Protein AF-0000000087671538 (afdb_homodimer)

pLDDT: mean 96.31, std 4.47, range [48.84, 98.94]

Nearest PDB structures (foldseek):
  3bfj-assembly1_A  TM=9.372E-01  e=5.729E-31  Klebsiella pneumoniae
  6jkp-assembly1_A  TM=9.185E-01  e=7.999E-29  Bifidobacterium catenulatum PV20-2
  5yvm-assembly1_A  TM=8.981E-01  e=3.119E-28  candidate division MSBL1 archaeon SCGC-AAA259E19
  5yvr-assembly1_A-2  TM=8.988E-01  e=8.987E-28  candidate division MSBL1 archaeon SCGC-AAA259E19
  6c7l-assembly1_A-2  TM=8.845E-01  e=3.002E-24  Thermococcus thioreducens

Organism: NCBI:txid484088

Solvent-accessible surface area (backbone atoms only — not comparable to full-atom values): 36479 Å² total; per-residue (Å²): 130,75,81,60,63,36,79,42,77,57,80,34,39,34,42,38,19,73,67,44,63,78,47,49,43,58,54,37,47,76,68,67,33,60,29,41,37,33,20,24,26,55,85,46,57,82,34,67,69,45,48,50,53,36,48,49,24,36,77,67,67,32,43,67,50,72,48,34,75,38,47,84,73,26,25,59,67,40,38,51,54,44,28,49,52,37,58,74,67,66,41,56,21,23,33,14,31,29,42,56,36,14,29,21,46,23,39,45,25,20,48,50,59,44,44,90,68,62,74,77,65,23,33,74,50,92,69,29,41,70,74,56,51,72,90,29,41,34,50,35,38,21,33,46,35,54,32,16,66,18,48,52,62,24,38,51,27,64,38,26,38,82,84,80,57,46,78,39,50,33,34,36,82,77,41,37,26,62,34,26,40,43,21,26,68,58,37,37,82,53,50,55,68,54,45,35,17,24,38,34,27,12,38,49,32,6,52,28,12,47,54,15,74,52,79,38,62,55,26,32,12,15,5,51,41,19,39,44,39,39,69,66,21,41,64,50,26,47,75,38,46,74,39,51,56,27,37,40,44,36,40,49,18,3,37,27,6,35,55,6,31,76,36,15,34,13,56,41,56,12,54,27,51,42,49,25,63,75,67,69,49,59,62,21,44,43,30,51,34,38,35,65,44,43,51,62,70,33,33,90,78,38,35,67,62,42,22,31,51,15,37,43,64,70,36,66,66,30,42,63,27,42,51,50,48,53,53,50,52,35,58,74,57,66,50,50,84,22,41,49,71,69,71,48,78,83,84,51,47,70,61,44,23,58,47,15,61,68,29,85,32,22,79,24,22,69,54,78,68,43,64,68,62,35,38,53,48,53,56,58,25,84,128,77,82,61,65,38,79,44,74,58,80,35,40,32,41,37,19,72,66,44,63,77,46,48,44,58,54,37,49,77,69,69,33,60,29,42,35,33,21,24,26,54,86,47,57,81,34,68,69,45,48,49,53,36,49,49,23,36,76,69,67,30,44,69,49,72,48,33,74,38,46,85,72,26,27,59,67,40,40,51,53,46,29,48,51,38,59,74,66,64,41,55,21,22,33,12,30,28,40,56,36,12,30,22,47,22,39,45,26,21,46,49,59,44,45,88,69,62,74,76,64,22,32,73,51,92,69,28,41,72,74,56,53,71,90,28,40,34,50,33,36,21,32,48,35,54,32,17,66,17,49,55,63,23,38,52,25,66,38,26,37,81,84,79,57,46,78,38,48,34,32,36,80,77,41,35,27,63,30,26,41,43,21,26,70,58,36,37,80,53,50,54,69,55,44,36,17,25,40,35,28,13,40,48,32,7,52,27,12,47,55,15,74,52,78,38,62,55,26,34,12,14,4,51,41,19,40,44,40,39,69,66,21,42,65,49,26,46,76,36,45,74,38,50,56,27,36,40,42,35,40,49,18,4,38,28,7,33,56,7,30,74,36,14,34,12,56,40,55,12,53,26,51,42,48,27,61,76,68,67,50,60,61,22,46,42,29,51,34,37,36,64,46,43,51,60,70,32,32,91,79,39,35,68,63,42,22,32,51,15,37,44,63,71,35,65,66,30,44,63,29,41,52,50,48,53,53,51,51,35,56,75,58,67,49,49,84,20,42,45,71,70,72,47,77,82,85,50,47,71,61,44,23,58,48,15,61,68,28,85,31,24,80,24,23,69,55,78,67,42,65,69,61,35,37,53,48,54,58,63,26,84

InterPro domains:
  IPR001670 Alcohol dehydrogenase, iron-type/glycerol dehydrogenase GldA [PF00465] (11-184)
  IPR018211 Alcohol dehydrogenase, iron-type, conserved site [PS00060] (266-286)
  IPR018211 Alcohol dehydrogenase, iron-type, conserved site [PS00913] (180-208)
  IPR039697 Iron-type alcohol dehydrogenase-like [PTHR11496] (3-381)
  IPR056798 Fe-containing alcohol dehydrogenase-like, C-terminal [PF25137] (195-380)

Structure (mmCIF, N/CA/C/O backbone):
data_AF-0000000087671538-model_v1
#
loop_
_entity.id
_entity.type
_entity.pdbx_description
1 polymer 'Alcohol dehydrogenase 2'
#
loop_
_atom_site.group_PDB
_atom_site.id
_atom_site.type_symbol
_atom_site.label_atom_id
_atom_site.label_alt_id
_atom_site.label_comp_id
_atom_site.label_asym_id
_atom_site.label_entity_id
_atom_site.label_seq_id
_atom_site.pdbx_PDB_ins_code
_atom_site.Cartn_x
_atom_site.Cartn_y
_atom_site.Cartn_z
_atom_site.occupancy
_atom_site.B_iso_or_equiv
_atom_site.auth_seq_id
_atom_site.auth_comp_id
_atom_site.auth_asym_id
_atom_site.auth_atom_id
_atom_site.pdbx_PDB_model_num
ATOM 1 N N . MET A 1 1 ? 5.348 20.828 -18.484 1 49.34 1 MET A N 1
ATOM 2 C CA . MET A 1 1 ? 5.027 20.438 -17.109 1 49.34 1 MET A CA 1
ATOM 3 C C . MET A 1 1 ? 4.227 19.141 -17.094 1 49.34 1 MET A C 1
ATOM 5 O O . MET A 1 1 ? 3.254 19 -17.828 1 49.34 1 MET A O 1
ATOM 9 N N . THR A 1 2 ? 4.805 17.953 -16.547 1 67.81 2 THR A N 1
ATOM 10 C CA . THR A 1 2 ? 4.148 16.656 -16.672 1 67.81 2 THR A CA 1
ATOM 11 C C . THR A 1 2 ? 2.834 16.641 -15.891 1 67.81 2 THR A C 1
ATOM 13 O O . THR A 1 2 ? 2.787 17.062 -14.734 1 67.81 2 THR A O 1
ATOM 16 N N . ASN A 1 3 ? 1.727 16.656 -16.672 1 84.75 3 ASN A N 1
ATOM 17 C CA . ASN A 1 3 ? 0.399 16.547 -16.078 1 84.75 3 ASN A CA 1
ATOM 18 C C . ASN A 1 3 ? 0.195 15.203 -15.398 1 84.75 3 ASN A C 1
ATOM 20 O O . ASN A 1 3 ? -0.129 14.211 -16.062 1 84.75 3 ASN A O 1
ATOM 24 N N . ILE A 1 4 ? 0.38 15.25 -14.109 1 93.25 4 ILE A N 1
ATOM 25 C CA . ILE A 1 4 ? 0.255 14.016 -13.336 1 93.25 4 ILE A CA 1
ATOM 26 C C . ILE A 1 4 ? -1.221 13.719 -13.086 1 93.25 4 ILE A C 1
ATOM 28 O O . ILE A 1 4 ? -1.957 14.57 -12.586 1 93.25 4 ILE A O 1
ATOM 32 N N . THR A 1 5 ? -1.678 12.633 -13.508 1 94.75 5 THR A N 1
ATOM 33 C CA . THR A 1 5 ? -2.998 12.086 -13.211 1 94.75 5 THR A CA 1
ATOM 34 C C . THR A 1 5 ? -2.914 10.594 -12.914 1 94.75 5 THR A C 1
ATOM 36 O O . THR A 1 5 ? -2.225 9.852 -13.625 1 94.75 5 THR A O 1
ATOM 39 N N . ALA A 1 6 ? -3.529 10.219 -11.852 1 95.56 6 ALA A N 1
ATOM 40 C CA . ALA A 1 6 ? -3.438 8.805 -11.492 1 95.56 6 ALA A CA 1
ATOM 41 C C . ALA A 1 6 ? -4.621 8.383 -10.625 1 95.56 6 ALA A C 1
ATOM 43 O O . ALA A 1 6 ? -5.215 9.211 -9.93 1 95.56 6 ALA A O 1
ATOM 44 N N . ASN A 1 7 ? -5 7.117 -10.734 1 94.25 7 ASN A N 1
ATOM 45 C CA . ASN A 1 7 ? -5.938 6.438 -9.844 1 94.25 7 ASN A CA 1
ATOM 46 C C . ASN A 1 7 ? -5.258 5.316 -9.062 1 94.25 7 ASN A C 1
ATOM 48 O O . ASN A 1 7 ? -4.625 4.438 -9.656 1 94.25 7 ASN A O 1
ATOM 52 N N . TRP A 1 8 ? -5.336 5.402 -7.715 1 94.44 8 TRP A N 1
ATOM 53 C CA . TRP A 1 8 ? -4.797 4.352 -6.859 1 94.44 8 TRP A CA 1
ATOM 54 C C . TRP A 1 8 ? -5.914 3.635 -6.109 1 94.44 8 TRP A C 1
ATOM 56 O O . TRP A 1 8 ? -6.98 4.207 -5.875 1 94.44 8 TRP A O 1
ATOM 66 N N . SER A 1 9 ? -5.629 2.352 -5.684 1 93.19 9 SER A N 1
ATOM 67 C CA . SER A 1 9 ? -6.699 1.562 -5.082 1 93.19 9 SER A CA 1
ATOM 68 C C . SER A 1 9 ? -6.336 1.135 -3.662 1 93.19 9 SER A C 1
ATOM 70 O O . SER A 1 9 ? -7.07 0.372 -3.031 1 93.19 9 SER A O 1
ATOM 72 N N . TYR A 1 10 ? -5.18 1.499 -3.199 1 93.56 10 TYR A N 1
ATOM 73 C CA . TYR A 1 10 ? -4.785 1.246 -1.817 1 93.56 10 TYR A CA 1
ATOM 74 C C . TYR A 1 10 ? -4.066 2.453 -1.227 1 93.56 10 TYR A C 1
ATOM 76 O O . TYR A 1 10 ? -3.398 3.199 -1.945 1 93.56 10 TYR A O 1
ATOM 84 N N . PRO A 1 11 ? -4.215 2.818 0.032 1 94.5 11 PRO A N 1
ATOM 85 C CA . PRO A 1 11 ? -5.055 2.035 0.943 1 94.5 11 PRO A CA 1
ATOM 86 C C . PRO A 1 11 ? -6.547 2.217 0.675 1 94.5 11 PRO A C 1
ATOM 88 O O . PRO A 1 11 ? -7.367 1.456 1.194 1 94.5 11 PRO A O 1
ATOM 91 N N . THR A 1 12 ? -6.898 3.234 -0.055 1 95.5 12 THR A N 1
ATOM 92 C CA . THR A 1 12 ? -8.258 3.496 -0.506 1 95.5 12 THR A CA 1
ATOM 93 C C . THR A 1 12 ? -8.266 3.994 -1.949 1 95.5 12 THR A C 1
ATOM 95 O O . THR A 1 12 ? -7.219 4.047 -2.598 1 95.5 12 THR A O 1
ATOM 98 N N . ALA A 1 13 ? -9.438 4.297 -2.469 1 95.25 13 ALA A N 1
ATOM 99 C CA . ALA A 1 13 ? -9.508 4.902 -3.797 1 95.25 13 ALA A CA 1
ATOM 100 C C . ALA A 1 13 ? -8.984 6.336 -3.775 1 95.25 13 ALA A C 1
ATOM 102 O O . ALA A 1 13 ? -9.523 7.188 -3.064 1 95.25 13 ALA A O 1
ATOM 103 N N . VAL A 1 14 ? -7.914 6.629 -4.496 1 97.69 14 VAL A N 1
ATOM 104 C CA . VAL A 1 14 ? -7.309 7.957 -4.555 1 97.69 14 VAL A CA 1
ATOM 105 C C . VAL A 1 14 ? -7.32 8.469 -5.992 1 97.69 14 VAL A C 1
ATOM 107 O O . VAL A 1 14 ? -6.836 7.793 -6.902 1 97.69 14 VAL A O 1
ATOM 110 N N . LYS A 1 15 ? -7.922 9.578 -6.199 1 98 15 LYS A N 1
ATOM 111 C CA . LYS A 1 15 ? -7.887 10.305 -7.465 1 98 15 LYS A CA 1
ATOM 112 C C . LYS A 1 15 ? -6.914 11.484 -7.395 1 98 15 LYS A C 1
ATOM 114 O O . LYS A 1 15 ? -7.234 12.531 -6.824 1 98 15 LYS A O 1
ATOM 119 N N . LEU A 1 16 ? -5.797 11.32 -8.031 1 98.06 16 LEU A N 1
ATOM 120 C CA . LEU A 1 16 ? -4.75 12.344 -7.988 1 98.06 16 LEU A CA 1
ATOM 121 C C . LEU A 1 16 ? -4.617 13.039 -9.336 1 98.06 16 LEU A C 1
ATOM 123 O O . LEU A 1 16 ? -4.484 12.383 -10.375 1 98.06 16 LEU A O 1
ATOM 127 N N . GLY A 1 17 ? -4.719 14.375 -9.32 1 97.94 17 GLY A N 1
ATOM 128 C CA . GLY A 1 17 ? -4.484 15.117 -10.555 1 97.94 17 GLY A CA 1
ATOM 129 C C . GLY A 1 17 ? -5.094 16.5 -10.539 1 97.94 17 GLY A C 1
ATOM 130 O O . GLY A 1 17 ? -6.02 16.781 -9.773 1 97.94 17 GLY A O 1
ATOM 131 N N . ARG A 1 18 ? -4.598 17.375 -11.422 1 97 18 ARG A N 1
ATOM 132 C CA . ARG A 1 18 ? -5.074 18.734 -11.555 1 97 18 ARG A CA 1
ATOM 133 C C . ARG A 1 18 ? -6.539 18.766 -11.992 1 97 18 ARG A C 1
ATOM 135 O O . ARG A 1 18 ? -6.918 18.109 -12.961 1 97 18 ARG A O 1
ATOM 142 N N . GLY A 1 19 ? -7.281 19.453 -11.211 1 97.5 19 GLY A N 1
ATOM 143 C CA . GLY A 1 19 ? -8.656 19.703 -11.609 1 97.5 19 GLY A CA 1
ATOM 144 C C . GLY A 1 19 ? -9.609 18.594 -11.211 1 97.5 19 GLY A C 1
ATOM 145 O O . GLY A 1 19 ? -10.812 18.672 -11.5 1 97.5 19 GLY A O 1
ATOM 146 N N . ARG A 1 20 ? -9.18 17.625 -10.5 1 98 20 ARG A N 1
ATOM 147 C CA . ARG A 1 20 ? -10.016 16.453 -10.234 1 98 20 ARG A CA 1
ATOM 148 C C . ARG A 1 20 ? -11.07 16.766 -9.18 1 98 20 ARG A C 1
ATOM 150 O O . ARG A 1 20 ? -12.008 15.992 -8.992 1 98 20 ARG A O 1
ATOM 157 N N . ILE A 1 21 ? -11.023 17.938 -8.578 1 98.62 21 ILE A N 1
ATOM 158 C CA . ILE A 1 21 ? -12.07 18.359 -7.66 1 98.62 21 ILE A CA 1
ATOM 159 C C . ILE A 1 21 ? -13.422 18.344 -8.367 1 98.62 21 ILE A C 1
ATOM 161 O O . ILE A 1 21 ? -14.461 18.141 -7.73 1 98.62 21 ILE A O 1
ATOM 165 N N . LYS A 1 22 ? -13.445 18.438 -9.664 1 98.5 22 LYS A N 1
ATOM 166 C CA . LYS A 1 22 ? -14.672 18.391 -10.453 1 98.5 22 LYS A CA 1
ATOM 167 C C . LYS A 1 22 ? -15.391 17.062 -10.289 1 98.5 22 LYS A C 1
ATOM 169 O O . LYS A 1 22 ? -16.578 16.953 -10.586 1 98.5 22 LYS A O 1
ATOM 174 N N . GLU A 1 23 ? -14.664 16.016 -9.82 1 98.5 23 GLU A N 1
ATOM 175 C CA . GLU A 1 23 ? -15.227 14.68 -9.656 1 98.5 23 GLU A CA 1
ATOM 176 C C . GLU A 1 23 ? -15.805 14.5 -8.25 1 98.5 23 GLU A C 1
ATOM 178 O O . GLU A 1 23 ? -16.188 13.391 -7.875 1 98.5 23 GLU A O 1
ATOM 183 N N . LEU A 1 24 ? -15.898 15.578 -7.48 1 98.81 24 LEU A N 1
ATOM 184 C CA . LEU A 1 24 ? -16.312 15.508 -6.082 1 98.81 24 LEU A CA 1
ATOM 185 C C . LEU A 1 24 ? -17.703 14.914 -5.953 1 98.81 24 LEU A C 1
ATOM 187 O O . LEU A 1 24 ? -17.938 14.039 -5.121 1 98.81 24 LEU A O 1
ATOM 191 N N . ALA A 1 25 ? -18.641 15.375 -6.77 1 98.75 25 ALA A N 1
ATOM 192 C CA . ALA A 1 25 ? -20.016 14.875 -6.703 1 98.75 25 ALA A CA 1
ATOM 193 C C . ALA A 1 25 ? -20.078 13.391 -7.031 1 98.75 25 ALA A C 1
ATOM 195 O O . ALA A 1 25 ? -20.781 12.625 -6.371 1 98.75 25 ALA A O 1
ATOM 196 N N . ASP A 1 26 ? -19.359 13 -8.047 1 98.12 26 ASP A N 1
ATOM 197 C CA . ASP A 1 26 ? -19.328 11.594 -8.422 1 98.12 26 ASP A CA 1
ATOM 198 C C . ASP A 1 26 ? -18.734 10.734 -7.305 1 98.12 26 ASP A C 1
ATOM 200 O O . ASP A 1 26 ? -19.172 9.609 -7.082 1 98.12 26 ASP A O 1
ATOM 204 N N . ALA A 1 27 ? -17.688 11.234 -6.625 1 98.31 27 ALA A N 1
ATOM 205 C CA . ALA A 1 27 ? -17.109 10.531 -5.48 1 98.31 27 ALA A CA 1
ATOM 206 C C . ALA A 1 27 ? -18.141 10.305 -4.391 1 98.31 27 ALA A C 1
ATOM 208 O O . ALA A 1 27 ? -18.25 9.203 -3.842 1 98.31 27 ALA A O 1
ATOM 209 N N . CYS A 1 28 ? -18.906 11.336 -4.129 1 98.62 28 CYS A N 1
ATOM 210 C CA . CYS A 1 28 ? -19.969 11.211 -3.141 1 98.62 28 CYS A CA 1
ATOM 211 C C . CYS A 1 28 ? -20.984 10.156 -3.564 1 98.62 28 CYS A C 1
ATOM 213 O O . CYS A 1 28 ? -21.312 9.258 -2.787 1 98.62 28 CYS A O 1
ATOM 215 N N . LYS A 1 29 ? -21.422 10.211 -4.777 1 97.56 29 LYS A N 1
ATOM 216 C CA . LYS A 1 29 ? -22.422 9.289 -5.293 1 97.56 29 LYS A CA 1
ATOM 217 C C . LYS A 1 29 ? -21.922 7.848 -5.27 1 97.56 29 LYS A C 1
ATOM 219 O O . LYS A 1 29 ? -22.688 6.922 -4.992 1 97.56 29 LYS A O 1
ATOM 224 N N . SER A 1 30 ? -20.656 7.676 -5.527 1 94.19 30 SER A N 1
ATOM 225 C CA . SER A 1 30 ? -20.078 6.34 -5.555 1 94.19 30 SER A CA 1
ATOM 226 C C . SER A 1 30 ? -20.125 5.688 -4.176 1 94.19 30 SER A C 1
ATOM 228 O O . SER A 1 30 ? -20.078 4.461 -4.059 1 94.19 30 SER A O 1
ATOM 230 N N . LEU A 1 31 ? -20.234 6.496 -3.133 1 96.06 31 LEU A N 1
ATOM 231 C CA . LEU A 1 31 ? -20.281 5.992 -1.765 1 96.06 31 LEU A CA 1
ATOM 232 C C . LEU A 1 31 ? -21.719 5.973 -1.247 1 96.06 31 LEU A C 1
ATOM 234 O O . LEU A 1 31 ? -21.953 5.711 -0.066 1 96.06 31 LEU A O 1
ATOM 238 N N . GLY A 1 32 ? -22.656 6.418 -2.08 1 96.5 32 GLY A N 1
ATOM 239 C CA . GLY A 1 32 ? -24.078 6.426 -1.713 1 96.5 32 GLY A CA 1
ATOM 240 C C . GLY A 1 32 ? -24.484 7.68 -0.963 1 96.5 32 GLY A C 1
ATOM 241 O O . GLY A 1 32 ? -25.562 7.73 -0.38 1 96.5 32 GLY A O 1
ATOM 242 N N . ILE A 1 33 ? -23.672 8.672 -0.934 1 98.38 33 ILE A N 1
ATOM 243 C CA . ILE A 1 33 ? -23.984 9.914 -0.232 1 98.38 33 ILE A CA 1
ATOM 244 C C . ILE A 1 33 ? -24.953 10.742 -1.062 1 98.38 33 ILE A C 1
ATOM 246 O O . ILE A 1 33 ? -24.703 11.016 -2.238 1 98.38 33 ILE A O 1
ATOM 250 N N . LYS A 1 34 ? -26.016 11.203 -0.492 1 98.44 34 LYS A N 1
ATOM 251 C CA . LYS A 1 34 ? -27.031 12 -1.175 1 98.44 34 LYS A CA 1
ATOM 252 C C . LYS A 1 34 ? -27.078 13.422 -0.625 1 98.44 34 LYS A C 1
ATOM 254 O O . LYS A 1 34 ? -27.5 14.352 -1.32 1 98.44 34 LYS A O 1
ATOM 259 N N . LYS A 1 35 ? -26.672 13.578 0.592 1 98.69 35 LYS A N 1
ATOM 260 C CA . LYS A 1 35 ? -26.719 14.875 1.259 1 98.69 35 LYS A CA 1
ATOM 261 C C . LYS A 1 35 ? -25.5 15.086 2.145 1 98.69 35 LYS A C 1
ATOM 263 O O . LYS A 1 35 ? -25.609 15.109 3.371 1 98.69 35 LYS A O 1
ATOM 268 N N . PRO A 1 36 ? -24.359 15.414 1.546 1 98.88 36 PRO A N 1
ATOM 269 C CA . PRO A 1 36 ? -23.125 15.531 2.305 1 98.88 36 PRO A CA 1
ATOM 270 C C . PRO A 1 36 ? -23.062 16.812 3.139 1 98.88 36 PRO A C 1
ATOM 272 O O . PRO A 1 36 ? -23.672 17.812 2.785 1 98.88 36 PRO A O 1
ATOM 275 N N . LEU A 1 37 ? -22.359 16.734 4.23 1 98.94 37 LEU A N 1
ATOM 276 C CA . LEU A 1 37 ? -21.891 17.891 4.977 1 98.94 37 LEU A CA 1
ATOM 277 C C . LEU A 1 37 ? -20.406 18.156 4.699 1 98.94 37 LEU A C 1
ATOM 279 O O . LEU A 1 37 ? -19.562 17.281 4.961 1 98.94 37 LEU A O 1
ATOM 283 N N . LEU A 1 38 ? -20.109 19.297 4.121 1 98.88 38 LEU A N 1
ATOM 284 C CA . LEU A 1 38 ? -18.719 19.656 3.953 1 98.88 38 LEU A CA 1
ATOM 285 C C . LEU A 1 38 ? -18.141 20.25 5.242 1 98.88 38 LEU A C 1
ATOM 287 O O . LEU A 1 38 ? -18.688 21.219 5.781 1 98.88 38 LEU A O 1
ATOM 291 N N . VAL A 1 39 ? -17.109 19.641 5.77 1 98.81 39 VAL A N 1
ATOM 292 C CA . VAL A 1 39 ? -16.469 20.078 6.996 1 98.81 39 VAL A CA 1
ATOM 293 C C . VAL A 1 39 ? -15.094 20.672 6.676 1 98.81 39 VAL A C 1
ATOM 295 O O . VAL A 1 39 ? -14.266 20.016 6.027 1 98.81 39 VAL A O 1
ATOM 298 N N . THR A 1 40 ? -14.836 21.844 7.105 1 97.88 40 THR A N 1
ATOM 299 C CA . THR A 1 40 ? -13.57 22.531 6.84 1 97.88 40 THR A CA 1
ATOM 300 C C . THR A 1 40 ? -13.234 23.5 7.961 1 97.88 40 THR A C 1
ATOM 302 O O . THR A 1 40 ? -14.008 23.672 8.906 1 97.88 40 THR A O 1
ATOM 305 N N . ASP A 1 41 ? -12.031 24.031 7.949 1 93.12 41 ASP A N 1
ATOM 306 C CA . ASP A 1 41 ? -11.664 25.016 8.969 1 93.12 41 ASP A CA 1
ATOM 307 C C . ASP A 1 41 ? -12.18 26.406 8.609 1 93.12 41 ASP A C 1
ATOM 309 O O . ASP A 1 41 ? -12.516 26.656 7.449 1 93.12 41 ASP A O 1
ATOM 313 N N . ARG A 1 42 ? -12.188 27.312 9.578 1 91.81 42 ARG A N 1
ATOM 314 C CA . ARG A 1 42 ? -12.766 28.641 9.445 1 91.81 42 ARG A CA 1
ATOM 315 C C . ARG A 1 42 ? -12.031 29.453 8.383 1 91.81 42 ARG A C 1
ATOM 317 O O . ARG A 1 42 ? -12.641 30.25 7.668 1 91.81 42 ARG A O 1
ATOM 324 N N . GLY A 1 43 ? -10.797 29.266 8.32 1 89.56 43 GLY A N 1
ATOM 325 C CA . GLY A 1 43 ? -9.977 30.016 7.387 1 89.56 43 GLY A CA 1
ATOM 326 C C . GLY A 1 43 ? -10.281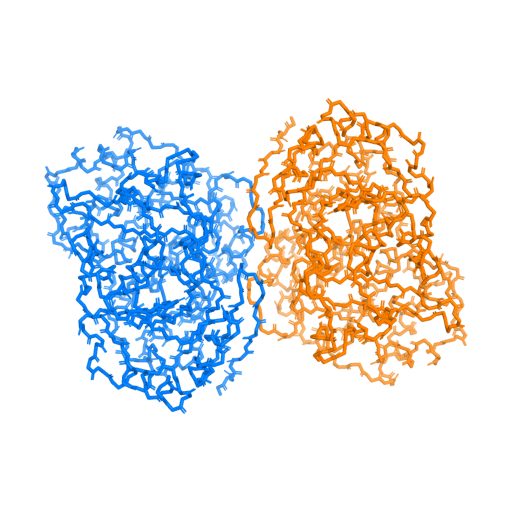 29.703 5.934 1 89.56 43 GLY A C 1
ATOM 327 O O . GLY A 1 43 ? -10.156 30.578 5.066 1 89.56 43 GLY A O 1
ATOM 328 N N . LEU A 1 44 ? -10.758 28.484 5.633 1 93.81 44 LEU A N 1
ATOM 329 C CA . LEU A 1 44 ? -11.008 28.031 4.266 1 93.81 44 LEU A CA 1
ATOM 330 C C . LEU A 1 44 ? -12.461 28.297 3.867 1 93.81 44 LEU A C 1
ATOM 332 O O . LEU A 1 44 ? -12.797 28.25 2.682 1 93.81 44 LEU A O 1
ATOM 336 N N . ALA A 1 45 ? -13.305 28.562 4.762 1 95 45 ALA A N 1
ATOM 337 C CA . ALA A 1 45 ? -14.75 28.578 4.555 1 95 45 ALA A CA 1
ATOM 338 C C . ALA A 1 45 ? -15.133 29.547 3.445 1 95 45 ALA A C 1
ATOM 340 O O . ALA A 1 45 ? -16.016 29.266 2.629 1 95 45 ALA A O 1
ATOM 341 N N . SER A 1 46 ? -14.438 30.688 3.381 1 94.38 46 SER A N 1
ATOM 342 C CA . SER A 1 46 ? -14.859 31.719 2.449 1 94.38 46 SER A CA 1
ATOM 343 C C . SER A 1 46 ? -13.984 31.734 1.203 1 94.38 46 SER A C 1
ATOM 345 O O . SER A 1 46 ? -14.18 32.562 0.304 1 94.38 46 SER A O 1
ATOM 347 N N . MET A 1 47 ? -13.039 30.891 1.17 1 95.19 47 MET A N 1
ATOM 348 C CA . MET A 1 47 ? -12.102 30.875 0.054 1 95.19 47 MET A CA 1
ATOM 349 C C . MET A 1 47 ? -12.742 30.312 -1.202 1 95.19 47 MET A C 1
ATOM 351 O O . MET A 1 47 ? -13.711 29.547 -1.117 1 95.19 47 MET A O 1
ATOM 355 N N . ALA A 1 48 ? -12.172 30.609 -2.342 1 96.38 48 ALA A N 1
ATOM 356 C CA . ALA A 1 48 ? -12.695 30.203 -3.645 1 96.38 48 ALA A CA 1
ATOM 357 C C . ALA A 1 48 ? -12.703 28.672 -3.771 1 96.38 48 ALA A C 1
ATOM 359 O O . ALA A 1 48 ? -13.617 28.109 -4.375 1 96.38 48 ALA A O 1
ATOM 360 N N . ILE A 1 49 ? -11.719 28 -3.238 1 96.56 49 ILE A N 1
ATOM 361 C CA . ILE A 1 49 ? -11.625 26.547 -3.383 1 96.56 49 ILE A CA 1
ATOM 362 C C . ILE A 1 49 ? -12.805 25.891 -2.674 1 96.56 49 ILE A C 1
ATOM 364 O O . ILE A 1 49 ? -13.352 24.891 -3.166 1 96.56 49 ILE A O 1
ATOM 368 N N . THR A 1 50 ? -13.211 26.391 -1.539 1 97.81 50 THR A N 1
ATOM 369 C CA . THR A 1 50 ? -14.344 25.844 -0.806 1 97.81 50 THR A CA 1
ATOM 370 C C . THR A 1 50 ? -15.656 26.172 -1.523 1 97.81 50 THR A C 1
ATOM 372 O O . THR A 1 50 ? -16.516 25.297 -1.675 1 97.81 50 THR A O 1
ATOM 375 N N . THR A 1 51 ? -15.766 27.406 -1.992 1 97.88 51 THR A N 1
ATOM 376 C CA . THR A 1 51 ? -16.969 27.812 -2.721 1 97.88 51 THR A CA 1
ATOM 377 C C . THR A 1 51 ? -17.141 26.969 -3.977 1 97.88 51 THR A C 1
ATOM 379 O O . THR A 1 51 ? -18.266 26.531 -4.281 1 97.88 51 THR A O 1
ATOM 382 N N . ASN A 1 52 ? -16.078 26.75 -4.645 1 98.12 52 ASN A N 1
ATOM 383 C CA . ASN A 1 52 ? -16.109 25.922 -5.848 1 98.12 52 ASN A CA 1
ATOM 384 C C . ASN A 1 52 ? -16.562 24.5 -5.531 1 98.12 52 ASN A C 1
ATOM 386 O O . ASN A 1 52 ? -17.359 23.922 -6.27 1 98.12 52 ASN A O 1
ATOM 390 N N . ALA A 1 53 ? -16.031 23.906 -4.477 1 98.56 53 ALA A N 1
ATOM 391 C CA . ALA A 1 53 ? -16.438 22.562 -4.062 1 98.56 53 ALA A CA 1
ATOM 392 C C . ALA A 1 53 ? -17.938 22.516 -3.758 1 98.56 53 ALA A C 1
ATOM 394 O O . ALA A 1 53 ? -18.625 21.578 -4.156 1 98.56 53 ALA A O 1
ATOM 395 N N . LEU A 1 54 ? -18.422 23.531 -3.082 1 98.62 54 LEU A N 1
ATOM 396 C CA . LEU A 1 54 ? -19.828 23.609 -2.752 1 98.62 54 LEU A CA 1
ATOM 397 C C . LEU A 1 54 ? -20.672 23.766 -4.012 1 98.62 54 LEU A C 1
ATOM 399 O O . LEU A 1 54 ? -21.766 23.188 -4.109 1 98.62 54 LEU A O 1
ATOM 403 N N . ASP A 1 55 ? -20.203 24.531 -4.988 1 98.62 55 ASP A N 1
ATOM 404 C CA . ASP A 1 55 ? -20.906 24.703 -6.258 1 98.62 55 ASP A CA 1
ATOM 405 C C . ASP A 1 55 ? -21.031 23.359 -6.984 1 98.62 55 ASP A C 1
ATOM 407 O O . ASP A 1 55 ? -22.078 23.047 -7.535 1 98.62 55 ASP A O 1
ATOM 411 N N . ILE A 1 56 ? -19.953 22.609 -6.984 1 98.69 56 ILE A N 1
ATOM 412 C CA . ILE A 1 56 ? -19.938 21.312 -7.641 1 98.69 56 ILE A CA 1
ATOM 413 C C . ILE A 1 56 ? -20.984 20.391 -7.012 1 98.69 56 ILE A C 1
ATOM 415 O O . ILE A 1 56 ? -21.734 19.719 -7.723 1 98.69 56 ILE A O 1
ATOM 419 N N . LEU A 1 57 ? -21.078 20.391 -5.668 1 98.75 57 LEU A N 1
ATOM 420 C CA . LEU A 1 57 ? -22.047 19.562 -4.957 1 98.75 57 LEU A CA 1
ATOM 421 C C . LEU A 1 57 ? -23.469 20.016 -5.25 1 98.75 57 LEU A C 1
ATOM 423 O O . LEU A 1 57 ? -24.344 19.203 -5.543 1 98.75 57 LEU A O 1
ATOM 427 N N . GLU A 1 58 ? -23.656 21.281 -5.223 1 98.62 58 GLU A N 1
ATOM 428 C CA . GLU A 1 58 ? -24.984 21.844 -5.449 1 98.62 58 GLU A CA 1
ATOM 429 C C . GLU A 1 58 ? -25.469 21.562 -6.867 1 98.62 58 GLU A C 1
ATOM 431 O O . GLU A 1 58 ? -26.625 21.172 -7.07 1 98.62 58 GLU A O 1
ATOM 436 N N . GLU A 1 59 ? -24.656 21.75 -7.824 1 98.5 59 GLU A N 1
ATOM 437 C CA . GLU A 1 59 ? -24.984 21.547 -9.227 1 98.5 59 GLU A CA 1
ATOM 438 C C . GLU A 1 59 ? -25.375 20.094 -9.492 1 98.5 59 GLU A C 1
ATOM 440 O O . GLU A 1 59 ? -26.188 19.797 -10.367 1 98.5 59 GLU A O 1
ATOM 445 N N . ALA A 1 60 ? -24.844 19.219 -8.656 1 98.5 60 ALA A N 1
ATOM 446 C CA . ALA A 1 60 ? -25.109 17.797 -8.828 1 98.5 60 ALA A CA 1
ATOM 447 C C . ALA A 1 60 ? -26.328 17.375 -8.008 1 98.5 60 ALA A C 1
ATOM 449 O O . ALA A 1 60 ? -26.672 16.188 -7.969 1 98.5 60 ALA A O 1
ATOM 450 N N . GLY A 1 61 ? -26.922 18.25 -7.289 1 98.56 61 GLY A N 1
ATOM 451 C CA . GLY A 1 61 ? -28.141 17.953 -6.539 1 98.56 61 GLY A CA 1
ATOM 452 C C . GLY A 1 61 ? -27.859 17.438 -5.145 1 98.56 61 GLY A C 1
ATOM 453 O O . GLY A 1 61 ? -28.75 16.828 -4.52 1 98.56 61 GLY A O 1
ATOM 454 N N . LEU A 1 62 ? -26.672 17.672 -4.57 1 98.69 62 LEU A N 1
ATOM 455 C CA . LEU A 1 62 ? -26.297 17.109 -3.281 1 98.69 62 LEU A CA 1
ATOM 456 C C . LEU A 1 62 ? -26.391 18.156 -2.176 1 98.69 62 LEU A C 1
ATOM 458 O O . LEU A 1 62 ? -26.172 17.844 -1.001 1 98.69 62 LEU A O 1
ATOM 462 N N . GLY A 1 63 ? -26.719 19.406 -2.6 1 98.25 63 GLY A N 1
ATOM 463 C CA . GLY A 1 63 ? -26.812 20.5 -1.634 1 98.25 63 GLY A CA 1
ATOM 464 C C . GLY A 1 63 ? -25.516 21.266 -1.456 1 98.25 63 GLY A C 1
ATOM 465 O O . GLY A 1 63 ? -24.562 21.062 -2.213 1 98.25 63 GLY A O 1
ATOM 466 N N . ARG A 1 64 ? -25.531 22.188 -0.42 1 97.81 64 ARG A N 1
ATOM 467 C CA . ARG A 1 64 ? -24.391 23.094 -0.224 1 97.81 64 ARG A CA 1
ATOM 468 C C . ARG A 1 64 ? -24.094 23.281 1.259 1 97.81 64 ARG A C 1
ATOM 470 O O . ARG A 1 64 ? -23.672 24.359 1.681 1 97.81 64 ARG A O 1
ATOM 477 N N . ALA A 1 65 ? -24.375 22.297 2.057 1 98.5 65 ALA A N 1
ATOM 478 C CA . ALA A 1 65 ? -24.203 22.406 3.504 1 98.5 65 ALA A CA 1
ATOM 479 C C . ALA A 1 65 ? -22.719 22.438 3.885 1 98.5 65 ALA A C 1
ATOM 481 O O . ALA A 1 65 ? -21.906 21.719 3.303 1 98.5 65 ALA A O 1
ATOM 482 N N . ILE A 1 66 ? -22.422 23.328 4.867 1 98.62 66 ILE A N 1
ATOM 483 C CA . ILE A 1 66 ? -21.031 23.484 5.312 1 98.62 66 ILE A CA 1
ATOM 484 C C . ILE A 1 66 ? -21 23.672 6.828 1 98.62 66 ILE A C 1
ATOM 486 O O . ILE A 1 66 ? -21.906 24.281 7.41 1 98.62 66 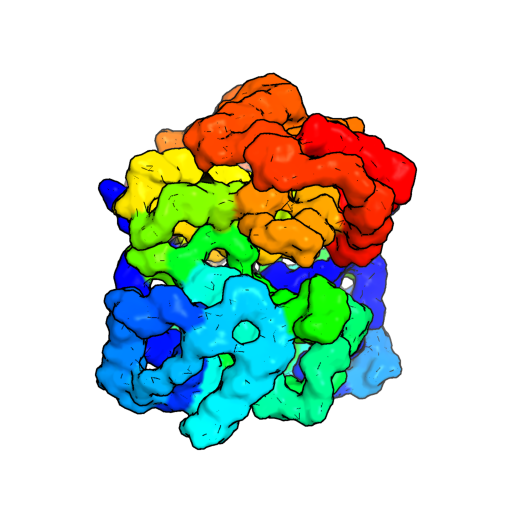ILE A O 1
ATOM 490 N N . PHE A 1 67 ? -20.078 23.016 7.457 1 98.62 67 PHE A N 1
ATOM 491 C CA . PHE A 1 67 ? -19.672 23.266 8.836 1 98.62 67 PHE A CA 1
ATOM 492 C C . PHE A 1 67 ? -18.219 23.703 8.898 1 98.62 67 PHE A C 1
ATOM 494 O O . PHE A 1 67 ? -17.312 22.938 8.531 1 98.62 67 PHE A O 1
ATOM 501 N N . ALA A 1 68 ? -17.906 24.875 9.43 1 97.62 68 ALA A N 1
ATOM 502 C CA . ALA A 1 68 ? -16.562 25.422 9.32 1 97.62 68 ALA A CA 1
ATOM 503 C C . ALA A 1 68 ? -16.031 25.828 10.688 1 97.62 68 ALA A C 1
ATOM 505 O O . ALA A 1 68 ? -14.984 26.484 10.789 1 97.62 68 ALA A O 1
ATOM 506 N N . ASP A 1 69 ? -16.703 25.469 11.75 1 94.75 69 ASP A N 1
ATOM 507 C CA . ASP A 1 69 ? -16.25 25.828 13.086 1 94.75 69 ASP A CA 1
ATOM 508 C C . ASP A 1 69 ? -15.203 24.828 13.586 1 94.75 69 ASP A C 1
ATOM 510 O O . ASP A 1 69 ? -15.414 24.156 14.602 1 94.75 69 ASP A O 1
ATOM 514 N N . VAL A 1 70 ? -14.156 24.719 12.883 1 92 70 VAL A N 1
ATOM 515 C CA . VAL A 1 70 ? -13.047 23.812 13.164 1 92 70 VAL A CA 1
ATOM 516 C C . VAL A 1 70 ? -11.82 24.625 13.586 1 92 70 VAL A C 1
ATOM 518 O O . VAL A 1 70 ? -11.344 25.469 12.828 1 92 70 VAL A O 1
ATOM 521 N N . ASP A 1 71 ? -11.336 24.375 14.734 1 87.5 71 ASP A N 1
ATOM 522 C CA . ASP A 1 71 ? -10.117 25.016 15.227 1 87.5 71 ASP A CA 1
ATOM 523 C C . ASP A 1 71 ? -8.875 24.297 14.68 1 87.5 71 ASP A C 1
ATOM 525 O O . ASP A 1 71 ? -8.953 23.156 14.25 1 87.5 71 ASP A O 1
ATOM 529 N N . PRO A 1 72 ? -7.699 24.984 14.656 1 81.56 72 PRO A N 1
ATOM 530 C CA . PRO A 1 72 ? -6.457 24.344 14.219 1 81.56 72 PRO A CA 1
ATOM 531 C C . PRO A 1 72 ? -6.164 23.047 14.977 1 81.56 72 PRO A C 1
ATOM 533 O O . PRO A 1 72 ? -5.648 22.094 14.391 1 81.56 72 PRO A O 1
ATOM 536 N N . ASN A 1 73 ? -6.441 23.062 16.203 1 83.75 73 ASN A N 1
ATOM 537 C CA . ASN A 1 73 ? -6.441 21.875 17.031 1 83.75 73 ASN A CA 1
ATOM 538 C C . ASN A 1 73 ? -7.852 21.484 17.484 1 83.75 73 ASN A C 1
ATOM 540 O O . ASN A 1 73 ? -8.281 21.859 18.578 1 83.75 73 ASN A O 1
ATOM 544 N N . PRO A 1 74 ? -8.445 20.672 16.625 1 91.38 74 PRO A N 1
ATOM 545 C CA . PRO A 1 74 ? -9.852 20.375 16.906 1 91.38 74 PRO A CA 1
ATOM 546 C C . PRO A 1 74 ? -10.047 19.688 18.25 1 91.38 74 PRO A C 1
ATOM 548 O O . PRO A 1 74 ? -9.219 18.859 18.656 1 91.38 74 PRO A O 1
ATOM 551 N N . ASN A 1 75 ? -11.117 20 18.938 1 92.56 75 ASN A N 1
ATOM 552 C CA . ASN A 1 75 ? -11.453 19.438 20.234 1 92.56 75 ASN A CA 1
ATOM 553 C C . ASN A 1 75 ? -12.875 18.875 20.25 1 92.56 75 ASN A C 1
ATOM 555 O O . ASN A 1 75 ? -13.57 18.906 19.234 1 92.56 75 ASN A O 1
ATOM 559 N N . GLU A 1 76 ? -13.281 18.375 21.422 1 95.56 76 GLU A N 1
ATOM 560 C CA . GLU A 1 76 ? -14.555 17.672 21.516 1 95.56 76 GLU A CA 1
ATOM 561 C C . GLU A 1 76 ? -15.727 18.625 21.359 1 95.56 76 GLU A C 1
ATOM 563 O O . GLU A 1 76 ? -16.828 18.219 21 1 95.56 76 GLU A O 1
ATOM 568 N N . LYS A 1 77 ? -15.5 19.938 21.656 1 96.5 77 LYS A N 1
ATOM 569 C CA . LYS A 1 77 ? -16.562 20.906 21.469 1 96.5 77 LYS A CA 1
ATOM 570 C C . LYS A 1 77 ? -16.828 21.156 19.984 1 96.5 77 LYS A C 1
ATOM 572 O O . LYS A 1 77 ? -17.984 21.234 19.562 1 96.5 77 LYS A O 1
ATOM 577 N N . ASN A 1 78 ? -15.742 21.281 19.203 1 96.69 78 ASN A N 1
ATOM 578 C CA . ASN A 1 78 ? -15.906 21.328 17.75 1 96.69 78 ASN A CA 1
ATOM 579 C C . ASN A 1 78 ? -16.656 20.109 17.219 1 96.69 78 ASN A C 1
ATOM 581 O O . ASN A 1 78 ? -17.547 20.234 16.375 1 96.69 78 ASN A O 1
ATOM 585 N N . LEU A 1 79 ? -16.234 18.969 17.781 1 98.19 79 LEU A N 1
ATOM 586 C CA . LEU A 1 79 ? -16.812 17.703 17.344 1 98.19 79 LEU A CA 1
ATOM 587 C C . LEU A 1 79 ? -18.312 17.656 17.641 1 98.19 79 LEU A C 1
ATOM 589 O O . LEU A 1 79 ? -19.109 17.281 16.781 1 98.19 79 LEU A O 1
ATOM 593 N N . GLU A 1 80 ? -18.688 18.016 18.812 1 97.88 80 GLU A N 1
ATOM 594 C CA . GLU A 1 80 ? -20.078 18.016 19.219 1 97.88 80 GLU A CA 1
ATOM 595 C C . GLU A 1 80 ? -20.906 18.922 18.312 1 97.88 80 GLU A C 1
ATOM 597 O O . GLU A 1 80 ? -22.016 18.562 17.891 1 97.88 80 GLU A O 1
ATOM 602 N N . ALA A 1 81 ? -20.406 20.094 18.062 1 98.31 81 ALA A N 1
ATOM 603 C CA . ALA A 1 81 ? -21.094 21.047 17.188 1 98.31 81 ALA A CA 1
ATOM 604 C C . ALA A 1 81 ? -21.219 20.484 15.781 1 98.31 81 ALA A C 1
ATOM 606 O O . ALA A 1 81 ? -22.25 20.656 15.133 1 98.31 81 ALA A O 1
ATOM 607 N N . GLY A 1 82 ? -20.188 19.844 15.297 1 98.5 82 GLY A N 1
ATOM 608 C CA . GLY A 1 82 ? -20.203 19.25 13.977 1 98.5 82 GLY A CA 1
ATOM 609 C C . GLY A 1 82 ? -21.203 18.094 13.867 1 98.5 82 GLY A C 1
ATOM 610 O O . GLY A 1 82 ? -21.922 17.984 12.867 1 98.5 82 GLY A O 1
ATOM 611 N N . VAL A 1 83 ? -21.203 17.25 14.875 1 98.69 83 VAL A N 1
ATOM 612 C CA . VAL A 1 83 ? -22.141 16.125 14.898 1 98.69 83 VAL A CA 1
ATOM 613 C C . VAL A 1 83 ? -23.562 16.656 14.938 1 98.69 83 VAL A C 1
ATOM 615 O O . VAL A 1 83 ? -24.453 16.109 14.266 1 98.69 83 VAL A O 1
ATOM 618 N N . LYS A 1 84 ? -23.797 17.672 15.758 1 98.5 84 LYS A N 1
ATOM 619 C CA . LYS A 1 84 ? -25.109 18.297 15.812 1 98.5 84 LYS A CA 1
ATOM 620 C C . LYS A 1 84 ? -25.516 18.828 14.438 1 98.5 84 LYS A C 1
ATOM 622 O O . LYS A 1 84 ? -26.672 18.641 14.016 1 98.5 84 LYS A O 1
ATOM 627 N N . ALA A 1 85 ? -24.641 19.547 13.773 1 98.62 85 ALA A N 1
ATOM 628 C CA . ALA A 1 85 ? -24.922 20.062 12.438 1 98.62 85 ALA A CA 1
ATOM 629 C C . ALA A 1 85 ? -25.25 18.922 11.469 1 98.62 85 ALA A C 1
ATOM 631 O O . ALA A 1 85 ? -26.156 19.062 10.641 1 98.62 85 ALA A O 1
ATOM 632 N N . PHE A 1 86 ? -24.5 17.859 11.562 1 98.81 86 PHE A N 1
ATOM 633 C CA . PHE A 1 86 ? -24.703 16.688 10.719 1 98.81 86 PHE A CA 1
ATOM 634 C C . PHE A 1 86 ? -26.109 16.109 10.914 1 98.81 86 PHE A C 1
ATOM 636 O O . PHE A 1 86 ? -26.812 15.867 9.938 1 98.81 86 PHE A O 1
ATOM 643 N N . LYS A 1 87 ? -26.5 15.953 12.141 1 98.44 87 LYS A N 1
ATOM 644 C CA . LYS A 1 87 ? -27.781 15.344 12.484 1 98.44 87 LYS A CA 1
ATOM 645 C C . LYS A 1 87 ? -28.938 16.297 12.148 1 98.44 87 LYS A C 1
ATOM 647 O O . LYS A 1 87 ? -29.922 15.875 11.555 1 98.44 87 LYS A O 1
ATOM 652 N N . ASP A 1 88 ? -28.766 17.531 12.539 1 98.38 88 ASP A N 1
ATOM 653 C CA . ASP A 1 88 ? -29.828 18.516 12.312 1 98.38 88 ASP A CA 1
ATOM 654 C C . ASP A 1 88 ? -30.109 18.688 10.82 1 98.38 88 ASP A C 1
ATOM 656 O O . ASP A 1 88 ? -31.234 18.953 10.422 1 98.38 88 ASP A O 1
ATOM 660 N N . GLY A 1 89 ? -29.094 18.562 10.047 1 98.38 89 GLY A N 1
ATOM 661 C CA . GLY A 1 89 ? -29.234 18.766 8.617 1 98.38 89 GLY A CA 1
ATOM 662 C C . GLY A 1 89 ? -29.688 17.516 7.883 1 98.38 89 GLY A C 1
ATOM 663 O O . GLY A 1 89 ? -30 17.562 6.691 1 98.38 89 GLY A O 1
ATOM 664 N N . GLY A 1 90 ? -29.766 16.406 8.586 1 98.38 90 GLY A N 1
ATOM 665 C CA . GLY A 1 90 ? -30.141 15.148 7.953 1 98.38 90 GLY A CA 1
ATOM 666 C C . GLY A 1 90 ? -29.125 14.648 6.957 1 98.38 90 GLY A C 1
ATOM 667 O O . GLY A 1 90 ? -29.469 14.117 5.902 1 98.38 90 GLY A O 1
ATOM 668 N N . HIS A 1 91 ? -27.875 14.875 7.219 1 98.75 91 HIS A N 1
ATOM 669 C CA . HIS A 1 91 ? -26.797 14.484 6.32 1 98.75 91 HIS A CA 1
ATOM 670 C C . HIS A 1 91 ? -26.5 13 6.438 1 98.75 91 HIS A C 1
ATOM 672 O O . HIS A 1 91 ? -26.781 12.383 7.469 1 98.75 91 HIS A O 1
ATOM 678 N N . ASP A 1 92 ? -25.938 12.383 5.336 1 98.75 92 ASP A N 1
ATOM 679 C CA . ASP A 1 92 ? -25.703 10.945 5.309 1 98.75 92 ASP A CA 1
ATOM 680 C C . ASP A 1 92 ? -24.25 10.633 4.926 1 98.75 92 ASP A C 1
ATOM 682 O O . ASP A 1 92 ? -23.922 9.477 4.66 1 98.75 92 ASP A O 1
ATOM 686 N N . GLY A 1 93 ? -23.391 11.625 4.84 1 98.81 93 GLY A N 1
ATOM 687 C CA . GLY A 1 93 ? -21.984 11.516 4.555 1 98.81 93 GLY A CA 1
ATOM 688 C C . GLY A 1 93 ? -21.219 12.805 4.785 1 98.81 93 GLY A C 1
ATOM 689 O O . GLY A 1 93 ? -21.828 13.859 5 1 98.81 93 GLY A O 1
ATOM 690 N N . VAL A 1 94 ? -19.922 12.734 4.785 1 98.94 94 VAL A N 1
ATOM 691 C CA . VAL A 1 94 ? -19.078 13.898 5.055 1 98.94 94 VAL A CA 1
ATOM 692 C C . VAL A 1 94 ? -18.062 14.078 3.93 1 98.94 94 VAL A C 1
ATOM 694 O O . VAL A 1 94 ? -17.5 13.102 3.438 1 98.94 94 VAL A O 1
ATOM 697 N N . VAL A 1 95 ? -17.922 15.281 3.459 1 98.94 95 VAL A N 1
ATOM 698 C CA . VAL A 1 95 ? -16.766 15.711 2.699 1 98.94 95 VAL A CA 1
ATOM 699 C C . VAL A 1 95 ? -15.773 16.422 3.623 1 98.94 95 VAL A C 1
ATOM 701 O O . VAL A 1 95 ? -15.984 17.578 3.986 1 98.94 95 VAL A O 1
ATOM 704 N N . ALA A 1 96 ? -14.766 15.703 4.043 1 98.81 96 ALA A N 1
ATOM 705 C CA . ALA A 1 96 ? -13.711 16.328 4.828 1 98.81 96 ALA A CA 1
ATOM 706 C C . ALA A 1 96 ? -12.758 17.125 3.936 1 98.81 96 ALA A C 1
ATOM 708 O O . ALA A 1 96 ? -12.094 16.547 3.07 1 98.81 96 ALA A O 1
ATOM 709 N N . PHE A 1 97 ? -12.711 18.422 4.156 1 98.56 97 PHE A N 1
ATOM 710 C CA . PHE A 1 97 ? -12.078 19.328 3.215 1 98.56 97 PHE A CA 1
ATOM 711 C C . PHE A 1 97 ? -11.07 20.234 3.926 1 98.56 97 PHE A C 1
ATOM 713 O O . PHE A 1 97 ? -11.422 20.953 4.867 1 98.56 97 PHE A O 1
ATOM 720 N N . GLY A 1 98 ? -9.797 20.172 3.535 1 96.88 98 GLY A N 1
ATOM 721 C CA . GLY A 1 98 ? -8.828 21.094 4.109 1 96.88 98 GLY A CA 1
ATOM 722 C C . GLY A 1 98 ? -7.543 20.422 4.539 1 96.88 98 GLY A C 1
ATOM 723 O O . GLY A 1 98 ? -7.086 19.469 3.891 1 96.88 98 GLY A O 1
ATOM 724 N N . GLY A 1 99 ? -6.883 21.047 5.488 1 93.94 99 GLY A N 1
ATOM 725 C CA . GLY A 1 99 ? -5.695 20.438 6.07 1 93.94 99 GLY A CA 1
ATOM 726 C C . GLY A 1 99 ? -6.008 19.391 7.125 1 93.94 99 GLY A C 1
ATOM 727 O O . GLY A 1 99 ? -7.105 18.844 7.141 1 93.94 99 GLY A O 1
ATOM 728 N N . GLY A 1 100 ? -5.039 19.125 7.934 1 93.44 100 GLY A N 1
ATOM 729 C CA . GLY A 1 100 ? -5.164 18.078 8.938 1 93.44 100 GLY A CA 1
ATOM 730 C C . GLY A 1 100 ? -6.332 18.297 9.883 1 93.44 100 GLY A C 1
ATOM 731 O O . GLY A 1 100 ? -7.051 17.359 10.219 1 93.44 100 GLY A O 1
ATOM 732 N N . SER A 1 101 ? -6.523 19.547 10.312 1 92.69 101 SER A N 1
ATOM 733 C CA . SER A 1 101 ? -7.578 19.859 11.273 1 92.69 101 SER A CA 1
ATOM 734 C C . SER A 1 101 ? -8.961 19.609 10.672 1 92.69 101 SER A C 1
ATOM 736 O O . SER A 1 101 ? -9.82 19 11.32 1 92.69 101 SER A O 1
ATOM 738 N N . GLY A 1 102 ? -9.133 20.094 9.461 1 95.75 102 GLY A N 1
ATOM 739 C CA . GLY A 1 102 ? -10.391 19.875 8.773 1 95.75 102 GLY A CA 1
ATOM 740 C C . GLY A 1 102 ? -10.656 18.422 8.461 1 95.75 102 GLY A C 1
ATOM 741 O O . GLY A 1 102 ? -11.773 17.922 8.641 1 95.75 102 GLY A O 1
ATOM 742 N N . LEU A 1 103 ? -9.617 17.719 8.039 1 97.88 103 LEU A N 1
ATOM 743 C CA . LEU A 1 103 ? -9.742 16.297 7.723 1 97.88 103 LEU A CA 1
ATOM 744 C C . LEU A 1 103 ? -10.039 15.484 8.977 1 97.88 103 LEU A C 1
ATOM 746 O O . LEU A 1 103 ? -10.969 14.664 8.984 1 97.88 103 LEU A O 1
ATOM 750 N N . ASP A 1 104 ? -9.328 15.75 10.047 1 97.06 104 ASP A N 1
ATOM 751 C CA . ASP A 1 104 ? -9.5 14.984 11.273 1 97.06 104 ASP A CA 1
ATOM 752 C C . ASP A 1 104 ? -10.898 15.195 11.859 1 97.06 104 ASP A C 1
ATOM 754 O O . ASP A 1 104 ? -11.57 14.234 12.234 1 97.06 104 ASP A O 1
ATOM 758 N N . LEU A 1 105 ? -11.281 16.453 11.938 1 97.88 105 LEU A N 1
ATOM 759 C CA . LEU A 1 105 ? -12.602 16.703 12.516 1 97.88 105 LEU A CA 1
ATOM 760 C C . LEU A 1 105 ? -13.703 16.156 11.609 1 97.88 105 LEU A C 1
ATOM 762 O O . LEU A 1 105 ? -14.68 15.586 12.102 1 97.88 105 LEU A O 1
ATOM 766 N N . GLY A 1 106 ? -13.562 16.391 10.289 1 98.69 106 GLY A N 1
ATOM 767 C CA . GLY A 1 106 ? -14.539 15.844 9.367 1 98.69 106 GLY A CA 1
ATOM 768 C C . GLY A 1 106 ? -14.703 14.344 9.5 1 98.69 106 GLY A C 1
ATOM 769 O O . GLY A 1 106 ? -15.828 13.836 9.57 1 98.69 106 GLY A O 1
ATOM 770 N N . LYS A 1 107 ? -13.617 13.609 9.516 1 98.69 107 LYS A N 1
ATOM 771 C CA . LYS A 1 107 ? -13.648 12.156 9.688 1 98.69 107 LYS A CA 1
ATOM 772 C C . LYS A 1 107 ? -14.297 11.766 11.016 1 98.69 107 LYS A C 1
ATOM 774 O O . LYS A 1 107 ? -15.062 10.805 11.078 1 98.69 107 LYS A O 1
ATOM 779 N N . CYS A 1 108 ? -13.992 12.508 12.047 1 98.69 108 CYS A N 1
ATOM 780 C CA . CYS A 1 108 ? -14.523 12.188 13.367 1 98.69 108 CYS A CA 1
ATOM 781 C C . CYS A 1 108 ? -16.016 12.477 13.445 1 98.69 108 CYS A C 1
ATOM 783 O O . CYS A 1 108 ? -16.75 11.758 14.117 1 98.69 108 CYS A O 1
ATOM 785 N N . VAL A 1 109 ? -16.469 13.555 12.766 1 98.75 109 VAL A N 1
ATOM 786 C CA . VAL A 1 109 ? -17.906 13.844 12.688 1 98.75 109 VAL A CA 1
ATOM 787 C C . VAL A 1 109 ? -18.625 12.672 12.031 1 98.75 109 VAL A C 1
ATOM 789 O O . VAL A 1 109 ? -19.641 12.203 12.547 1 98.75 109 VAL A O 1
ATOM 792 N N . ALA A 1 110 ? -18.109 12.18 10.922 1 98.81 110 ALA A N 1
ATOM 793 C CA . ALA A 1 110 ? -18.703 11.039 10.227 1 98.81 110 ALA A CA 1
ATOM 794 C C . ALA A 1 110 ? -18.766 9.812 11.133 1 98.81 110 ALA A C 1
ATOM 796 O O . ALA A 1 110 ? -19.766 9.086 11.148 1 98.81 110 ALA A O 1
ATOM 797 N N . PHE A 1 111 ? -17.703 9.57 11.898 1 98.62 111 PHE A N 1
ATOM 798 C CA . PHE A 1 111 ? -17.594 8.422 12.797 1 98.62 111 PHE A CA 1
ATOM 799 C C . PHE A 1 111 ? -18.594 8.539 13.945 1 98.62 111 PHE A C 1
ATOM 801 O O . PHE A 1 111 ? -19.297 7.574 14.258 1 98.62 111 PHE A O 1
ATOM 808 N N . MET A 1 112 ? -18.688 9.68 14.523 1 98.56 112 MET A N 1
ATOM 809 C CA . MET A 1 112 ? -19.453 9.867 15.758 1 98.56 112 MET A CA 1
ATOM 810 C C . MET A 1 112 ? -20.938 10.07 15.453 1 98.56 112 MET A C 1
ATOM 812 O O . MET A 1 112 ? -21.766 10.016 16.359 1 98.56 112 MET A O 1
ATOM 816 N N . ALA A 1 113 ? -21.297 10.32 14.211 1 97.75 113 ALA A N 1
ATOM 817 C CA . ALA A 1 113 ? -22.656 10.672 13.805 1 97.75 113 ALA A CA 1
ATOM 818 C C . ALA A 1 113 ? -23.672 9.68 14.352 1 97.75 113 ALA A C 1
ATOM 820 O O . ALA A 1 113 ? -24.766 10.062 14.789 1 97.75 113 ALA A O 1
ATOM 821 N N . GLY A 1 114 ? -23.281 8.438 14.344 1 97.25 114 GLY A N 1
ATOM 822 C CA . GLY A 1 114 ? -24.234 7.418 14.758 1 97.25 114 GLY A CA 1
ATOM 823 C C . GLY A 1 114 ? -23.844 6.711 16.031 1 97.25 114 GLY A C 1
ATOM 824 O O . GLY A 1 114 ? -24.391 5.66 16.375 1 97.25 114 GLY A O 1
ATOM 825 N N . GLN A 1 115 ? -22.891 7.266 16.734 1 97.81 115 GLN A N 1
ATOM 826 C CA . GLN A 1 115 ? -22.438 6.633 17.969 1 97.81 115 GLN A CA 1
ATOM 827 C C . GLN A 1 115 ? -23.234 7.125 19.172 1 97.81 115 GLN A C 1
ATOM 829 O O . GLN A 1 115 ? -23.719 8.258 19.172 1 97.81 115 GLN A O 1
ATOM 834 N N . THR A 1 116 ? -23.312 6.309 20.203 1 96.62 116 THR A N 1
ATOM 835 C CA . THR A 1 116 ? -24 6.688 21.438 1 96.62 116 THR A CA 1
ATOM 836 C C . THR A 1 116 ? -22.984 6.879 22.562 1 96.62 116 THR A C 1
ATOM 838 O O . THR A 1 116 ? -23.266 7.574 23.547 1 96.62 116 THR A O 1
ATOM 841 N N . ARG A 1 117 ? -21.766 6.305 22.406 1 97 117 ARG A N 1
ATOM 842 C CA . ARG A 1 117 ? -20.703 6.453 23.406 1 97 117 ARG A CA 1
ATOM 843 C C . ARG A 1 117 ? -19.922 7.746 23.203 1 97 117 ARG A C 1
ATOM 845 O O . ARG A 1 117 ? -19.875 8.266 22.078 1 97 117 ARG A O 1
ATOM 852 N N . PRO A 1 118 ? -19.391 8.25 24.281 1 96.81 118 PRO A N 1
ATOM 853 C CA . PRO A 1 118 ? -18.531 9.422 24.109 1 96.81 118 PRO A CA 1
ATOM 854 C C . PRO A 1 118 ? -17.297 9.125 23.25 1 96.81 118 PRO A C 1
ATOM 856 O O . PRO A 1 118 ? -16.828 7.988 23.234 1 96.81 118 PRO A O 1
ATOM 859 N N . VAL A 1 119 ? -16.781 10.148 22.609 1 97.69 119 VAL A N 1
ATOM 860 C CA . VAL A 1 119 ? -15.68 10.008 21.656 1 97.69 119 VAL A CA 1
ATOM 861 C C . VAL A 1 119 ? -14.469 9.398 22.375 1 97.69 119 VAL A C 1
ATOM 863 O O . VAL A 1 119 ? -13.711 8.633 21.766 1 97.69 119 VAL A O 1
ATOM 866 N N . TRP A 1 120 ? -14.281 9.609 23.625 1 96.12 120 TRP A N 1
ATOM 867 C CA . TRP A 1 120 ? -13.102 9.188 24.391 1 96.12 120 TRP A CA 1
ATOM 868 C C . TRP A 1 120 ? -13.094 7.68 24.594 1 96.12 120 TRP A C 1
ATOM 870 O O . TRP A 1 120 ? -12.062 7.094 24.922 1 96.12 120 TRP A O 1
ATOM 880 N N . ASP A 1 121 ? -14.195 7.02 24.375 1 97.12 121 ASP A N 1
ATOM 881 C CA . ASP A 1 121 ? -14.297 5.57 24.484 1 97.12 121 ASP A CA 1
ATOM 882 C C . ASP A 1 121 ? -13.695 4.883 23.25 1 97.12 121 ASP A C 1
ATOM 884 O O . ASP A 1 121 ? -13.609 3.654 23.203 1 97.12 121 ASP A O 1
ATOM 888 N N . PHE A 1 122 ? -13.289 5.73 22.359 1 97.25 122 PHE A N 1
ATOM 889 C CA . PHE A 1 122 ? -12.75 5.172 21.125 1 97.25 122 PHE A CA 1
ATOM 890 C C . PHE A 1 122 ? -11.297 5.566 20.938 1 97.25 122 PHE A C 1
ATOM 892 O O . PHE A 1 122 ? -10.781 5.562 19.812 1 97.25 122 PHE A O 1
ATOM 899 N N . GLU A 1 123 ? -10.656 5.98 22 1 93.69 123 GLU A N 1
ATOM 900 C CA . GLU A 1 123 ? -9.219 6.219 21.953 1 93.69 123 GLU A CA 1
ATOM 901 C C . GLU A 1 123 ? -8.469 4.992 21.438 1 93.69 123 GLU A C 1
ATOM 903 O O . GLU A 1 123 ? -8.906 3.857 21.641 1 93.69 123 GLU A O 1
ATOM 908 N N . ASP A 1 124 ? -7.418 5.215 20.719 1 90.81 124 ASP A N 1
ATOM 909 C CA . ASP A 1 124 ? -6.641 4.133 20.125 1 90.81 124 ASP A CA 1
ATOM 910 C C . ASP A 1 124 ? -5.938 3.307 21.188 1 90.81 124 ASP A C 1
ATOM 912 O O . ASP A 1 124 ? -4.715 3.357 21.328 1 90.81 124 ASP A O 1
ATOM 916 N N . ILE A 1 125 ? -6.699 2.574 21.938 1 87.19 125 ILE A N 1
ATOM 917 C CA . ILE A 1 125 ? -6.23 1.69 23 1 87.19 125 ILE A CA 1
ATOM 918 C C . ILE A 1 125 ? -6.809 0.291 22.812 1 87.19 125 ILE A C 1
ATOM 920 O O . ILE A 1 125 ? -8.023 0.096 22.906 1 87.19 125 ILE A O 1
ATOM 924 N N . GLY A 1 126 ? -5.895 -0.658 22.5 1 87.62 126 GLY A N 1
ATOM 925 C CA . GLY A 1 126 ? -6.32 -2.039 22.344 1 87.62 126 GLY A CA 1
ATOM 926 C C . GLY A 1 126 ? -7.406 -2.209 21.297 1 87.62 126 GLY A C 1
ATOM 927 O O . GLY A 1 126 ? -7.258 -1.758 20.156 1 87.62 126 GLY A O 1
ATOM 928 N N . ASP A 1 127 ? -8.508 -2.826 21.703 1 90.25 127 ASP A N 1
ATOM 929 C CA . ASP A 1 127 ? -9.594 -3.125 20.781 1 90.25 127 ASP A CA 1
ATOM 930 C C . ASP A 1 127 ? -10.797 -2.219 21.031 1 90.25 127 ASP A C 1
ATOM 932 O O . ASP A 1 127 ? -11.93 -2.572 20.688 1 90.25 127 ASP A O 1
ATOM 936 N N . TRP A 1 128 ? -10.539 -0.985 21.562 1 95.06 128 TRP A N 1
ATOM 937 C CA . TRP A 1 128 ? -11.625 -0.074 21.906 1 95.06 128 TRP A CA 1
ATOM 938 C C . TRP A 1 128 ? -12.43 0.312 20.672 1 95.06 128 TRP A C 1
ATOM 940 O O . TRP A 1 128 ? -13.609 0.656 20.781 1 95.06 128 TRP A O 1
ATOM 950 N N . TRP A 1 129 ? -11.781 0.187 19.547 1 94.38 129 TRP A N 1
ATOM 951 C CA . TRP A 1 129 ? -12.469 0.549 18.312 1 94.38 129 TRP A CA 1
ATOM 952 C C . TRP A 1 129 ? -13.664 -0.37 18.062 1 94.38 129 TRP A C 1
ATOM 954 O O . TRP A 1 129 ? -14.617 0.01 17.375 1 94.38 129 TRP A O 1
ATOM 964 N N . THR A 1 130 ? -13.672 -1.558 18.672 1 93.69 130 THR A N 1
ATOM 965 C CA . THR A 1 130 ? -14.734 -2.533 18.469 1 93.69 130 THR A CA 1
ATOM 966 C C . THR A 1 130 ? -16 -2.125 19.203 1 93.69 130 THR A C 1
ATOM 968 O O . THR A 1 130 ? -17.062 -2.711 19 1 93.69 130 THR A O 1
ATOM 971 N N . ARG A 1 131 ? -15.93 -1.103 20.031 1 96.5 131 ARG A N 1
ATOM 972 C CA . ARG A 1 131 ? -17.078 -0.607 20.781 1 96.5 131 ARG A CA 1
ATOM 973 C C . ARG A 1 131 ? -18 0.215 19.906 1 96.5 131 ARG A C 1
ATOM 975 O O . ARG A 1 131 ? -19.141 0.515 20.297 1 96.5 131 ARG A O 1
ATOM 982 N N . ALA A 1 132 ? -17.562 0.488 18.734 1 97.56 132 ALA A N 1
ATOM 983 C CA . ALA A 1 132 ? -18.312 1.371 17.844 1 97.56 132 ALA A CA 1
ATOM 984 C C . ALA A 1 132 ? -19.484 0.64 17.219 1 97.56 132 ALA A C 1
ATOM 986 O O . ALA A 1 132 ? -19.438 -0.574 17 1 97.56 132 ALA A O 1
ATOM 987 N N . SER A 1 133 ? -20.594 1.395 17.031 1 96.88 133 SER A N 1
ATOM 988 C CA . SER A 1 133 ? -21.656 0.947 16.141 1 96.88 133 SER A CA 1
ATOM 989 C C . SER A 1 133 ? -21.297 1.174 14.68 1 96.88 133 SER A C 1
ATOM 991 O O . SER A 1 133 ? -21.484 2.271 14.148 1 96.88 133 SER A O 1
ATOM 993 N N . VAL A 1 134 ? -20.922 0.157 13.969 1 94.06 134 VAL A N 1
ATOM 994 C CA . VAL A 1 134 ? -20.359 0.231 12.625 1 94.06 134 VAL A CA 1
ATOM 995 C C . VAL A 1 134 ? -21.391 0.826 11.664 1 94.06 134 VAL A C 1
ATOM 997 O O . VAL A 1 134 ? -21.031 1.629 10.797 1 94.06 134 VAL A O 1
ATOM 1000 N N . GLU A 1 135 ? -22.641 0.445 11.781 1 92.94 135 GLU A N 1
ATOM 1001 C CA . GLU A 1 135 ? -23.703 0.903 10.898 1 92.94 135 GLU A CA 1
ATOM 1002 C C . GLU A 1 135 ? -23.938 2.404 11.047 1 92.94 135 GLU A C 1
ATOM 1004 O O . GLU A 1 135 ? -24.516 3.039 10.156 1 92.94 135 GLU A O 1
ATOM 1009 N N . GLY A 1 136 ? -23.5 2.922 12.148 1 95.81 136 GLY A N 1
ATOM 1010 C CA . GLY A 1 136 ? -23.719 4.336 12.422 1 95.81 136 GLY A CA 1
ATOM 1011 C C . GLY A 1 136 ? -22.609 5.219 11.898 1 95.81 136 GLY A C 1
ATOM 1012 O O . GLY A 1 136 ? -22.672 6.445 12.008 1 95.81 136 GLY A O 1
ATOM 1013 N N . ILE A 1 137 ? -21.562 4.648 11.289 1 97.94 137 ILE A N 1
ATOM 1014 C CA . ILE A 1 137 ? -20.438 5.418 10.766 1 97.94 137 ILE A CA 1
ATOM 1015 C C . ILE A 1 137 ? -20.734 5.867 9.336 1 97.94 137 ILE A C 1
ATOM 1017 O O . ILE A 1 137 ? -20.953 5.035 8.453 1 97.94 137 ILE A O 1
ATOM 1021 N N . ALA A 1 138 ? -20.812 7.148 9.055 1 98.56 138 ALA A N 1
ATOM 1022 C CA . ALA A 1 138 ? -21.141 7.707 7.746 1 98.56 138 ALA A CA 1
ATOM 1023 C C . ALA A 1 138 ? -19.938 7.629 6.801 1 98.56 138 ALA A C 1
ATOM 1025 O O . ALA A 1 138 ? -18.797 7.648 7.246 1 98.56 138 ALA A O 1
ATOM 1026 N N . PRO A 1 139 ? -20.172 7.492 5.484 1 98.44 139 PRO A N 1
ATOM 1027 C CA . PRO A 1 139 ? -19.078 7.484 4.516 1 98.44 139 PRO A CA 1
ATOM 1028 C C . PRO A 1 139 ? -18.375 8.836 4.414 1 98.44 139 PRO A C 1
ATOM 1030 O O . PRO A 1 139 ? -18.969 9.875 4.695 1 98.44 139 PRO A O 1
ATOM 1033 N N . ILE A 1 140 ? -17.109 8.805 4.027 1 98.88 140 ILE A N 1
ATOM 1034 C CA . ILE A 1 140 ? -16.266 10 4.02 1 98.88 140 ILE A CA 1
ATOM 1035 C C . ILE A 1 140 ? -15.602 10.156 2.658 1 98.88 140 ILE A C 1
ATOM 1037 O O . ILE A 1 140 ? -15.031 9.195 2.129 1 98.88 140 ILE A O 1
ATOM 1041 N N . VAL A 1 141 ? -15.672 11.281 2.035 1 98.88 141 VAL A N 1
ATOM 1042 C CA . VAL A 1 141 ? -14.805 11.727 0.952 1 98.88 141 VAL A CA 1
ATOM 1043 C C . VAL A 1 141 ? -13.797 12.742 1.483 1 98.88 141 VAL A C 1
ATOM 1045 O O . VAL A 1 141 ? -14.18 13.719 2.133 1 98.88 141 VAL A O 1
ATOM 1048 N N . ALA A 1 142 ? -12.531 12.516 1.272 1 98.88 142 ALA A N 1
ATOM 1049 C CA . ALA A 1 142 ? -11.508 13.43 1.768 1 98.88 142 ALA A CA 1
ATOM 1050 C C . ALA A 1 142 ? -10.898 14.242 0.626 1 98.88 142 ALA A C 1
ATOM 1052 O O . ALA A 1 142 ? -10.609 13.703 -0.444 1 98.88 142 ALA A O 1
ATOM 1053 N N . VAL A 1 143 ? -10.781 15.523 0.827 1 98.88 143 VAL A N 1
ATOM 1054 C CA . VAL A 1 143 ? -10.18 16.453 -0.122 1 98.88 143 VAL A CA 1
ATOM 1055 C C . VAL A 1 143 ? -9.094 17.281 0.573 1 98.88 143 VAL A C 1
ATOM 1057 O O . VAL A 1 143 ? -9.352 18.391 1.029 1 98.88 143 VAL A O 1
ATOM 1060 N N . PRO A 1 144 ? -7.879 16.766 0.543 1 98.62 144 PRO A N 1
ATOM 1061 C CA . PRO A 1 144 ? -6.801 17.5 1.211 1 98.62 144 PRO A CA 1
ATOM 1062 C C . PRO A 1 144 ? -6.418 18.781 0.475 1 98.62 144 PRO A C 1
ATOM 1064 O O . PRO A 1 144 ? -6.379 18.797 -0.758 1 98.62 144 PRO A O 1
ATOM 1067 N N . THR A 1 145 ? -6.16 19.797 1.257 1 97.81 145 THR A N 1
ATOM 1068 C CA . THR A 1 145 ? -5.715 21.062 0.68 1 97.81 145 THR A CA 1
ATOM 1069 C C . THR A 1 145 ? -4.312 21.422 1.164 1 97.81 145 THR A C 1
ATOM 1071 O O . THR A 1 145 ? -3.805 22.5 0.878 1 97.81 145 THR A O 1
ATOM 1074 N N . THR A 1 146 ? -3.721 20.562 1.941 1 96.25 146 THR A N 1
ATOM 1075 C CA . THR A 1 146 ? -2.311 20.594 2.311 1 96.25 146 THR A CA 1
ATOM 1076 C C . THR A 1 146 ? -1.638 19.25 2.039 1 96.25 146 THR A C 1
ATOM 1078 O O . THR A 1 146 ? -2.311 18.266 1.732 1 96.25 146 THR A O 1
ATOM 1081 N N . ALA A 1 147 ? -0.357 19.281 2.055 1 96.62 147 ALA A N 1
ATOM 1082 C CA . ALA A 1 147 ? 0.426 18.078 1.785 1 96.62 147 ALA A CA 1
ATOM 1083 C C . ALA A 1 147 ? 1.373 17.766 2.941 1 96.62 147 ALA A C 1
ATOM 1085 O O . ALA A 1 147 ? 2.59 17.922 2.812 1 96.62 147 ALA A O 1
ATOM 1086 N N . GLY A 1 148 ? 0.813 17.281 4.043 1 95.75 148 GLY A N 1
ATOM 1087 C CA . GLY A 1 148 ? 1.655 17.031 5.199 1 95.75 148 GLY A CA 1
ATOM 1088 C C . GLY A 1 148 ? 1.201 15.828 6.012 1 95.75 148 GLY A C 1
ATOM 1089 O O . GLY A 1 148 ? 1.819 14.758 5.953 1 95.75 148 GLY A O 1
ATOM 1090 N N . THR A 1 149 ? 0.058 15.906 6.562 1 93.44 149 THR A N 1
ATOM 1091 C CA . THR A 1 149 ? -0.41 14.938 7.543 1 93.44 149 THR A CA 1
ATOM 1092 C C . THR A 1 149 ? -0.759 13.609 6.867 1 93.44 149 THR A C 1
ATOM 1094 O O . THR A 1 149 ? -0.594 12.547 7.461 1 93.44 149 THR A O 1
ATOM 1097 N N . GLY A 1 150 ? -1.278 13.719 5.699 1 97.38 150 GLY A N 1
ATOM 1098 C CA . GLY A 1 150 ? -1.774 12.516 5.047 1 97.38 150 GLY A CA 1
ATOM 1099 C C . GLY A 1 150 ? -3.039 11.969 5.684 1 97.38 150 GLY A C 1
ATOM 1100 O O . GLY A 1 150 ? -3.4 10.812 5.465 1 97.38 150 GLY A O 1
ATOM 1101 N N . SER A 1 151 ? -3.74 12.742 6.418 1 97.25 151 SER A N 1
ATOM 1102 C CA . SER A 1 151 ? -4.926 12.312 7.148 1 97.25 151 SER A CA 1
ATOM 1103 C C . SER A 1 151 ? -5.969 11.711 6.211 1 97.25 151 SER A C 1
ATOM 1105 O O . SER A 1 151 ? -6.734 10.828 6.605 1 97.25 151 SER A O 1
ATOM 1107 N N . GLU A 1 152 ? -5.98 12.102 4.953 1 98.25 152 GLU A N 1
ATOM 1108 C CA . GLU A 1 152 ? -6.965 11.664 3.967 1 98.25 152 GLU A CA 1
ATOM 1109 C C . GLU A 1 152 ? -6.855 10.156 3.715 1 98.25 152 GLU A C 1
ATOM 1111 O O . GLU A 1 152 ? -7.773 9.547 3.16 1 98.25 152 GLU A O 1
ATOM 1116 N N . VAL A 1 153 ? -5.707 9.539 4.168 1 97.81 153 VAL A N 1
ATOM 1117 C CA . VAL A 1 153 ? -5.562 8.102 3.965 1 97.81 153 VAL A CA 1
ATOM 1118 C C . VAL A 1 153 ? -5.336 7.41 5.309 1 97.81 153 VAL A C 1
ATOM 1120 O O . VAL A 1 153 ? -4.805 6.301 5.359 1 97.81 153 VAL A O 1
ATOM 1123 N N . GLY A 1 154 ? -5.645 8.07 6.352 1 95.88 154 GLY A N 1
ATOM 1124 C CA . GLY A 1 154 ? -5.461 7.512 7.68 1 95.88 154 GLY A CA 1
ATOM 1125 C C . GLY A 1 154 ? -6.75 6.98 8.281 1 95.88 154 GLY A C 1
ATOM 1126 O O . GLY A 1 154 ? -7.844 7.355 7.859 1 95.88 154 GLY A O 1
ATOM 1127 N N . ARG A 1 155 ? -6.645 6.117 9.359 1 96.38 155 ARG A N 1
ATOM 1128 C CA . ARG A 1 155 ? -7.762 5.48 10.039 1 96.38 155 ARG A CA 1
ATOM 1129 C C . ARG A 1 155 ? -7.953 6.062 11.438 1 96.38 155 ARG A C 1
ATOM 1131 O O . ARG A 1 155 ? -8.539 5.418 12.312 1 96.38 155 ARG A O 1
ATOM 1138 N N . ALA A 1 156 ? -7.352 7.246 11.609 1 94.81 156 ALA A N 1
ATOM 1139 C CA . ALA A 1 156 ? -7.422 7.871 12.922 1 94.81 156 ALA A CA 1
ATOM 1140 C C . ALA A 1 156 ? -7.621 9.383 12.805 1 94.81 156 ALA A C 1
ATOM 1142 O O . ALA A 1 156 ? -7.363 9.961 11.742 1 94.81 156 ALA A O 1
ATOM 1143 N N . SER A 1 157 ? -8.156 9.914 13.805 1 95.5 157 SER A N 1
ATOM 1144 C CA . SER A 1 157 ? -8.266 11.359 13.969 1 95.5 157 SER A CA 1
ATOM 1145 C C . SER A 1 157 ? -7.703 11.805 15.312 1 95.5 157 SER A C 1
ATOM 1147 O O . SER A 1 157 ? -7.84 11.102 16.312 1 95.5 157 SER A O 1
ATOM 1149 N N . VAL A 1 158 ? -7.074 12.938 15.266 1 90.5 158 VAL A N 1
ATOM 1150 C CA . VAL A 1 158 ? -6.555 13.523 16.5 1 90.5 158 VAL A CA 1
ATOM 1151 C C . VAL A 1 158 ? -7.52 14.586 17.016 1 90.5 158 VAL A C 1
ATOM 1153 O O . VAL A 1 158 ? -7.832 15.547 16.312 1 90.5 158 VAL A O 1
ATOM 1156 N N . ILE A 1 159 ? -8.016 14.398 18.219 1 92.56 159 ILE A N 1
ATOM 1157 C CA . ILE A 1 159 ? -8.93 15.328 18.875 1 92.56 159 ILE A CA 1
ATOM 1158 C C . ILE A 1 159 ? -8.344 15.758 20.219 1 92.56 159 ILE A C 1
ATOM 1160 O O . ILE A 1 159 ? -7.883 14.914 21 1 92.56 159 ILE A O 1
ATOM 1164 N N . THR A 1 160 ? -8.289 17.047 20.438 1 87.81 160 THR A N 1
ATOM 1165 C CA . THR A 1 160 ? -7.77 17.578 21.688 1 87.81 160 THR A CA 1
ATOM 1166 C C . THR A 1 160 ? -8.859 17.609 22.75 1 87.81 160 THR A C 1
ATOM 1168 O O . THR A 1 160 ? -9.984 18.031 22.484 1 87.81 160 THR A O 1
ATOM 1171 N N . ASN A 1 161 ? -8.523 17.031 23.969 1 89.88 161 ASN A N 1
ATOM 1172 C CA . ASN A 1 161 ? -9.414 17.203 25.109 1 89.88 161 ASN A CA 1
ATOM 1173 C C . ASN A 1 161 ? -9.336 18.625 25.672 1 89.88 161 ASN A C 1
ATOM 1175 O O . ASN A 1 161 ? -8.289 19.047 26.172 1 89.88 161 ASN A O 1
ATOM 1179 N N . SER A 1 162 ? -10.383 19.375 25.609 1 88.38 162 SER A N 1
ATOM 1180 C CA . SER A 1 162 ? -10.344 20.797 25.969 1 88.38 162 SER A CA 1
ATOM 1181 C C . SER A 1 162 ? -10.156 20.984 27.469 1 88.38 162 SER A C 1
ATOM 1183 O O . SER A 1 162 ? -9.781 22.078 27.906 1 88.38 162 SER A O 1
ATOM 1185 N N . VAL A 1 163 ? -10.375 19.922 28.234 1 89.56 163 VAL A N 1
ATOM 1186 C CA . VAL A 1 163 ? -10.234 20 29.688 1 89.56 163 VAL A CA 1
ATOM 1187 C C . VAL A 1 163 ? -8.789 19.688 30.078 1 89.56 163 VAL A C 1
ATOM 1189 O O . VAL A 1 163 ? -8.141 20.484 30.766 1 89.56 163 VAL A O 1
ATOM 1192 N N . THR A 1 164 ? -8.258 18.625 29.531 1 83.25 164 THR A N 1
ATOM 1193 C CA . THR A 1 164 ? -6.926 18.172 29.938 1 83.25 164 THR A CA 1
ATOM 1194 C C . THR A 1 164 ? -5.859 18.75 29.016 1 83.25 164 THR A C 1
ATOM 1196 O O . THR A 1 164 ? -4.668 18.703 29.328 1 83.25 164 THR A O 1
ATOM 1199 N N . HIS A 1 165 ? -6.297 19.203 27.828 1 78.25 165 HIS A N 1
ATOM 1200 C CA . HIS A 1 165 ? -5.426 19.781 26.812 1 78.25 165 HIS A CA 1
ATOM 1201 C C . HIS A 1 165 ? -4.492 18.719 26.234 1 78.25 165 HIS A C 1
ATOM 1203 O O . HIS A 1 165 ? -3.398 19.031 25.766 1 78.25 165 HIS A O 1
ATOM 1209 N N . VAL A 1 166 ? -4.848 17.5 26.312 1 77.62 166 VAL A N 1
ATOM 1210 C CA . VAL A 1 166 ? -4.07 16.406 25.75 1 77.62 166 VAL A CA 1
ATOM 1211 C C . VAL A 1 166 ? -4.648 15.992 24.406 1 77.62 166 VAL A C 1
ATOM 1213 O O . VAL A 1 166 ? -5.867 15.852 24.266 1 77.62 166 VAL A O 1
ATOM 1216 N N . LYS A 1 167 ? -3.793 15.844 23.406 1 82.31 167 LYS A N 1
ATOM 1217 C CA . LYS A 1 167 ? -4.207 15.32 22.109 1 82.31 167 LYS A CA 1
ATOM 1218 C C . LYS A 1 167 ? -4.422 13.812 22.172 1 82.31 167 LYS A C 1
ATOM 1220 O O . LYS A 1 167 ? -3.555 13.07 22.641 1 82.31 167 LYS A O 1
ATOM 1225 N N . LYS A 1 168 ? -5.555 13.398 21.75 1 86.81 168 LYS A N 1
ATOM 1226 C CA . LYS A 1 168 ? -5.914 11.977 21.766 1 86.81 168 LYS A CA 1
ATOM 1227 C C . LYS A 1 168 ? -6.141 11.461 20.344 1 86.81 168 LYS A C 1
ATOM 1229 O O . LYS A 1 168 ? -6.633 12.195 19.484 1 86.81 168 LYS A O 1
ATOM 1234 N N . ILE A 1 169 ? -5.734 10.258 20.172 1 90.38 169 ILE A N 1
ATOM 1235 C CA . ILE A 1 169 ? -5.938 9.602 18.875 1 90.38 169 ILE A CA 1
ATOM 1236 C C . ILE A 1 169 ? -7.191 8.734 18.938 1 90.38 169 ILE A C 1
ATOM 1238 O O . ILE A 1 169 ? -7.289 7.828 19.766 1 90.38 169 ILE A O 1
ATOM 1242 N N . ILE A 1 170 ? -8.172 9.047 18.141 1 95.56 170 ILE A N 1
ATOM 1243 C CA . ILE A 1 170 ? -9.383 8.242 17.984 1 95.56 170 ILE A CA 1
ATOM 1244 C C . ILE A 1 170 ? -9.234 7.336 16.766 1 95.56 170 ILE A C 1
ATOM 1246 O O . ILE A 1 170 ? -8.875 7.793 15.68 1 95.56 170 ILE A O 1
ATOM 1250 N N . PHE A 1 171 ? -9.555 6.031 17.016 1 95.5 171 PHE A N 1
ATOM 1251 C CA . PHE A 1 171 ? -9.227 5.086 15.961 1 95.5 171 PHE A CA 1
ATOM 1252 C C . PHE A 1 171 ? -10.43 4.219 15.617 1 95.5 171 PHE A C 1
ATOM 1254 O O . PHE A 1 171 ? -11.164 3.783 16.5 1 95.5 171 PHE A O 1
ATOM 1261 N N . HIS A 1 172 ? -10.625 3.979 14.43 1 96.56 172 HIS A N 1
ATOM 1262 C CA . HIS A 1 172 ? -11.484 2.953 13.852 1 96.56 172 HIS A CA 1
ATOM 1263 C C . HIS A 1 172 ? -11.109 2.682 12.391 1 96.56 172 HIS A C 1
ATOM 1265 O O . HIS A 1 172 ? -10.781 3.607 11.648 1 96.56 172 HIS A O 1
ATOM 1271 N N . PRO A 1 173 ? -11.148 1.4 11.891 1 93.75 173 PRO A N 1
ATOM 1272 C CA . PRO A 1 173 ? -10.812 1.109 10.5 1 93.75 173 PRO A CA 1
ATOM 1273 C C . PRO A 1 173 ? -11.641 1.927 9.508 1 93.75 173 PRO A C 1
ATOM 1275 O O . PRO A 1 173 ? -11.141 2.32 8.453 1 93.75 173 PRO A O 1
ATOM 1278 N N . LYS A 1 174 ? -12.844 2.338 9.875 1 95.44 174 LYS A N 1
ATOM 1279 C CA . LYS A 1 174 ? -13.766 3 8.945 1 95.44 174 LYS A CA 1
ATOM 1280 C C . LYS A 1 174 ? -13.586 4.516 8.984 1 95.44 174 LYS A C 1
ATOM 1282 O O . LYS A 1 174 ? -14.32 5.25 8.32 1 95.44 174 LYS A O 1
ATOM 1287 N N . PHE A 1 175 ? -12.539 4.977 9.773 1 97.12 175 PHE A N 1
ATOM 1288 C CA . PHE A 1 175 ? -12.102 6.359 9.617 1 97.12 175 PHE A CA 1
ATOM 1289 C C . PHE A 1 175 ? -11.531 6.59 8.227 1 97.12 175 PHE A C 1
ATOM 1291 O O . PHE A 1 175 ? -11.422 7.73 7.773 1 97.12 175 PHE A O 1
ATOM 1298 N N . LEU A 1 176 ? -11.094 5.496 7.594 1 97.44 176 LEU A N 1
ATOM 1299 C CA . LEU A 1 176 ? -10.492 5.586 6.266 1 97.44 176 LEU A CA 1
ATOM 1300 C C . LEU A 1 176 ? -11.5 6.117 5.25 1 97.44 176 LEU A C 1
ATOM 1302 O O . LEU A 1 176 ? -12.547 5.5 5.023 1 97.44 176 LEU A O 1
ATOM 1306 N N . PRO A 1 177 ? -11.195 7.285 4.605 1 98.5 177 PRO A N 1
ATOM 1307 C CA . PRO A 1 177 ? -12.109 7.797 3.582 1 98.5 177 PRO A CA 1
ATOM 1308 C C . PRO A 1 177 ? -12.328 6.809 2.439 1 98.5 177 PRO A C 1
ATOM 1310 O O . PRO A 1 177 ? -11.406 6.098 2.047 1 98.5 177 PRO A O 1
ATOM 1313 N N . GLY A 1 178 ? -13.562 6.758 1.951 1 97.5 178 GLY A N 1
ATOM 1314 C CA . GLY A 1 178 ? -13.867 5.887 0.829 1 97.5 178 GLY A CA 1
ATOM 1315 C C . GLY A 1 178 ? -13.234 6.34 -0.472 1 97.5 178 GLY A C 1
ATOM 1316 O O . GLY A 1 178 ? -12.898 5.516 -1.323 1 97.5 178 GLY A O 1
ATOM 1317 N N . VAL A 1 179 ? -13.125 7.668 -0.651 1 98.25 179 VAL A N 1
ATOM 1318 C CA . VAL A 1 179 ? -12.477 8.266 -1.813 1 98.25 179 VAL A CA 1
ATOM 1319 C C . VAL A 1 179 ? -11.648 9.477 -1.379 1 98.25 179 VAL A C 1
ATOM 1321 O O . VAL A 1 179 ? -12.07 10.25 -0.522 1 98.25 179 VAL A O 1
ATOM 1324 N N . VAL A 1 180 ? -10.5 9.578 -1.906 1 98.81 180 VAL A N 1
ATOM 1325 C CA . VAL A 1 180 ? -9.664 10.766 -1.749 1 98.81 180 VAL A CA 1
ATOM 1326 C C . VAL A 1 180 ? -9.531 11.484 -3.09 1 98.81 180 VAL A C 1
ATOM 1328 O O . VAL A 1 180 ? -9.195 10.859 -4.102 1 98.81 180 VAL A O 1
ATOM 1331 N N . ILE A 1 181 ? -9.883 12.719 -3.129 1 98.81 181 ILE A N 1
ATOM 1332 C CA . ILE A 1 181 ? -9.578 13.57 -4.277 1 98.81 181 ILE A CA 1
ATOM 1333 C C . ILE A 1 181 ? -8.383 14.461 -3.953 1 98.81 181 ILE A C 1
ATOM 1335 O O . ILE A 1 181 ? -8.508 15.414 -3.178 1 98.81 181 ILE A O 1
ATOM 1339 N N . ALA A 1 182 ? -7.285 14.141 -4.488 1 98.56 182 ALA A N 1
ATOM 1340 C CA . ALA A 1 182 ? -6.055 14.906 -4.312 1 98.56 182 ALA A CA 1
ATOM 1341 C C . ALA A 1 182 ? -5.777 15.781 -5.531 1 98.56 182 ALA A C 1
ATOM 1343 O O . ALA A 1 182 ? -5.105 15.352 -6.473 1 98.56 182 ALA A O 1
ATOM 1344 N N . ASP A 1 183 ? -6.246 17 -5.484 1 98.44 183 ASP A N 1
ATOM 1345 C CA . ASP A 1 183 ? -6.105 17.984 -6.555 1 98.44 183 ASP A CA 1
ATOM 1346 C C . ASP A 1 183 ? -5.066 19.031 -6.195 1 98.44 183 ASP A C 1
ATOM 1348 O O . ASP A 1 183 ? -5.309 19.891 -5.332 1 98.44 183 ASP A O 1
ATOM 1352 N N . PRO A 1 184 ? -3.889 19.016 -6.922 1 98.06 184 PRO A N 1
ATOM 1353 C CA . PRO A 1 184 ? -2.822 19.953 -6.555 1 98.06 184 PRO A CA 1
ATOM 1354 C C . PRO A 1 184 ? -3.236 21.406 -6.711 1 98.06 184 PRO A C 1
ATOM 1356 O O . PRO A 1 184 ? -2.637 22.297 -6.094 1 98.06 184 PRO A O 1
ATOM 1359 N N . GLU A 1 185 ? -4.234 21.719 -7.43 1 97.56 185 GLU A N 1
ATOM 1360 C CA . GLU A 1 185 ? -4.699 23.094 -7.582 1 97.56 185 GLU A CA 1
ATOM 1361 C C . GLU A 1 185 ? -5.223 23.641 -6.262 1 97.56 185 GLU A C 1
ATOM 1363 O O . GLU A 1 185 ? -5.199 24.859 -6.039 1 97.56 185 GLU A O 1
ATOM 1368 N N . LEU A 1 186 ? -5.637 22.781 -5.418 1 97.88 186 LEU A N 1
ATOM 1369 C CA . LEU A 1 186 ? -6.207 23.203 -4.145 1 97.88 186 LEU A CA 1
ATOM 1370 C C . LEU A 1 186 ? -5.109 23.562 -3.148 1 97.88 186 LEU A C 1
ATOM 1372 O O . LEU A 1 186 ? -5.391 24.062 -2.061 1 97.88 186 LEU A O 1
ATOM 1376 N N . THR A 1 187 ? -3.818 23.359 -3.516 1 97.06 187 THR A N 1
ATOM 1377 C CA . THR A 1 187 ? -2.729 23.547 -2.564 1 97.06 187 THR A CA 1
ATOM 1378 C C . THR A 1 187 ? -1.851 24.719 -2.979 1 97.06 187 THR A C 1
ATOM 1380 O O . THR A 1 187 ? -0.913 25.078 -2.264 1 97.06 187 THR A O 1
ATOM 1383 N N . VAL A 1 188 ? -2.104 25.375 -4.078 1 95.19 188 VAL A N 1
ATOM 1384 C CA . VAL A 1 188 ? -1.206 26.391 -4.637 1 95.19 188 VAL A CA 1
ATOM 1385 C C . VAL A 1 188 ? -1.254 27.656 -3.785 1 95.19 188 VAL A C 1
ATOM 1387 O O . VAL A 1 188 ? -0.309 28.438 -3.785 1 95.19 188 VAL A O 1
ATOM 1390 N N . GLY A 1 189 ? -2.293 27.875 -3.053 1 91.25 189 GLY A N 1
ATOM 1391 C CA . GLY A 1 189 ? -2.436 29.062 -2.234 1 91.25 189 GLY A CA 1
ATOM 1392 C C . GLY A 1 189 ? -1.749 28.953 -0.886 1 91.25 189 GLY A C 1
ATOM 1393 O O . GLY A 1 189 ? -1.67 29.922 -0.139 1 91.25 189 GLY A O 1
ATOM 1394 N N . MET A 1 190 ? -1.188 27.828 -0.596 1 92.25 190 MET A N 1
ATOM 1395 C CA . MET A 1 190 ? -0.528 27.625 0.691 1 92.25 190 MET A CA 1
ATOM 1396 C C . MET A 1 190 ? 0.671 28.562 0.841 1 92.25 190 MET A C 1
ATOM 1398 O O . MET A 1 190 ? 1.526 28.625 -0.043 1 92.25 190 MET A O 1
ATOM 1402 N N . PRO A 1 191 ? 0.728 29.281 1.947 1 94 191 PRO A N 1
ATOM 1403 C CA . PRO A 1 191 ? 1.909 30.109 2.205 1 94 191 PRO A CA 1
ATOM 1404 C C . PRO A 1 191 ? 3.195 29.281 2.285 1 94 191 PRO A C 1
ATOM 1406 O O . PRO A 1 191 ? 3.152 28.094 2.566 1 94 191 PRO A O 1
ATOM 1409 N N . LYS A 1 192 ? 4.297 29.969 2.107 1 96.19 192 LYS A N 1
ATOM 1410 C CA . LYS A 1 192 ? 5.613 29.344 2.086 1 96.19 192 LYS A CA 1
ATOM 1411 C C . LYS A 1 192 ? 5.895 28.609 3.393 1 96.19 192 LYS A C 1
ATOM 1413 O O . LYS A 1 192 ? 6.375 27.469 3.381 1 96.19 192 LYS A O 1
ATOM 1418 N N . ILE A 1 193 ? 5.594 29.25 4.449 1 95.25 193 ILE A N 1
ATOM 1419 C CA . ILE A 1 193 ? 5.918 28.688 5.758 1 95.25 193 ILE A CA 1
ATOM 1420 C C . ILE A 1 193 ? 5.109 27.422 5.984 1 95.25 193 ILE A C 1
ATOM 1422 O O . ILE A 1 193 ? 5.605 26.453 6.57 1 95.25 193 ILE A O 1
ATOM 1426 N N . ILE A 1 194 ? 3.898 27.391 5.52 1 94.31 194 ILE A N 1
ATOM 1427 C CA . ILE A 1 194 ? 3.041 26.219 5.66 1 94.31 194 ILE A CA 1
ATOM 1428 C C . ILE A 1 194 ? 3.504 25.125 4.703 1 94.31 194 ILE A C 1
ATOM 1430 O O . ILE A 1 194 ? 3.48 23.938 5.047 1 94.31 194 ILE A O 1
ATOM 1434 N N . THR A 1 195 ? 3.941 25.562 3.488 1 97.81 195 THR A N 1
ATOM 1435 C CA . THR A 1 195 ? 4.512 24.609 2.533 1 97.81 195 THR A CA 1
ATOM 1436 C C . THR A 1 195 ? 5.719 23.906 3.131 1 97.81 195 THR A C 1
ATOM 1438 O O . THR A 1 195 ? 5.832 22.672 3.043 1 97.81 195 THR A O 1
ATOM 1441 N N . ALA A 1 196 ? 6.566 24.672 3.822 1 98.19 196 ALA A N 1
ATOM 1442 C CA . ALA A 1 196 ? 7.75 24.109 4.461 1 98.19 196 ALA A CA 1
ATOM 1443 C C . ALA A 1 196 ? 7.367 23.156 5.594 1 98.19 196 ALA A C 1
ATOM 1445 O O . ALA A 1 196 ? 7.852 22.031 5.66 1 98.19 196 ALA A O 1
ATOM 1446 N N . GLY A 1 197 ? 6.504 23.641 6.445 1 97.25 197 GLY A N 1
ATOM 1447 C CA . GLY A 1 197 ? 6.109 22.844 7.602 1 97.25 197 GLY A CA 1
ATOM 1448 C C . GLY A 1 197 ? 5.426 21.547 7.227 1 97.25 197 GLY A C 1
ATOM 1449 O O . GLY A 1 197 ? 5.785 20.484 7.734 1 97.25 197 GLY A O 1
ATOM 1450 N N . THR A 1 198 ? 4.418 21.578 6.348 1 97.44 198 THR A N 1
ATOM 1451 C CA . THR A 1 198 ? 3.684 20.391 5.945 1 97.44 198 THR A CA 1
ATOM 1452 C C . THR A 1 198 ? 4.582 19.438 5.156 1 97.44 198 THR A C 1
ATOM 1454 O O . THR A 1 198 ? 4.52 18.219 5.34 1 97.44 198 THR A O 1
ATOM 1457 N N . GLY A 1 199 ? 5.418 20.016 4.273 1 98.62 199 GLY A N 1
ATOM 1458 C CA . GLY A 1 199 ? 6.359 19.188 3.537 1 98.62 199 GLY A CA 1
ATOM 1459 C C . GLY A 1 199 ? 7.328 18.438 4.438 1 98.62 199 GLY A C 1
ATOM 1460 O O . GLY A 1 199 ? 7.609 17.266 4.211 1 98.62 199 GLY A O 1
ATOM 1461 N N . MET A 1 200 ? 7.816 19.109 5.461 1 98.75 200 MET A N 1
ATOM 1462 C CA . MET A 1 200 ? 8.742 18.484 6.398 1 98.75 200 MET A CA 1
ATOM 1463 C C . MET A 1 200 ? 8.023 17.453 7.27 1 98.75 200 MET A C 1
ATOM 1465 O O . MET A 1 200 ? 8.625 16.469 7.695 1 98.75 200 MET A O 1
ATOM 1469 N N . ASP A 1 201 ? 6.746 17.672 7.516 1 98.31 201 ASP A N 1
ATOM 1470 C CA . ASP A 1 201 ? 5.945 16.656 8.195 1 98.31 201 ASP A CA 1
ATOM 1471 C C . ASP A 1 201 ? 5.879 15.375 7.379 1 98.31 201 ASP A C 1
ATOM 1473 O O . ASP A 1 201 ? 6.07 14.281 7.922 1 98.31 201 ASP A O 1
ATOM 1477 N N . ALA A 1 202 ? 5.594 15.523 6.098 1 98.69 202 ALA A N 1
ATOM 1478 C CA . ALA A 1 202 ? 5.582 14.367 5.203 1 98.69 202 ALA A CA 1
ATOM 1479 C C . ALA A 1 202 ? 6.926 13.648 5.215 1 98.69 202 ALA A C 1
ATOM 1481 O O . ALA A 1 202 ? 6.98 12.422 5.262 1 98.69 202 ALA A O 1
ATOM 1482 N N . PHE A 1 203 ? 8.016 14.453 5.215 1 98.88 203 PHE A N 1
ATOM 1483 C CA . PHE A 1 203 ? 9.359 13.898 5.254 1 98.88 203 PHE A CA 1
ATOM 1484 C C . PHE A 1 203 ? 9.594 13.125 6.551 1 98.88 203 PHE A C 1
ATOM 1486 O O . PHE A 1 203 ? 10.125 12.016 6.531 1 98.88 203 PHE A O 1
ATOM 1493 N N . ALA A 1 204 ? 9.18 13.688 7.641 1 98.88 204 ALA A N 1
ATOM 1494 C CA . ALA A 1 204 ? 9.344 13.062 8.953 1 98.88 204 ALA A CA 1
ATOM 1495 C C . ALA A 1 204 ? 8.586 11.742 9.023 1 98.88 204 ALA A C 1
ATOM 1497 O O . ALA A 1 204 ? 9.102 10.758 9.562 1 98.88 204 ALA A O 1
ATOM 1498 N N . HIS A 1 205 ? 7.34 11.742 8.531 1 98.75 205 HIS A N 1
ATOM 1499 C CA . HIS A 1 205 ? 6.562 10.508 8.492 1 98.75 205 HIS A CA 1
ATOM 1500 C C . HIS A 1 205 ? 7.316 9.414 7.742 1 98.75 205 HIS A C 1
ATOM 1502 O O . HIS A 1 205 ? 7.453 8.297 8.25 1 98.75 205 HIS A O 1
ATOM 1508 N N . CYS A 1 206 ? 7.793 9.719 6.566 1 98.88 206 CYS A N 1
ATOM 1509 C CA . CYS A 1 206 ? 8.5 8.742 5.746 1 98.88 206 CYS A CA 1
ATOM 1510 C C . CYS A 1 206 ? 9.789 8.281 6.426 1 98.88 206 CYS A C 1
ATOM 1512 O O . CYS A 1 206 ? 10.062 7.086 6.488 1 98.88 206 CYS A O 1
ATOM 1514 N N . LEU A 1 207 ? 10.555 9.227 6.977 1 98.88 207 LEU A N 1
ATOM 1515 C CA . LEU A 1 207 ? 11.844 8.93 7.594 1 98.88 207 LEU A CA 1
ATOM 1516 C C . LEU A 1 207 ? 11.664 8.016 8.805 1 98.88 207 LEU A C 1
ATOM 1518 O O . LEU A 1 207 ? 12.398 7.039 8.969 1 98.88 207 LEU A O 1
ATOM 1522 N N . GLU A 1 208 ? 10.711 8.352 9.648 1 98.81 208 GLU A N 1
ATOM 1523 C CA . GLU A 1 208 ? 10.5 7.547 10.852 1 98.81 208 GLU A CA 1
ATOM 1524 C C . GLU A 1 208 ? 9.945 6.172 10.5 1 98.81 208 GLU A C 1
ATOM 1526 O O . GLU A 1 208 ? 10.336 5.164 11.094 1 98.81 208 GLU A O 1
ATOM 1531 N N . ALA A 1 209 ? 9.016 6.117 9.555 1 98.69 209 ALA A N 1
ATOM 1532 C CA . ALA A 1 209 ? 8.492 4.824 9.125 1 98.69 209 ALA A CA 1
ATOM 1533 C C . ALA A 1 209 ? 9.609 3.934 8.586 1 98.69 209 ALA A C 1
ATOM 1535 O O . ALA A 1 209 ? 9.703 2.758 8.945 1 98.69 209 ALA A O 1
ATOM 1536 N N . TYR A 1 210 ? 10.453 4.508 7.723 1 98.75 210 TYR A N 1
ATOM 1537 C CA . TYR A 1 210 ? 11.562 3.764 7.145 1 98.75 210 TYR A CA 1
ATOM 1538 C C . TYR A 1 210 ? 12.516 3.268 8.234 1 98.75 210 TYR A C 1
ATOM 1540 O O . TYR A 1 210 ? 13.055 2.164 8.133 1 98.75 210 TYR A O 1
ATOM 1548 N N . SER A 1 211 ? 12.68 4.051 9.281 1 98.75 211 SER A N 1
ATOM 1549 C CA . SER A 1 211 ? 13.656 3.777 10.328 1 98.75 211 SER A CA 1
ATOM 1550 C C . SER A 1 211 ? 13.094 2.816 11.375 1 98.75 211 SER A C 1
ATOM 1552 O O . SER A 1 211 ? 13.844 2.191 12.117 1 98.75 211 SER A O 1
ATOM 1554 N N . SER A 1 212 ? 11.773 2.744 11.492 1 98.06 212 SER A N 1
ATOM 1555 C CA . SER A 1 212 ? 11.117 1.941 12.516 1 98.06 212 SER A CA 1
ATOM 1556 C C . SER A 1 212 ? 11.547 0.481 12.438 1 98.06 212 SER A C 1
ATOM 1558 O O . SER A 1 212 ? 11.719 -0.062 11.344 1 98.06 212 SER A O 1
ATOM 1560 N N . PRO A 1 213 ? 11.727 -0.161 13.562 1 96.62 213 PRO A N 1
ATOM 1561 C CA . PRO A 1 213 ? 12.195 -1.547 13.586 1 96.62 213 PRO A CA 1
ATOM 1562 C C . PRO A 1 213 ? 11.094 -2.553 13.266 1 96.62 213 PRO A C 1
ATOM 1564 O O . PRO A 1 213 ? 11.367 -3.74 13.078 1 96.62 213 PRO A O 1
ATOM 1567 N N . PHE A 1 214 ? 9.883 -2.184 13.18 1 96.19 214 PHE A N 1
ATOM 1568 C CA . PHE A 1 214 ? 8.766 -3.104 12.969 1 96.19 214 PHE A CA 1
ATOM 1569 C C . PHE A 1 214 ? 8.789 -3.656 11.555 1 96.19 214 PHE A C 1
ATOM 1571 O O . PHE A 1 214 ? 9.172 -2.959 10.609 1 96.19 214 PHE A O 1
ATOM 1578 N N . TYR A 1 215 ? 8.359 -4.91 11.391 1 97.12 215 TYR A N 1
ATOM 1579 C CA . TYR A 1 215 ? 8.414 -5.582 10.094 1 97.12 215 TYR A CA 1
ATOM 1580 C C . TYR A 1 215 ? 7.203 -5.215 9.242 1 97.12 215 TYR A C 1
ATOM 1582 O O . TYR A 1 215 ? 6.094 -5.688 9.484 1 97.12 215 TYR A O 1
ATOM 1590 N N . HIS A 1 216 ? 7.371 -4.441 8.305 1 97.69 216 HIS A N 1
ATOM 1591 C CA . HIS A 1 216 ? 6.402 -4.004 7.309 1 97.69 216 HIS A CA 1
ATOM 1592 C C . HIS A 1 216 ? 7.094 -3.547 6.027 1 97.69 216 HIS A C 1
ATOM 1594 O O . HIS A 1 216 ? 7.145 -2.35 5.738 1 97.69 216 HIS A O 1
ATOM 1600 N N . PRO A 1 217 ? 7.5 -4.477 5.223 1 97.88 217 PRO A N 1
ATOM 1601 C CA . PRO A 1 217 ? 8.328 -4.125 4.07 1 97.88 217 PRO A CA 1
ATOM 1602 C C . PRO A 1 217 ? 7.582 -3.285 3.039 1 97.88 217 PRO A C 1
ATOM 1604 O O . PRO A 1 217 ? 8.188 -2.461 2.35 1 97.88 217 PRO A O 1
ATOM 1607 N N . MET A 1 218 ? 6.301 -3.426 2.85 1 98 218 MET A N 1
ATOM 1608 C CA . MET A 1 218 ? 5.543 -2.561 1.95 1 98 218 MET A CA 1
ATOM 1609 C C . MET A 1 218 ? 5.672 -1.099 2.363 1 98 218 MET A C 1
ATOM 1611 O O . MET A 1 218 ? 5.984 -0.241 1.537 1 98 218 MET A O 1
ATOM 1615 N N . SER A 1 219 ? 5.469 -0.873 3.643 1 98.44 219 SER A N 1
ATOM 1616 C CA . SER A 1 219 ? 5.559 0.484 4.172 1 98.44 219 SER A CA 1
ATOM 1617 C C . SER A 1 219 ? 6.988 1.016 4.09 1 98.44 219 SER A C 1
ATOM 1619 O O . SER A 1 219 ? 7.195 2.213 3.877 1 98.44 219 SER A O 1
ATOM 1621 N N . ALA A 1 220 ? 7.953 0.12 4.324 1 98.44 220 ALA A N 1
ATOM 1622 C CA . ALA A 1 220 ? 9.352 0.532 4.191 1 98.44 220 ALA A CA 1
ATOM 1623 C C . ALA A 1 220 ? 9.633 1.068 2.791 1 98.44 220 ALA A C 1
ATOM 1625 O O . ALA A 1 220 ? 10.281 2.107 2.637 1 98.44 220 ALA A O 1
ATOM 1626 N N . GLY A 1 221 ? 9.156 0.358 1.782 1 98.75 221 GLY A N 1
ATOM 1627 C CA . GLY A 1 221 ? 9.336 0.792 0.406 1 98.75 221 GLY A CA 1
ATOM 1628 C C . GLY A 1 221 ? 8.625 2.1 0.096 1 98.75 221 GLY A C 1
ATOM 1629 O O . GLY A 1 221 ? 9.203 2.986 -0.537 1 98.75 221 GLY A O 1
ATOM 1630 N N . ILE A 1 222 ? 7.402 2.225 0.586 1 98.81 222 ILE A N 1
ATOM 1631 C CA . ILE A 1 222 ? 6.613 3.432 0.359 1 98.81 222 ILE A CA 1
ATOM 1632 C C . ILE A 1 222 ? 7.312 4.633 0.993 1 98.81 222 ILE A C 1
ATOM 1634 O O . ILE A 1 222 ? 7.422 5.691 0.374 1 98.81 222 ILE A O 1
ATOM 1638 N N . ALA A 1 223 ? 7.793 4.449 2.203 1 98.88 223 ALA A N 1
ATOM 1639 C CA . ALA A 1 223 ? 8.492 5.512 2.924 1 98.88 223 ALA A CA 1
ATOM 1640 C C . ALA A 1 223 ? 9.727 5.973 2.158 1 98.88 223 ALA A C 1
ATOM 1642 O O . ALA A 1 223 ? 9.992 7.172 2.049 1 98.88 223 ALA A O 1
ATOM 1643 N N . LEU A 1 224 ? 10.477 5.02 1.663 1 98.88 224 LEU A N 1
ATOM 1644 C CA . LEU A 1 224 ? 11.695 5.32 0.932 1 98.88 224 LEU A CA 1
ATOM 1645 C C . LEU A 1 224 ? 11.398 6.172 -0.298 1 98.88 224 LEU A C 1
ATOM 1647 O O . LEU A 1 224 ? 12.047 7.199 -0.521 1 98.88 224 LEU A O 1
ATOM 1651 N N . GLU A 1 225 ? 10.445 5.723 -1.124 1 98.81 225 GLU A N 1
ATOM 1652 C CA . GLU A 1 225 ? 10.086 6.488 -2.312 1 98.81 225 GLU A CA 1
ATOM 1653 C C . GLU A 1 225 ? 9.484 7.84 -1.935 1 98.81 225 GLU A C 1
ATOM 1655 O O . GLU A 1 225 ? 9.68 8.828 -2.641 1 98.81 225 GLU A O 1
ATOM 1660 N N . GLY A 1 226 ? 8.727 7.895 -0.816 1 98.81 226 GLY A N 1
ATOM 1661 C CA . GLY A 1 226 ? 8.211 9.164 -0.319 1 98.81 226 GLY A CA 1
ATOM 1662 C C . GLY A 1 226 ? 9.305 10.156 0.005 1 98.81 226 GLY A C 1
ATOM 1663 O O . GLY A 1 226 ? 9.195 11.344 -0.329 1 98.81 226 GLY A O 1
ATOM 1664 N N . MET A 1 227 ? 10.383 9.719 0.647 1 98.88 227 MET A N 1
ATOM 1665 C CA . MET A 1 227 ? 11.516 10.594 0.937 1 98.88 227 MET A CA 1
ATOM 1666 C C . MET A 1 227 ? 12.133 11.133 -0.351 1 98.88 227 MET A C 1
ATOM 1668 O O . MET A 1 227 ? 12.547 12.289 -0.406 1 98.88 227 MET A O 1
ATOM 1672 N N . ARG A 1 228 ? 12.203 10.289 -1.37 1 98.75 228 ARG A N 1
ATOM 1673 C CA . ARG A 1 228 ? 12.758 10.734 -2.646 1 98.75 228 ARG A CA 1
ATOM 1674 C C . ARG A 1 228 ? 11.922 11.852 -3.252 1 98.75 228 ARG A C 1
ATOM 1676 O O . ARG A 1 228 ? 12.461 12.836 -3.76 1 98.75 228 ARG A O 1
ATOM 1683 N N . LEU A 1 229 ? 10.57 11.703 -3.234 1 98.75 229 LEU A N 1
ATOM 1684 C CA . LEU A 1 229 ? 9.688 12.734 -3.764 1 98.75 229 LEU A CA 1
ATOM 1685 C C . LEU A 1 229 ? 9.875 14.047 -3.012 1 98.75 229 LEU A C 1
ATOM 1687 O O . LEU A 1 229 ? 9.945 15.117 -3.625 1 98.75 229 LEU A O 1
ATOM 1691 N N . VAL A 1 230 ? 9.969 13.977 -1.682 1 98.88 230 VAL A N 1
ATOM 1692 C CA . VAL A 1 230 ? 10.148 15.18 -0.887 1 98.88 230 VAL A CA 1
ATOM 1693 C C . VAL A 1 230 ? 11.469 15.859 -1.271 1 98.88 230 VAL A C 1
ATOM 1695 O O . VAL A 1 230 ? 11.508 17.078 -1.463 1 98.88 230 VAL A O 1
ATOM 1698 N N . LYS A 1 231 ? 12.508 15.07 -1.357 1 98.75 231 LYS A N 1
ATOM 1699 C CA . LYS A 1 231 ? 13.812 15.609 -1.715 1 98.75 231 LYS A CA 1
ATOM 1700 C C . LYS A 1 231 ? 13.75 16.375 -3.029 1 98.75 231 LYS A C 1
ATOM 1702 O O . LYS A 1 231 ? 14.336 17.453 -3.156 1 98.75 231 LYS A O 1
ATOM 1707 N N . GLU A 1 232 ? 13.031 15.867 -3.947 1 98.31 232 GLU A N 1
ATOM 1708 C CA . GLU A 1 232 ? 13.023 16.422 -5.297 1 98.31 232 GLU A CA 1
ATOM 1709 C C . GLU A 1 232 ? 12.047 17.594 -5.41 1 98.31 232 GLU A C 1
ATOM 1711 O O . GLU A 1 232 ? 12.32 18.578 -6.094 1 98.31 232 GLU A O 1
ATOM 1716 N N . TYR A 1 233 ? 10.938 17.547 -4.676 1 98.62 233 TYR A N 1
ATOM 1717 C CA . TYR A 1 233 ? 9.844 18.406 -5.098 1 98.62 233 TYR A CA 1
ATOM 1718 C C . TYR A 1 233 ? 9.492 19.422 -4.004 1 98.62 233 TYR A C 1
ATOM 1720 O O . TYR A 1 233 ? 8.859 20.438 -4.273 1 98.62 233 TYR A O 1
ATOM 1728 N N . LEU A 1 234 ? 9.875 19.188 -2.734 1 98.81 234 LEU A N 1
ATOM 1729 C CA . LEU A 1 234 ? 9.531 20.141 -1.684 1 98.81 234 LEU A CA 1
ATOM 1730 C C . LEU A 1 234 ? 10.25 21.469 -1.907 1 98.81 234 LEU A C 1
ATOM 1732 O O . LEU A 1 234 ? 9.625 22.531 -1.831 1 98.81 234 LEU A O 1
ATOM 1736 N N . PRO A 1 235 ? 11.578 21.469 -2.203 1 98.75 235 PRO A N 1
ATOM 1737 C CA . PRO A 1 235 ? 12.234 22.75 -2.475 1 98.75 235 PRO A CA 1
ATOM 1738 C C . PRO A 1 235 ? 11.602 23.5 -3.646 1 98.75 235 PRO A C 1
ATOM 1740 O O . PRO A 1 235 ? 11.5 24.734 -3.615 1 98.75 235 PRO A O 1
ATOM 1743 N N . ARG A 1 236 ? 11.141 22.766 -4.664 1 98.31 236 ARG A N 1
ATOM 1744 C CA . ARG A 1 236 ? 10.492 23.391 -5.82 1 98.31 236 ARG A CA 1
ATOM 1745 C C . ARG A 1 236 ? 9.164 24.031 -5.43 1 98.31 236 ARG A C 1
ATOM 1747 O O . ARG A 1 236 ? 8.883 25.156 -5.824 1 98.31 236 ARG A O 1
ATOM 1754 N N . ALA A 1 237 ? 8.352 23.266 -4.664 1 98.31 237 ALA A N 1
ATOM 1755 C CA . ALA A 1 237 ? 7.062 23.797 -4.215 1 98.31 237 ALA A CA 1
ATOM 1756 C C . ALA A 1 237 ? 7.246 25 -3.305 1 98.31 237 ALA A C 1
ATOM 1758 O O . ALA A 1 237 ? 6.43 25.922 -3.316 1 98.31 237 ALA A O 1
ATOM 1759 N N . TYR A 1 238 ? 8.281 24.984 -2.533 1 98.44 238 TYR A N 1
ATOM 1760 C CA . TYR A 1 238 ? 8.602 26.078 -1.624 1 98.44 238 TYR A CA 1
ATOM 1761 C C . TYR A 1 238 ? 9.023 27.328 -2.396 1 98.44 238 TYR A C 1
ATOM 1763 O O . TYR A 1 238 ? 8.594 28.438 -2.084 1 98.44 238 TYR A O 1
ATOM 1771 N N . LYS A 1 239 ? 9.852 27.141 -3.355 1 97.94 239 LYS A N 1
ATOM 1772 C CA . LYS A 1 239 ? 10.375 28.234 -4.16 1 97.94 239 LYS A CA 1
ATOM 1773 C C . LYS A 1 239 ? 9.281 28.844 -5.039 1 97.94 239 LYS A C 1
ATOM 1775 O O . LYS A 1 239 ? 9.18 30.062 -5.152 1 97.94 239 LYS A O 1
ATOM 1780 N N . GLU A 1 240 ? 8.516 28 -5.68 1 97.56 240 GLU A N 1
ATOM 1781 C CA . GLU A 1 240 ? 7.422 28.406 -6.559 1 97.56 240 GLU A CA 1
ATOM 1782 C C . GLU A 1 240 ? 6.121 27.703 -6.176 1 97.56 240 GLU A C 1
ATOM 1784 O O . GLU A 1 240 ? 5.836 26.609 -6.656 1 97.56 240 GLU A O 1
ATOM 1789 N N . GLY A 1 241 ? 5.34 28.438 -5.465 1 96.5 241 GLY A N 1
ATOM 1790 C CA . GLY A 1 241 ? 4.129 27.875 -4.895 1 96.5 241 GLY A CA 1
ATOM 1791 C C . GLY A 1 241 ? 3.125 27.422 -5.941 1 96.5 241 GLY A C 1
ATOM 1792 O O . GLY A 1 241 ? 2.24 26.625 -5.656 1 96.5 241 GLY A O 1
ATOM 1793 N N . THR A 1 242 ? 3.273 27.797 -7.199 1 96.62 242 THR A N 1
ATOM 1794 C CA . THR A 1 242 ? 2.283 27.484 -8.227 1 96.62 242 THR A CA 1
ATOM 1795 C C . THR A 1 242 ? 2.775 26.359 -9.125 1 96.62 242 THR A C 1
ATOM 1797 O O . THR A 1 242 ? 2.154 26.062 -10.141 1 96.62 242 THR A O 1
ATOM 1800 N N . ASP A 1 243 ? 3.895 25.734 -8.75 1 97.38 243 ASP A N 1
ATOM 1801 C CA . ASP A 1 243 ? 4.418 24.578 -9.469 1 97.38 243 ASP A CA 1
ATOM 1802 C C . ASP A 1 243 ? 3.551 23.344 -9.242 1 97.38 243 ASP A C 1
ATOM 1804 O O . ASP A 1 243 ? 3.775 22.594 -8.297 1 97.38 243 ASP A O 1
ATOM 1808 N N . LEU A 1 244 ? 2.643 23.078 -10.172 1 97.62 244 LEU A N 1
ATOM 1809 C CA . LEU A 1 244 ? 1.622 22.047 -9.992 1 97.62 244 LEU A CA 1
ATOM 1810 C C . LEU A 1 244 ? 2.25 20.656 -9.953 1 97.62 244 LEU A C 1
ATOM 1812 O O . LEU A 1 244 ? 1.759 19.781 -9.25 1 97.62 244 LEU A O 1
ATOM 1816 N N . GLU A 1 245 ? 3.277 20.453 -10.695 1 97.69 245 GLU A N 1
ATOM 1817 C CA . GLU A 1 245 ? 3.969 19.172 -10.625 1 97.69 245 GLU A CA 1
ATOM 1818 C C . GLU A 1 245 ? 4.535 18.922 -9.234 1 97.69 245 GLU A C 1
ATOM 1820 O O . GLU A 1 245 ? 4.391 17.828 -8.688 1 97.69 245 GLU A O 1
ATOM 1825 N N . ALA A 1 246 ? 5.191 19.953 -8.703 1 98.12 246 ALA A N 1
ATOM 1826 C CA . ALA A 1 246 ? 5.75 19.844 -7.355 1 98.12 246 ALA A CA 1
ATOM 1827 C C . ALA A 1 246 ? 4.648 19.625 -6.32 1 98.12 246 ALA A C 1
ATOM 1829 O O . ALA A 1 246 ? 4.789 18.812 -5.414 1 98.12 246 ALA A O 1
ATOM 1830 N N . ARG A 1 247 ? 3.553 20.375 -6.516 1 98.25 247 ARG A N 1
ATOM 1831 C CA . ARG A 1 247 ? 2.43 20.266 -5.594 1 98.25 247 ARG A CA 1
ATOM 1832 C C . ARG A 1 247 ? 1.818 18.875 -5.637 1 98.25 247 ARG A C 1
ATOM 1834 O O . ARG A 1 247 ? 1.502 18.281 -4.598 1 98.25 247 ARG A O 1
ATOM 1841 N N . ALA A 1 248 ? 1.653 18.312 -6.812 1 98.38 248 ALA A N 1
ATOM 1842 C CA . ALA A 1 248 ? 1.093 16.969 -6.957 1 98.38 248 ALA A CA 1
ATOM 1843 C C . ALA A 1 248 ? 1.987 15.922 -6.297 1 98.38 248 ALA A C 1
ATOM 1845 O O . ALA A 1 248 ? 1.499 15.023 -5.605 1 98.38 248 ALA A O 1
ATOM 1846 N N . ASN A 1 249 ? 3.254 16.016 -6.547 1 98.56 249 ASN A N 1
ATOM 1847 C CA . ASN A 1 249 ? 4.191 15.062 -5.969 1 98.56 249 ASN A CA 1
ATOM 1848 C C . ASN A 1 249 ? 4.254 15.195 -4.449 1 98.56 249 ASN A C 1
ATOM 1850 O O . ASN A 1 249 ? 4.422 14.195 -3.742 1 98.56 249 ASN A O 1
ATOM 1854 N N . MET A 1 250 ? 4.109 16.406 -3.928 1 98.69 250 MET A N 1
ATOM 1855 C CA . MET A 1 250 ? 4.102 16.594 -2.479 1 98.69 250 MET A CA 1
ATOM 1856 C C . MET A 1 250 ? 2.826 16.016 -1.868 1 98.69 250 MET A C 1
ATOM 1858 O O . MET A 1 250 ? 2.85 15.484 -0.757 1 98.69 250 MET A O 1
ATOM 1862 N N . MET A 1 251 ? 1.688 16.156 -2.58 1 98.62 251 MET A N 1
ATOM 1863 C CA . MET A 1 251 ? 0.472 15.5 -2.105 1 98.62 251 MET A CA 1
ATOM 1864 C C . MET A 1 251 ? 0.654 13.984 -2.049 1 98.62 251 MET A C 1
ATOM 1866 O O . MET A 1 251 ? 0.241 13.344 -1.082 1 98.62 251 MET A O 1
ATOM 1870 N N . ALA A 1 252 ? 1.296 13.445 -3.061 1 98.62 252 ALA A N 1
ATOM 1871 C CA . ALA A 1 252 ? 1.602 12.016 -3.066 1 98.62 252 ALA A CA 1
ATOM 1872 C C . ALA A 1 252 ? 2.502 11.641 -1.894 1 98.62 252 ALA A C 1
ATOM 1874 O O . ALA A 1 252 ? 2.238 10.664 -1.187 1 98.62 252 ALA A O 1
ATOM 1875 N N . ALA A 1 253 ? 3.518 12.422 -1.665 1 98.75 253 ALA A N 1
ATOM 1876 C CA . ALA A 1 253 ? 4.469 12.148 -0.591 1 98.75 253 ALA A CA 1
ATOM 1877 C C . ALA A 1 253 ? 3.781 12.18 0.771 1 98.75 253 ALA A C 1
ATOM 1879 O O . ALA A 1 253 ? 4.09 11.367 1.648 1 98.75 253 ALA A O 1
ATOM 1880 N N . ALA A 1 254 ? 2.889 13.156 0.946 1 98.62 254 ALA A N 1
ATOM 1881 C CA . ALA A 1 254 ? 2.15 13.25 2.201 1 98.62 254 ALA A CA 1
ATOM 1882 C C . ALA A 1 254 ? 1.298 12.008 2.438 1 98.62 254 ALA A C 1
ATOM 1884 O O . ALA A 1 254 ? 1.317 11.438 3.527 1 98.62 254 ALA A O 1
ATOM 1885 N N . ALA A 1 255 ? 0.576 11.609 1.434 1 98.44 255 ALA A N 1
ATOM 1886 C CA . ALA A 1 255 ? -0.227 10.391 1.534 1 98.44 255 ALA A CA 1
ATOM 1887 C C . ALA A 1 255 ? 0.654 9.172 1.804 1 98.44 255 ALA A C 1
ATOM 1889 O O . ALA A 1 255 ? 0.301 8.312 2.613 1 98.44 255 ALA A O 1
ATOM 1890 N N . MET A 1 256 ? 1.761 9.102 1.127 1 98.69 256 MET A N 1
ATOM 1891 C CA . MET A 1 256 ? 2.705 8 1.287 1 98.69 256 MET A CA 1
ATOM 1892 C C . MET A 1 256 ? 3.23 7.938 2.717 1 98.69 256 MET A C 1
ATOM 1894 O O . MET A 1 256 ? 3.352 6.855 3.291 1 98.69 256 MET A O 1
ATOM 1898 N N . GLY A 1 257 ? 3.562 9.086 3.268 1 98.5 257 GLY A N 1
ATOM 1899 C CA . GLY A 1 257 ? 3.98 9.125 4.66 1 98.5 257 GLY A CA 1
ATOM 1900 C C . GLY A 1 257 ? 2.955 8.531 5.605 1 98.5 257 GLY A C 1
ATOM 1901 O O . GLY A 1 257 ? 3.295 7.727 6.477 1 98.5 257 GLY A O 1
ATOM 1902 N N . ALA A 1 258 ? 1.773 8.914 5.395 1 97.75 258 ALA A N 1
ATOM 1903 C CA . ALA A 1 258 ? 0.686 8.445 6.25 1 97.75 258 ALA A CA 1
ATOM 1904 C C . ALA A 1 258 ? 0.461 6.949 6.082 1 97.75 258 ALA A C 1
ATOM 1906 O O . ALA A 1 258 ? 0.217 6.238 7.059 1 97.75 258 ALA A O 1
ATOM 1907 N N . VAL A 1 259 ? 0.518 6.445 4.914 1 97.69 259 VAL A N 1
ATOM 1908 C CA . VAL A 1 259 ? 0.384 5.012 4.676 1 97.69 259 VAL A CA 1
ATOM 1909 C C . VAL A 1 259 ? 1.559 4.27 5.309 1 97.69 259 VAL A C 1
ATOM 1911 O O . VAL A 1 259 ? 1.37 3.238 5.961 1 97.69 259 VAL A O 1
ATOM 1914 N N . ALA A 1 260 ? 2.697 4.805 5.152 1 98.12 260 ALA A N 1
ATOM 1915 C CA . ALA A 1 260 ? 3.932 4.148 5.57 1 98.12 260 ALA A CA 1
ATOM 1916 C C . ALA A 1 260 ? 4.035 4.09 7.094 1 98.12 260 ALA A C 1
ATOM 1918 O O . ALA A 1 260 ? 4.566 3.129 7.652 1 98.12 260 ALA A O 1
ATOM 1919 N N . PHE A 1 261 ? 3.572 5.102 7.793 1 95.38 261 PHE A N 1
ATOM 1920 C CA . PHE A 1 261 ? 3.844 5.164 9.227 1 95.38 261 PHE A CA 1
ATOM 1921 C C . PHE A 1 261 ? 2.975 4.168 9.984 1 95.38 261 PHE A C 1
ATOM 1923 O O . PHE A 1 261 ? 3.1 4.031 11.203 1 95.38 261 PHE A O 1
ATOM 1930 N N . GLN A 1 262 ? 2.205 3.396 9.234 1 90.81 262 GLN A N 1
ATOM 1931 C CA . GLN A 1 262 ? 1.625 2.197 9.828 1 90.81 262 GLN A CA 1
ATOM 1932 C C . GLN A 1 262 ? 2.713 1.248 10.32 1 90.81 262 GLN A C 1
ATOM 1934 O O . GLN A 1 262 ? 2.457 0.387 11.164 1 90.81 262 GLN A O 1
ATOM 1939 N N . LYS A 1 263 ? 3.869 1.371 9.75 1 95.44 263 LYS A N 1
ATOM 1940 C CA . LYS A 1 263 ? 5.035 0.621 10.211 1 95.44 263 LYS A CA 1
ATOM 1941 C C . LYS A 1 263 ? 5.516 1.126 11.562 1 95.44 263 LYS A C 1
ATOM 1943 O O . LYS A 1 263 ? 6.07 0.361 12.359 1 95.44 263 LYS A O 1
ATOM 1948 N N . GLY A 1 264 ? 5.312 2.426 11.719 1 94.81 264 GLY A N 1
ATOM 1949 C CA . GLY A 1 264 ? 5.73 3.047 12.961 1 94.81 264 GLY A CA 1
ATOM 1950 C C . GLY A 1 264 ? 6.266 4.453 12.781 1 94.81 264 GLY A C 1
ATOM 1951 O O . GLY A 1 264 ? 6.715 4.816 11.688 1 94.81 264 GLY A O 1
ATOM 1952 N N . LEU A 1 265 ? 6.125 5.199 13.82 1 96.81 265 LEU A N 1
ATOM 1953 C CA . LEU A 1 265 ? 6.809 6.484 13.938 1 96.81 265 LEU A CA 1
ATOM 1954 C C . LEU A 1 265 ? 7.961 6.402 14.93 1 96.81 265 LEU A C 1
ATOM 1956 O O . LEU A 1 265 ? 8.633 5.371 15.031 1 96.81 265 LEU A O 1
ATOM 1960 N N . GLY A 1 266 ? 8.344 7.57 15.539 1 97.88 266 GLY A N 1
ATOM 1961 C CA . GLY A 1 266 ? 9.469 7.523 16.453 1 97.88 266 GLY A CA 1
ATOM 1962 C C . GLY A 1 266 ? 9.656 8.812 17.234 1 97.88 266 GLY A C 1
ATOM 1963 O O . GLY A 1 266 ? 8.68 9.461 17.609 1 97.88 266 GLY A O 1
ATOM 1964 N N . ALA A 1 267 ? 10.875 9.078 17.562 1 98.75 267 ALA A N 1
ATOM 1965 C CA . ALA A 1 267 ? 11.25 10.133 18.5 1 98.75 267 ALA A CA 1
ATOM 1966 C C . ALA A 1 267 ? 10.945 11.508 17.922 1 98.75 267 ALA A C 1
ATOM 1968 O O . ALA A 1 267 ? 10.68 12.461 18.672 1 98.75 267 ALA A O 1
ATOM 1969 N N . ILE A 1 268 ? 10.961 11.695 16.594 1 98.69 268 ILE A N 1
ATOM 1970 C CA . ILE A 1 268 ? 10.625 12.992 16.016 1 98.69 268 ILE A CA 1
ATOM 1971 C C . ILE A 1 268 ? 9.219 13.398 16.453 1 98.69 268 ILE A C 1
ATOM 1973 O O . ILE A 1 268 ? 9.031 14.461 17.047 1 98.69 268 ILE A O 1
ATOM 1977 N N . HIS A 1 269 ? 8.273 12.523 16.266 1 96.75 269 HIS A N 1
ATOM 1978 C CA . HIS A 1 269 ? 6.898 12.82 16.641 1 96.75 269 HIS A CA 1
ATOM 1979 C C . HIS A 1 269 ? 6.723 12.789 18.156 1 96.75 269 HIS A C 1
ATOM 1981 O O . HIS A 1 269 ? 6.004 13.625 18.719 1 96.75 269 HIS A O 1
ATOM 1987 N N . ALA A 1 270 ? 7.387 11.828 18.781 1 96.31 270 ALA A N 1
ATOM 1988 C CA . ALA A 1 270 ? 7.258 11.695 20.234 1 96.31 270 ALA A CA 1
ATOM 1989 C C . ALA A 1 270 ? 7.719 12.969 20.938 1 96.31 270 ALA A C 1
ATOM 1991 O O . ALA A 1 270 ? 7.184 13.328 21.984 1 96.31 270 ALA A O 1
ATOM 1992 N N . LEU A 1 271 ? 8.742 13.672 20.453 1 97.75 271 LEU A N 1
ATOM 1993 C CA . LEU A 1 271 ? 9.211 14.93 21 1 97.75 271 LEU A CA 1
ATOM 1994 C C . LEU A 1 271 ? 8.297 16.078 20.594 1 97.75 271 LEU A C 1
ATOM 1996 O O . LEU A 1 271 ? 8.016 16.969 21.406 1 97.75 271 LEU A O 1
ATOM 2000 N N . SER A 1 272 ? 7.832 16.047 19.359 1 95.88 272 SER A N 1
ATOM 2001 C CA . SER A 1 272 ? 7.113 17.172 18.766 1 95.88 272 SER A CA 1
ATOM 2002 C C . SER A 1 272 ? 5.711 17.297 19.359 1 95.88 272 SER A C 1
ATOM 2004 O O . SER A 1 272 ? 5.195 18.406 19.5 1 95.88 272 SER A O 1
ATOM 2006 N N . HIS A 1 273 ? 5.105 16.156 19.672 1 90.19 273 HIS A N 1
ATOM 2007 C CA . HIS A 1 273 ? 3.738 16.188 20.172 1 90.19 273 HIS A CA 1
ATOM 2008 C C . HIS A 1 273 ? 3.656 16.984 21.484 1 90.19 273 HIS A C 1
ATOM 2010 O O . HIS A 1 273 ? 2.883 17.938 21.594 1 90.19 273 HIS A O 1
ATOM 2016 N N . PRO A 1 274 ? 4.469 16.672 22.484 1 91.19 274 PRO A N 1
ATOM 2017 C CA . PRO A 1 274 ? 4.418 17.453 23.719 1 91.19 274 PRO A CA 1
ATOM 2018 C C . PRO A 1 274 ? 4.789 18.922 23.5 1 91.19 274 PRO A C 1
ATOM 2020 O O . PRO A 1 274 ? 4.195 19.812 24.109 1 91.19 274 PRO A O 1
ATOM 2023 N N . ILE A 1 275 ? 5.762 19.25 22.641 1 93.44 275 ILE A N 1
ATOM 2024 C CA . ILE A 1 275 ? 6.152 20.625 22.344 1 93.44 275 ILE A CA 1
ATOM 2025 C C . ILE A 1 275 ? 4.965 21.391 21.781 1 93.44 275 ILE A C 1
ATOM 2027 O O . ILE A 1 275 ? 4.672 22.5 22.203 1 93.44 275 ILE A O 1
ATOM 2031 N N . GLY A 1 276 ? 4.32 20.781 20.766 1 88.69 276 GLY A N 1
ATOM 2032 C CA . GLY A 1 276 ? 3.137 21.391 20.188 1 88.69 276 GLY A CA 1
ATOM 2033 C C . GLY A 1 276 ? 2.025 21.609 21.188 1 88.69 276 GLY A C 1
ATOM 2034 O O . GLY A 1 276 ? 1.358 22.656 21.172 1 88.69 276 GLY A O 1
ATOM 2035 N N . ALA A 1 277 ? 1.824 20.656 22.047 1 83.12 277 ALA A N 1
ATOM 2036 C CA . ALA A 1 277 ? 0.762 20.734 23.047 1 83.12 277 ALA A CA 1
ATOM 2037 C C . ALA A 1 277 ? 1.021 21.859 24.047 1 83.12 277 ALA A C 1
ATOM 2039 O O . ALA A 1 277 ? 0.091 22.547 24.469 1 83.12 277 ALA A O 1
ATOM 2040 N N . VAL A 1 278 ? 2.254 22.078 24.438 1 87.19 278 VAL A N 1
ATOM 2041 C CA . VAL A 1 278 ? 2.615 23.016 25.5 1 87.19 278 VAL A CA 1
ATOM 2042 C C . VAL A 1 278 ? 2.814 24.406 24.922 1 87.19 278 VAL A C 1
ATOM 2044 O O . VAL A 1 278 ? 2.42 25.406 25.531 1 87.19 278 VAL A O 1
ATOM 2047 N N . TYR A 1 279 ? 3.33 24.516 23.719 1 90.5 279 TYR A N 1
ATOM 2048 C CA . TYR A 1 279 ? 3.758 25.812 23.234 1 90.5 279 TYR A CA 1
ATOM 2049 C C . TYR A 1 279 ? 2.977 26.219 21.984 1 90.5 279 TYR A C 1
ATOM 2051 O O . TYR A 1 279 ? 3.193 27.281 21.422 1 90.5 279 TYR A O 1
ATOM 2059 N N . ASN A 1 280 ? 2.098 25.328 21.453 1 85.19 280 ASN A N 1
ATOM 2060 C CA . ASN A 1 280 ? 1.229 25.578 20.312 1 85.19 280 ASN A CA 1
ATOM 2061 C C . ASN A 1 280 ? 2.035 25.859 19.047 1 85.19 280 ASN A C 1
ATOM 2063 O O . ASN A 1 280 ? 1.727 26.797 18.312 1 85.19 280 ASN A O 1
ATOM 2067 N N . THR A 1 281 ? 3.115 25.156 18.906 1 90 281 THR A N 1
ATOM 2068 C CA . THR A 1 281 ? 3.938 25.297 17.703 1 90 281 THR A CA 1
ATOM 2069 C C . THR A 1 281 ? 3.34 24.516 16.547 1 90 281 THR A C 1
ATOM 2071 O O . THR A 1 281 ? 2.531 23.609 16.75 1 90 281 THR A O 1
ATOM 2074 N N . HIS A 1 282 ? 3.635 24.953 15.328 1 89.06 282 HIS A N 1
ATOM 2075 C CA . HIS A 1 282 ? 3.232 24.188 14.141 1 89.06 282 HIS A CA 1
ATOM 2076 C C . HIS A 1 282 ? 3.865 22.812 14.133 1 89.06 282 HIS A C 1
ATOM 2078 O O . HIS A 1 282 ? 5.086 22.672 14.234 1 89.06 282 HIS A O 1
ATOM 2084 N N . HIS A 1 283 ? 3.105 21.797 13.906 1 90 283 HIS A N 1
ATOM 2085 C CA . HIS A 1 283 ? 3.504 20.406 14.078 1 90 283 HIS A CA 1
ATOM 2086 C C . HIS A 1 283 ? 4.652 20.047 13.141 1 90 283 HIS A C 1
ATOM 2088 O O . HIS A 1 283 ? 5.711 19.594 13.586 1 90 283 HIS A O 1
ATOM 2094 N N . GLY A 1 284 ? 4.508 20.281 11.844 1 94.94 284 GLY A N 1
ATOM 2095 C CA . GLY A 1 284 ? 5.512 19.938 10.852 1 94.94 284 GLY A CA 1
ATOM 2096 C C . GLY A 1 284 ? 6.82 20.688 11.031 1 94.94 284 GLY A C 1
ATOM 2097 O O . GLY A 1 284 ? 7.898 20.125 10.82 1 94.94 284 GLY A O 1
ATOM 2098 N N . MET A 1 285 ? 6.664 21.953 11.422 1 96.12 285 MET A N 1
ATOM 2099 C CA . MET A 1 285 ? 7.859 22.75 11.68 1 96.12 285 MET A CA 1
ATOM 2100 C C . MET A 1 285 ? 8.609 22.234 12.898 1 96.12 285 MET A C 1
ATOM 2102 O O . MET A 1 285 ? 9.836 22.172 12.898 1 96.12 285 MET A O 1
ATOM 2106 N N . THR A 1 286 ? 7.879 21.844 13.891 1 97 286 THR A N 1
ATOM 2107 C CA . THR A 1 286 ? 8.492 21.281 15.094 1 97 286 THR A CA 1
ATOM 2108 C C . THR A 1 286 ? 9.219 19.984 14.773 1 97 286 THR A C 1
ATOM 2110 O O . THR A 1 286 ? 10.336 19.766 15.234 1 97 286 THR A O 1
ATOM 2113 N N . ASN A 1 287 ? 8.586 19.094 13.969 1 98.19 287 ASN A N 1
ATOM 2114 C CA . ASN A 1 287 ? 9.242 17.891 13.492 1 98.19 287 ASN A CA 1
ATOM 2115 C C . ASN A 1 287 ? 10.586 18.188 12.844 1 98.19 287 ASN A C 1
ATOM 2117 O O . ASN A 1 287 ? 11.578 17.516 13.102 1 98.19 287 ASN A O 1
ATOM 2121 N N . ALA A 1 288 ? 10.547 19.219 12.016 1 98.56 288 ALA A N 1
ATOM 2122 C CA . ALA A 1 288 ? 11.742 19.594 11.258 1 98.56 288 ALA A CA 1
ATOM 2123 C C . ALA A 1 288 ? 12.859 20.047 12.195 1 98.56 288 ALA A C 1
ATOM 2125 O O . ALA A 1 288 ? 14.031 19.75 11.961 1 98.56 288 ALA A O 1
ATOM 2126 N N . VAL A 1 289 ? 12.531 20.734 13.227 1 98.69 289 VAL A N 1
ATOM 2127 C CA . VAL A 1 289 ? 13.508 21.344 14.133 1 98.69 289 VAL A CA 1
ATOM 2128 C C . VAL A 1 289 ? 14.203 20.25 14.938 1 98.69 289 VAL A C 1
ATOM 2130 O O . VAL A 1 289 ? 15.422 20.297 15.141 1 98.69 289 VAL A O 1
ATOM 2133 N N . VAL A 1 290 ? 13.5 19.234 15.359 1 98.75 290 VAL A N 1
ATOM 2134 C CA . VAL A 1 290 ? 14.078 18.25 16.266 1 98.75 290 VAL A CA 1
ATOM 2135 C C . VAL A 1 290 ? 14.734 17.125 15.469 1 98.75 290 VAL A C 1
ATOM 2137 O O . VAL A 1 290 ? 15.484 16.312 16.016 1 98.75 290 VAL A O 1
ATOM 2140 N N . MET A 1 291 ? 14.57 17.062 14.164 1 98.81 291 MET A N 1
ATOM 2141 C CA . MET A 1 291 ? 14.906 15.953 13.273 1 98.81 291 MET A CA 1
ATOM 2142 C C . MET A 1 291 ? 16.406 15.656 13.328 1 98.81 291 MET A C 1
ATOM 2144 O O . MET A 1 291 ? 16.797 14.5 13.469 1 98.81 291 MET A O 1
ATOM 2148 N N . PRO A 1 292 ? 17.328 16.672 13.273 1 98.75 292 PRO A N 1
ATOM 2149 C CA . PRO A 1 292 ? 18.75 16.359 13.281 1 98.75 292 PRO A CA 1
ATOM 2150 C C . PRO A 1 292 ? 19.203 15.664 14.57 1 98.75 292 PRO A C 1
ATOM 2152 O O . PRO A 1 292 ? 19.984 14.703 14.523 1 98.75 292 PRO A O 1
ATOM 2155 N N . ALA A 1 293 ? 18.688 16.125 15.68 1 98.81 293 ALA A N 1
ATOM 2156 C CA . ALA A 1 293 ? 19.062 15.516 16.953 1 98.81 293 ALA A CA 1
ATOM 2157 C C . ALA A 1 293 ? 18.594 14.062 17.016 1 98.81 293 ALA A C 1
ATOM 2159 O O . ALA A 1 293 ? 19.312 13.195 17.531 1 98.81 293 ALA A O 1
ATOM 2160 N N . VAL A 1 294 ? 17.406 13.773 16.531 1 98.88 294 VAL A N 1
ATOM 2161 C CA . VAL A 1 294 ? 16.859 12.422 16.562 1 98.88 294 VAL A CA 1
ATOM 2162 C C . VAL A 1 294 ? 17.672 11.508 15.648 1 98.88 294 VAL A C 1
ATOM 2164 O O . VAL A 1 294 ? 17.906 10.344 15.977 1 98.88 294 VAL A O 1
ATOM 2167 N N . LEU A 1 295 ? 18.062 12.008 14.461 1 98.81 295 LEU A N 1
ATOM 2168 C CA . LEU A 1 295 ? 18.891 11.227 13.555 1 98.81 295 LEU A CA 1
ATOM 2169 C C . LEU A 1 295 ? 20.188 10.797 14.242 1 98.81 295 LEU A C 1
ATOM 2171 O O . LEU A 1 295 ? 20.562 9.625 14.172 1 98.81 295 LEU A O 1
ATOM 2175 N N . ARG A 1 296 ? 20.812 11.719 14.938 1 98.69 296 ARG A N 1
ATOM 2176 C CA . ARG A 1 296 ? 22.047 11.398 15.656 1 98.69 296 ARG A CA 1
ATOM 2177 C C . ARG A 1 296 ? 21.781 10.406 16.781 1 98.69 296 ARG A C 1
ATOM 2179 O O . ARG A 1 296 ? 22.562 9.477 17 1 98.69 296 ARG A O 1
ATOM 2186 N N . PHE A 1 297 ? 20.719 10.625 17.438 1 98.75 297 PHE A N 1
ATOM 2187 C CA . PHE A 1 297 ? 20.297 9.781 18.562 1 98.75 297 PHE A CA 1
ATOM 2188 C C . PHE A 1 297 ? 20.141 8.336 18.109 1 98.75 297 PHE A C 1
ATOM 2190 O O . PHE A 1 297 ? 20.516 7.406 18.828 1 98.75 297 PHE A O 1
ATOM 2197 N N . ASN A 1 298 ? 19.562 8.094 16.891 1 98.81 298 ASN A N 1
ATOM 2198 C CA . ASN A 1 298 ? 19.234 6.77 16.375 1 98.81 298 ASN A CA 1
ATOM 2199 C C . ASN A 1 298 ? 20.375 6.176 15.57 1 98.81 298 ASN A C 1
ATOM 2201 O O . ASN A 1 298 ? 20.312 5.027 15.133 1 98.81 298 ASN A O 1
ATOM 2205 N N . ARG A 1 299 ? 21.5 6.91 15.383 1 98.62 299 ARG A N 1
ATOM 2206 C CA . ARG A 1 299 ? 22.531 6.59 14.398 1 98.62 299 ARG A CA 1
ATOM 2207 C C . ARG A 1 299 ? 23.031 5.16 14.578 1 98.62 299 ARG A C 1
ATOM 2209 O O . ARG A 1 299 ? 23.156 4.41 13.609 1 98.62 299 ARG A O 1
ATOM 2216 N N . LYS A 1 300 ? 23.297 4.746 15.75 1 98.19 300 LYS A N 1
ATOM 2217 C CA . LYS A 1 300 ? 23.938 3.457 16.016 1 98.19 300 LYS A CA 1
ATOM 2218 C C . LYS A 1 300 ? 23.094 2.312 15.445 1 98.19 300 LYS A C 1
ATOM 2220 O O . LYS A 1 300 ? 23.641 1.288 15.023 1 98.19 300 LYS A O 1
ATOM 2225 N N . VAL A 1 301 ? 21.797 2.492 15.445 1 98.31 301 VAL A N 1
ATOM 2226 C CA . VAL A 1 301 ? 20.891 1.409 15.055 1 98.31 301 VAL A CA 1
ATOM 2227 C C . VAL A 1 301 ? 20.547 1.526 13.57 1 98.31 301 VAL A C 1
ATOM 2229 O O . VAL A 1 301 ? 20.344 0.517 12.898 1 98.31 301 VAL A O 1
ATOM 2232 N N . ILE A 1 302 ? 20.547 2.758 12.992 1 98.56 302 ILE A N 1
ATOM 2233 C CA . ILE A 1 302 ? 19.922 2.922 11.68 1 98.56 302 ILE A CA 1
ATOM 2234 C C . ILE A 1 302 ? 20.984 3.32 10.656 1 98.56 302 ILE A C 1
ATOM 2236 O O . ILE A 1 302 ? 20.672 3.617 9.508 1 98.56 302 ILE A O 1
ATOM 2240 N N . GLU A 1 303 ? 22.219 3.338 11 1 98.56 303 GLU A N 1
ATOM 2241 C CA . GLU A 1 303 ? 23.281 3.857 10.133 1 98.56 303 GLU A CA 1
ATOM 2242 C C . GLU A 1 303 ? 23.281 3.148 8.781 1 98.56 303 GLU A C 1
ATOM 2244 O O . GLU A 1 303 ? 23.312 3.799 7.738 1 98.56 303 GLU A O 1
ATOM 2249 N N . GLU A 1 304 ? 23.25 1.855 8.781 1 97.69 304 GLU A N 1
ATOM 2250 C CA . GLU A 1 304 ? 23.297 1.084 7.539 1 97.69 304 GLU A CA 1
ATOM 2251 C C . GLU A 1 304 ? 22.031 1.298 6.711 1 97.69 304 GLU A C 1
ATOM 2253 O O . GLU A 1 304 ? 22.109 1.418 5.484 1 97.69 304 GLU A O 1
ATOM 2258 N N . LYS A 1 305 ? 20.906 1.249 7.391 1 97.62 305 LYS A N 1
ATOM 2259 C CA . LYS A 1 305 ? 19.641 1.473 6.715 1 97.62 305 LYS A CA 1
ATOM 2260 C C . LYS A 1 305 ? 19.594 2.84 6.039 1 97.62 305 LYS A C 1
ATOM 2262 O O . LYS A 1 305 ? 19.125 2.969 4.906 1 97.62 305 LYS A O 1
ATOM 2267 N N . ILE A 1 306 ? 20.047 3.861 6.738 1 98.69 306 ILE A N 1
ATOM 2268 C CA . ILE A 1 306 ? 20.047 5.219 6.203 1 98.69 306 ILE A CA 1
ATOM 2269 C C . ILE A 1 306 ? 21.062 5.32 5.062 1 98.69 306 ILE A C 1
ATOM 2271 O O . ILE A 1 306 ? 20.828 6.039 4.086 1 98.69 306 ILE A O 1
ATOM 2275 N N . ALA A 1 307 ? 22.172 4.602 5.164 1 98.5 307 ALA A N 1
ATOM 2276 C CA . ALA A 1 307 ? 23.141 4.59 4.074 1 98.5 307 ALA A CA 1
ATOM 2277 C C . ALA A 1 307 ? 22.516 4.035 2.793 1 98.5 307 ALA A C 1
ATOM 2279 O O . ALA A 1 307 ? 22.781 4.547 1.701 1 98.5 307 ALA A O 1
ATOM 2280 N N . ARG A 1 308 ? 21.734 2.984 2.877 1 97.94 308 ARG A N 1
ATOM 2281 C CA . ARG A 1 308 ? 21.031 2.43 1.724 1 97.94 308 ARG A CA 1
ATOM 2282 C C . ARG A 1 308 ? 20.047 3.439 1.146 1 97.94 308 ARG A C 1
ATOM 2284 O O . ARG A 1 308 ? 19.938 3.59 -0.073 1 97.94 308 ARG A O 1
ATOM 2291 N N . ALA A 1 309 ? 19.297 4.105 2.057 1 98.62 309 ALA A N 1
ATOM 2292 C CA . ALA A 1 309 ? 18.359 5.133 1.609 1 98.62 309 ALA A CA 1
ATOM 2293 C C . ALA A 1 309 ? 19.078 6.258 0.878 1 98.62 309 ALA A C 1
ATOM 2295 O O . ALA A 1 309 ? 18.625 6.727 -0.166 1 98.62 309 ALA A O 1
ATOM 2296 N N . ALA A 1 310 ? 20.219 6.68 1.481 1 98.69 310 ALA A N 1
ATOM 2297 C CA . ALA A 1 310 ? 21.016 7.738 0.868 1 98.69 310 ALA A CA 1
ATOM 2298 C C . ALA A 1 310 ? 21.453 7.352 -0.544 1 98.69 310 ALA A C 1
ATOM 2300 O O . ALA A 1 310 ? 21.391 8.172 -1.465 1 98.69 310 ALA A O 1
ATOM 2301 N N . ALA A 1 311 ? 21.875 6.145 -0.751 1 98 311 ALA A N 1
ATOM 2302 C CA . ALA A 1 311 ? 22.297 5.656 -2.061 1 98 311 ALA A CA 1
ATOM 2303 C C . ALA A 1 311 ? 21.156 5.75 -3.074 1 98 311 ALA A C 1
ATOM 2305 O O . ALA A 1 311 ? 21.359 6.223 -4.195 1 98 311 ALA A O 1
ATOM 2306 N N . TYR A 1 312 ? 20 5.352 -2.727 1 98.38 312 TYR A N 1
ATOM 2307 C CA . TYR A 1 312 ? 18.844 5.41 -3.607 1 98.38 312 TYR A CA 1
ATOM 2308 C C . TYR A 1 312 ? 18.484 6.852 -3.947 1 98.38 312 TYR A C 1
ATOM 2310 O O . TYR A 1 312 ? 18.062 7.145 -5.07 1 98.38 312 TYR A O 1
ATOM 2318 N N . LEU A 1 313 ? 18.594 7.734 -2.938 1 98.38 313 LEU A N 1
ATOM 2319 C CA . LEU A 1 313 ? 18.219 9.133 -3.1 1 98.38 313 LEU A CA 1
ATOM 2320 C C . LEU A 1 313 ? 19.297 9.906 -3.85 1 98.38 313 LEU A C 1
ATOM 2322 O O . LEU A 1 313 ? 19.125 11.094 -4.137 1 98.38 313 LEU A O 1
ATOM 2326 N N . GLY A 1 314 ? 20.359 9.242 -4.195 1 97.31 314 GLY A N 1
ATOM 2327 C CA . GLY A 1 314 ? 21.438 9.914 -4.895 1 97.31 314 GLY A CA 1
ATOM 2328 C C . GLY A 1 314 ? 22.266 10.812 -3.992 1 97.31 314 GLY A C 1
ATOM 2329 O O . GLY A 1 314 ? 22.812 11.828 -4.438 1 97.31 314 GLY A O 1
ATOM 2330 N N . ILE A 1 315 ? 22.312 10.492 -2.719 1 98.19 315 ILE A N 1
ATOM 2331 C CA . ILE A 1 315 ? 23.078 11.25 -1.732 1 98.19 315 ILE A CA 1
ATOM 2332 C C . ILE A 1 315 ? 24.359 10.492 -1.385 1 98.19 315 ILE A C 1
ATOM 2334 O O . ILE A 1 315 ? 24.297 9.352 -0.917 1 98.19 315 ILE A O 1
ATOM 2338 N N . SER A 1 316 ? 25.484 11.062 -1.551 1 97.25 316 SER A N 1
ATOM 2339 C CA . SER A 1 316 ? 26.766 10.43 -1.245 1 97.25 316 SER A CA 1
ATOM 2340 C C . SER A 1 316 ? 27.125 10.578 0.232 1 97.25 316 SER A C 1
ATOM 2342 O O . SER A 1 316 ? 26.625 11.484 0.907 1 97.25 316 SER A O 1
ATOM 2344 N N . GLY A 1 317 ? 27.906 9.594 0.754 1 97.62 317 GLY A N 1
ATOM 2345 C CA . GLY A 1 317 ? 28.469 9.75 2.09 1 97.62 317 GLY A CA 1
ATOM 2346 C C . GLY A 1 317 ? 27.703 8.977 3.146 1 97.62 317 GLY A C 1
ATOM 2347 O O . GLY A 1 317 ? 27.906 9.188 4.344 1 97.62 317 GLY A O 1
ATOM 2348 N N . GLY A 1 318 ? 26.812 8.125 2.76 1 97.94 318 GLY A N 1
ATOM 2349 C CA . GLY A 1 318 ? 26.109 7.281 3.715 1 97.94 318 GLY A CA 1
ATOM 2350 C C . GLY A 1 318 ? 25.281 8.07 4.707 1 97.94 318 GLY A C 1
ATOM 2351 O O . GLY A 1 318 ? 24.562 9 4.328 1 97.94 318 GLY A O 1
ATOM 2352 N N . PHE A 1 319 ? 25.328 7.684 5.965 1 98.62 319 PHE A N 1
ATOM 2353 C CA . PHE A 1 319 ? 24.578 8.344 7.027 1 98.62 319 PHE A CA 1
ATOM 2354 C C . PHE A 1 319 ? 24.953 9.812 7.125 1 98.62 319 PHE A C 1
ATOM 2356 O O . PHE A 1 319 ? 24.078 10.68 7.223 1 98.62 319 PHE A O 1
ATOM 2363 N N . ASP A 1 320 ? 26.281 10.117 7.078 1 98.75 320 ASP A N 1
ATOM 2364 C CA . ASP A 1 320 ? 26.734 11.5 7.227 1 98.75 320 ASP A CA 1
ATOM 2365 C C . ASP A 1 320 ? 26.25 12.367 6.07 1 98.75 320 ASP A C 1
ATOM 2367 O O . ASP A 1 320 ? 25.875 13.523 6.27 1 98.75 320 ASP A O 1
ATOM 2371 N N . GLY A 1 321 ? 26.328 11.766 4.902 1 98.81 321 GLY A N 1
ATOM 2372 C CA . GLY A 1 321 ? 25.781 12.484 3.76 1 98.81 321 GLY A CA 1
ATOM 2373 C C . GLY A 1 321 ? 24.297 12.781 3.896 1 98.81 321 GLY A C 1
ATOM 2374 O O . GLY A 1 321 ? 23.844 13.875 3.562 1 98.81 321 GLY A O 1
ATOM 2375 N N . PHE A 1 322 ? 23.516 11.82 4.324 1 98.81 322 PHE A N 1
ATOM 2376 C CA . PHE A 1 322 ? 22.078 11.984 4.539 1 98.81 322 PHE A CA 1
ATOM 2377 C C . PHE A 1 322 ? 21.812 13.031 5.609 1 98.81 322 PHE A C 1
ATOM 2379 O O . PHE A 1 322 ? 20.922 13.875 5.453 1 98.81 322 PHE A O 1
ATOM 2386 N N . TYR A 1 323 ? 22.547 12.977 6.676 1 98.81 323 TYR A N 1
ATOM 2387 C CA . TYR A 1 323 ? 22.453 13.953 7.754 1 98.81 323 TYR A CA 1
ATOM 2388 C C . TYR A 1 323 ? 22.703 15.359 7.242 1 98.81 323 TYR A C 1
ATOM 2390 O O . TYR A 1 323 ? 21.953 16.281 7.543 1 98.81 323 TYR A O 1
ATOM 2398 N N . ASP A 1 324 ? 23.734 15.57 6.477 1 98.81 324 ASP A N 1
ATOM 2399 C CA . ASP A 1 324 ? 24.062 16.859 5.895 1 98.81 324 ASP A CA 1
ATOM 2400 C C . ASP A 1 324 ? 22.969 17.344 4.957 1 98.81 324 ASP A C 1
ATOM 2402 O O . ASP A 1 324 ? 22.672 18.547 4.906 1 98.81 324 ASP A O 1
ATOM 2406 N N . TYR A 1 325 ? 22.484 16.422 4.211 1 98.81 325 TYR A N 1
ATOM 2407 C CA . TYR A 1 325 ? 21.359 16.766 3.338 1 98.81 325 TYR A CA 1
ATOM 2408 C C . TYR A 1 325 ? 20.188 17.312 4.141 1 98.81 325 TYR A C 1
ATOM 2410 O O . TYR A 1 325 ? 19.578 18.312 3.756 1 98.81 325 TYR A O 1
ATOM 2418 N N . VAL A 1 326 ? 19.828 16.688 5.262 1 98.81 326 VAL A N 1
ATOM 2419 C CA . VAL A 1 326 ? 18.703 17.109 6.102 1 98.81 326 VAL A CA 1
ATOM 2420 C C . VAL A 1 326 ? 18.969 18.531 6.621 1 98.81 326 VAL A C 1
ATOM 2422 O O . VAL A 1 326 ? 18.078 19.375 6.59 1 98.81 326 VAL A O 1
ATOM 2425 N N . LEU A 1 327 ? 20.188 18.812 7.02 1 98.69 327 LEU A N 1
ATOM 2426 C CA . LEU A 1 327 ? 20.547 20.141 7.5 1 98.69 327 LEU A CA 1
ATOM 2427 C C . LEU A 1 327 ? 20.391 21.172 6.387 1 98.69 327 LEU A C 1
ATOM 2429 O O . LEU A 1 327 ? 19.875 22.266 6.621 1 98.69 327 LEU A O 1
ATOM 2433 N N . ALA A 1 328 ? 20.844 20.844 5.246 1 98.69 328 ALA A N 1
ATOM 2434 C CA . ALA A 1 328 ? 20.766 21.766 4.109 1 98.69 328 ALA A CA 1
ATOM 2435 C C . ALA A 1 328 ? 19.312 22.031 3.721 1 98.69 328 ALA A C 1
ATOM 2437 O O . ALA A 1 328 ? 18.953 23.156 3.398 1 98.69 328 ALA A O 1
ATOM 2438 N N . LEU A 1 329 ? 18.562 20.984 3.705 1 98.75 329 LEU A N 1
ATOM 2439 C CA . LEU A 1 329 ? 17.141 21.109 3.379 1 98.75 329 LEU A CA 1
ATOM 2440 C C . LEU A 1 329 ? 16.438 22.031 4.371 1 98.75 329 LEU A C 1
ATOM 2442 O O . LEU A 1 329 ? 15.672 22.906 3.973 1 98.75 329 LEU A O 1
ATOM 2446 N N . ARG A 1 330 ? 16.703 21.859 5.629 1 98.62 330 ARG A N 1
ATOM 2447 C CA . ARG A 1 330 ? 16.125 22.703 6.672 1 98.62 330 ARG A CA 1
ATOM 2448 C C . ARG A 1 330 ? 16.484 24.172 6.445 1 98.62 330 ARG A C 1
ATOM 2450 O O . ARG A 1 330 ? 15.625 25.047 6.523 1 98.62 330 ARG A O 1
ATOM 2457 N N . SER A 1 331 ? 17.703 24.391 6.172 1 98.25 331 SER A N 1
ATOM 2458 C CA . SER A 1 331 ? 18.172 25.766 5.938 1 98.25 331 SER A CA 1
ATOM 2459 C C . SER A 1 331 ? 17.484 26.391 4.73 1 98.25 331 SER A C 1
ATOM 2461 O O . SER A 1 331 ? 17.031 27.531 4.789 1 98.25 331 SER A O 1
ATOM 2463 N N . GLU A 1 332 ? 17.359 25.641 3.721 1 98.19 332 GLU A N 1
ATOM 2464 C CA . GLU A 1 332 ? 16.75 26.125 2.488 1 98.19 332 GLU A CA 1
ATOM 2465 C C . GLU A 1 332 ? 15.273 26.469 2.707 1 98.19 332 GLU A C 1
ATOM 2467 O O . GLU A 1 332 ? 14.75 27.391 2.084 1 98.19 332 GLU A O 1
ATOM 2472 N N . LEU A 1 333 ? 14.633 25.781 3.602 1 98.44 333 LEU A N 1
ATOM 2473 C CA . LEU A 1 333 ? 13.195 25.938 3.812 1 98.44 333 LEU A CA 1
ATOM 2474 C C . LEU A 1 333 ? 12.906 26.922 4.938 1 98.44 333 LEU A C 1
ATOM 2476 O O . LEU A 1 333 ? 11.75 27.125 5.312 1 98.44 333 LEU A O 1
ATOM 2480 N N . GLY A 1 334 ? 13.93 27.484 5.52 1 97.75 334 GLY A N 1
ATOM 2481 C CA . GLY A 1 334 ? 13.75 28.469 6.578 1 97.75 334 GLY A CA 1
ATOM 2482 C C . GLY A 1 334 ? 13.344 27.844 7.902 1 97.75 334 GLY A C 1
ATOM 2483 O O . GLY A 1 334 ? 12.688 28.484 8.719 1 97.75 334 GLY A O 1
ATOM 2484 N N . VAL A 1 335 ? 13.688 26.641 8.109 1 98.31 335 VAL A N 1
ATOM 2485 C CA . VAL A 1 335 ? 13.422 25.984 9.383 1 98.31 335 VAL A CA 1
ATOM 2486 C C . VAL A 1 335 ? 14.312 26.578 10.469 1 98.31 335 VAL A C 1
ATOM 2488 O O . VAL A 1 335 ? 15.523 26.703 10.289 1 98.31 335 VAL A O 1
ATOM 2491 N N . PRO A 1 336 ? 13.742 26.906 11.609 1 98.06 336 PRO A N 1
ATOM 2492 C CA . PRO A 1 336 ? 14.578 27.375 12.719 1 98.06 336 PRO A CA 1
ATOM 2493 C C . PRO A 1 336 ? 15.664 26.375 13.109 1 98.06 336 PRO A C 1
ATOM 2495 O O . PRO A 1 336 ? 15.422 25.172 13.102 1 98.06 336 PRO A O 1
ATOM 2498 N N . GLU A 1 337 ? 16.75 26.828 13.516 1 97.5 337 GLU A N 1
ATOM 2499 C CA . GLU A 1 337 ? 17.938 26.016 13.758 1 97.5 337 GLU A CA 1
ATOM 2500 C C . GLU A 1 337 ? 17.719 25.047 14.922 1 97.5 337 GLU A C 1
ATOM 2502 O O . GLU A 1 337 ? 18.25 23.938 14.93 1 97.5 337 GLU A O 1
ATOM 2507 N N . ASN A 1 338 ? 17.078 25.5 15.922 1 98 338 ASN A N 1
ATOM 2508 C CA . ASN A 1 338 ? 16.812 24.734 17.125 1 98 338 ASN A CA 1
ATOM 2509 C C . ASN A 1 338 ? 15.57 25.234 17.859 1 98 338 ASN A C 1
ATOM 2511 O O . ASN A 1 338 ? 14.875 26.125 17.359 1 98 338 ASN A O 1
ATOM 2515 N N . LEU A 1 339 ? 15.25 24.625 18.969 1 98.25 339 LEU A N 1
ATOM 2516 C CA . LEU A 1 339 ? 14.047 24.984 19.719 1 98.25 339 LEU A CA 1
ATOM 2517 C C . LEU A 1 339 ? 14.156 26.391 20.281 1 98.25 339 LEU A C 1
ATOM 2519 O O . LEU A 1 339 ? 13.156 27.109 20.359 1 98.25 339 LEU A O 1
ATOM 2523 N N . THR A 1 340 ? 15.367 26.844 20.641 1 98 340 THR A N 1
ATOM 2524 C CA . THR A 1 340 ? 15.578 28.203 21.109 1 98 340 THR A CA 1
ATOM 2525 C C . THR A 1 340 ? 15.219 29.219 20.016 1 98 340 THR A C 1
ATOM 2527 O O . THR A 1 340 ? 14.531 30.203 20.281 1 98 340 THR A O 1
ATOM 2530 N N . ALA A 1 341 ? 15.664 28.938 18.859 1 97.38 341 ALA A N 1
ATOM 2531 C CA . ALA A 1 341 ? 15.375 29.812 17.719 1 97.38 341 ALA A CA 1
ATOM 2532 C C . ALA A 1 341 ? 13.883 29.828 17.406 1 97.38 341 ALA A C 1
ATOM 2534 O O . ALA A 1 341 ? 13.375 30.781 16.812 1 97.38 341 ALA A O 1
ATOM 2535 N N . MET A 1 342 ? 13.156 28.828 17.812 1 95.75 342 MET A N 1
ATOM 2536 C CA . MET A 1 342 ? 11.711 28.75 17.625 1 95.75 342 MET A CA 1
ATOM 2537 C C . MET A 1 342 ? 10.977 29.516 18.734 1 95.75 342 MET A C 1
ATOM 2539 O O . MET A 1 342 ? 9.758 29.656 18.703 1 95.75 342 MET A O 1
ATOM 2543 N N . GLY A 1 343 ? 11.75 29.938 19.766 1 95.69 343 GLY A N 1
ATOM 2544 C CA . GLY A 1 343 ? 11.18 30.734 20.844 1 95.69 343 GLY A CA 1
ATOM 2545 C C . GLY A 1 343 ? 10.828 29.922 22.062 1 95.69 343 GLY A C 1
ATOM 2546 O O . GLY A 1 343 ? 10.055 30.375 22.922 1 95.69 343 GLY A O 1
ATOM 2547 N N . ILE A 1 344 ? 11.344 28.75 22.172 1 96.62 344 ILE A N 1
ATOM 2548 C CA . ILE A 1 344 ? 11.031 27.875 23.297 1 96.62 344 ILE A CA 1
ATOM 2549 C C . ILE A 1 344 ? 12.188 27.875 24.297 1 96.62 344 ILE A C 1
ATOM 2551 O O . ILE A 1 344 ? 13.352 27.719 23.906 1 96.62 344 ILE A O 1
ATOM 2555 N N . ALA A 1 345 ? 11.922 28.094 25.578 1 95.25 345 ALA A N 1
ATOM 2556 C CA . ALA A 1 345 ? 12.93 28.047 26.641 1 95.25 345 ALA A CA 1
ATOM 2557 C C . ALA A 1 345 ? 13.211 26.609 27.062 1 95.25 345 ALA A C 1
ATOM 2559 O O . ALA A 1 345 ? 12.367 25.719 26.906 1 95.25 345 ALA A O 1
ATOM 2560 N N . SER A 1 346 ? 14.352 26.328 27.625 1 95.69 346 SER A N 1
ATOM 2561 C CA . SER A 1 346 ? 14.773 24.984 28 1 95.69 346 SER A CA 1
ATOM 2562 C C . SER A 1 346 ? 14.422 24.688 29.453 1 95.69 346 SER A C 1
ATOM 2564 O O . SER A 1 346 ? 15.055 23.828 30.078 1 95.69 346 SER A O 1
ATOM 2566 N N . ASP A 1 347 ? 13.539 25.312 30 1 96.56 347 ASP A N 1
ATOM 2567 C CA . ASP A 1 347 ? 13.258 25.203 31.422 1 96.56 347 ASP A CA 1
ATOM 2568 C C . ASP A 1 347 ? 12.25 24.094 31.719 1 96.56 347 ASP A C 1
ATOM 2570 O O . ASP A 1 347 ? 11.984 23.781 32.875 1 96.56 347 ASP A O 1
ATOM 2574 N N . ARG A 1 348 ? 11.688 23.406 30.688 1 96.81 348 ARG A N 1
ATOM 2575 C CA . ARG A 1 348 ? 10.656 22.406 30.938 1 96.81 348 ARG A CA 1
ATOM 2576 C C . ARG A 1 348 ? 11.055 21.047 30.344 1 96.81 348 ARG A C 1
ATOM 2578 O O . ARG A 1 348 ? 10.195 20.25 29.969 1 96.81 348 ARG A O 1
ATOM 2585 N N . ILE A 1 349 ? 12.258 20.781 30.266 1 97.69 349 ILE A N 1
ATOM 2586 C CA . ILE A 1 349 ? 12.789 19.562 29.656 1 97.69 349 ILE A CA 1
ATOM 2587 C C . ILE A 1 349 ? 12.281 18.344 30.406 1 97.69 349 ILE A C 1
ATOM 2589 O O . ILE A 1 349 ? 11.922 17.328 29.781 1 97.69 349 ILE A O 1
ATOM 2593 N N . ASP A 1 350 ? 12.258 18.406 31.734 1 97.56 350 ASP A N 1
ATOM 2594 C CA . ASP A 1 350 ? 11.797 17.281 32.531 1 97.56 350 ASP A CA 1
ATOM 2595 C C . ASP A 1 350 ? 10.352 16.922 32.188 1 97.56 350 ASP A C 1
ATOM 2597 O O . ASP A 1 350 ? 10.031 15.742 31.953 1 97.56 350 ASP A O 1
ATOM 2601 N N . GLU A 1 351 ? 9.547 17.906 32.156 1 96 351 GLU A N 1
ATOM 2602 C CA . GLU A 1 351 ? 8.133 17.719 31.859 1 96 351 GLU A CA 1
ATOM 2603 C C . GLU A 1 351 ? 7.941 17.203 30.438 1 96 351 GLU A C 1
ATOM 2605 O O . GLU A 1 351 ? 7.203 16.234 30.203 1 96 351 GLU A O 1
ATOM 2610 N N . LEU A 1 352 ? 8.609 17.781 29.516 1 96.25 352 LEU A N 1
ATOM 2611 C CA . LEU A 1 352 ? 8.5 17.406 28.109 1 96.25 352 LEU A CA 1
ATOM 2612 C C . LEU A 1 352 ? 8.992 15.969 27.891 1 96.25 352 LEU A C 1
ATOM 2614 O O . LEU A 1 352 ? 8.406 15.227 27.109 1 96.25 352 LEU A O 1
ATOM 2618 N N . SER A 1 353 ? 10.055 15.625 28.562 1 98.06 353 SER A N 1
ATOM 2619 C CA . SER A 1 353 ? 10.602 14.281 28.438 1 98.06 353 SER A CA 1
ATOM 2620 C C . SER A 1 353 ? 9.633 13.227 28.953 1 98.06 353 SER A C 1
ATOM 2622 O O . SER A 1 353 ? 9.477 12.164 28.344 1 98.06 353 SER A O 1
ATOM 2624 N N . ALA A 1 354 ? 8.992 13.516 30.062 1 96.75 354 ALA A N 1
ATOM 2625 C CA . ALA A 1 354 ? 8 12.602 30.625 1 96.75 354 ALA A CA 1
ATOM 2626 C C . ALA A 1 354 ? 6.836 12.391 29.656 1 96.75 354 ALA A C 1
ATOM 2628 O O . ALA A 1 354 ? 6.352 11.273 29.5 1 96.75 354 ALA A O 1
ATOM 2629 N N . MET A 1 355 ? 6.402 13.391 29.016 1 93.06 355 MET A N 1
ATOM 2630 C CA . MET A 1 355 ? 5.32 13.312 28.031 1 93.06 355 MET A CA 1
ATOM 2631 C C . MET A 1 355 ? 5.754 12.531 26.797 1 93.06 355 MET A C 1
ATOM 2633 O O . MET A 1 355 ? 4.984 11.734 26.266 1 93.06 355 MET A O 1
ATOM 2637 N N . ALA A 1 356 ? 6.973 12.727 26.391 1 95.81 356 ALA A N 1
ATOM 2638 C CA . ALA A 1 356 ? 7.48 12.133 25.156 1 95.81 356 ALA A CA 1
ATOM 2639 C C . ALA A 1 356 ? 7.555 10.609 25.266 1 95.81 356 ALA A C 1
ATOM 2641 O O . ALA A 1 356 ? 7.227 9.898 24.312 1 95.81 356 ALA A O 1
ATOM 2642 N N . ILE A 1 357 ? 8.016 10.094 26.391 1 96.5 357 ILE A N 1
ATOM 2643 C CA . ILE A 1 357 ? 8.211 8.656 26.516 1 96.5 357 ILE A CA 1
ATOM 2644 C C . ILE A 1 357 ? 6.859 7.949 26.578 1 96.5 357 ILE A C 1
ATOM 2646 O O . ILE A 1 357 ? 6.762 6.75 26.312 1 96.5 357 ILE A O 1
ATOM 2650 N N . GLU A 1 358 ? 5.77 8.703 26.922 1 91.12 358 GLU A N 1
ATOM 2651 C CA . GLU A 1 358 ? 4.422 8.141 27 1 91.12 358 GLU A CA 1
ATOM 2652 C C . GLU A 1 358 ? 3.682 8.312 25.688 1 91.12 358 GLU A C 1
ATOM 2654 O O . GLU A 1 358 ? 2.588 7.77 25.5 1 91.12 358 GLU A O 1
ATOM 2659 N N . ASP A 1 359 ? 4.273 9.062 24.812 1 90.31 359 ASP A N 1
ATOM 2660 C CA . ASP A 1 359 ? 3.656 9.305 23.516 1 90.31 359 ASP A CA 1
ATOM 2661 C C . ASP A 1 359 ? 3.5 8.016 22.719 1 90.31 359 ASP A C 1
ATOM 2663 O O . ASP A 1 359 ? 4.398 7.168 22.719 1 90.31 359 ASP A O 1
ATOM 2667 N N . PRO A 1 360 ? 2.414 7.844 21.984 1 86.25 360 PRO A N 1
ATOM 2668 C CA . PRO A 1 360 ? 2.172 6.605 21.25 1 86.25 360 PRO A CA 1
ATOM 2669 C C . PRO A 1 360 ? 3.223 6.352 20.172 1 86.25 360 PRO A C 1
ATOM 2671 O O . PRO A 1 360 ? 3.414 5.207 19.75 1 86.25 360 PRO A O 1
ATOM 2674 N N . SER A 1 361 ? 3.904 7.359 19.703 1 92.75 361 SER A N 1
ATOM 2675 C CA . SER A 1 361 ? 4.891 7.211 18.625 1 92.75 361 SER A CA 1
ATOM 2676 C C . SER A 1 361 ? 6.227 6.723 19.172 1 92.75 361 SER A C 1
ATOM 2678 O O . SER A 1 361 ? 7.09 6.277 18.422 1 92.75 361 SER A O 1
ATOM 2680 N N . ALA A 1 362 ? 6.438 6.801 20.484 1 95.56 362 ALA A N 1
ATOM 2681 C CA . ALA A 1 362 ? 7.73 6.504 21.094 1 95.56 362 ALA A CA 1
ATOM 2682 C C . ALA A 1 362 ? 8.125 5.051 20.859 1 95.56 362 ALA A C 1
ATOM 2684 O O . ALA A 1 362 ? 9.312 4.746 20.672 1 95.56 362 ALA A O 1
ATOM 2685 N N . GLY A 1 363 ? 7.148 4.188 20.844 1 93.94 363 GLY A N 1
ATOM 2686 C CA . GLY A 1 363 ? 7.398 2.756 20.781 1 93.94 363 GLY A CA 1
ATOM 2687 C C . GLY A 1 363 ? 8.047 2.314 19.484 1 93.94 363 GLY A C 1
ATOM 2688 O O . GLY A 1 363 ? 8.719 1.281 19.438 1 93.94 363 GLY A O 1
ATOM 2689 N N . GLY A 1 364 ? 7.883 3.1 18.422 1 96.75 364 GLY A N 1
ATOM 2690 C CA . GLY A 1 364 ? 8.398 2.717 17.109 1 96.75 364 GLY A CA 1
ATOM 2691 C C . GLY A 1 364 ? 9.781 3.26 16.828 1 96.75 364 GLY A C 1
ATOM 2692 O O . GLY A 1 364 ? 10.336 3.045 15.75 1 96.75 364 GLY A O 1
ATOM 2693 N N . ASN A 1 365 ? 10.375 3.957 17.781 1 98.56 365 ASN A N 1
ATOM 2694 C CA . ASN A 1 365 ? 11.703 4.52 17.547 1 98.56 365 ASN A CA 1
ATOM 2695 C C . ASN A 1 365 ? 12.781 3.449 17.625 1 98.56 365 ASN A C 1
ATOM 2697 O O . ASN A 1 365 ? 12.727 2.564 18.484 1 98.56 365 ASN A O 1
ATOM 2701 N N . PRO A 1 366 ? 13.789 3.457 16.828 1 98.56 366 PRO A N 1
ATOM 2702 C CA . PRO A 1 366 ? 14.844 2.441 16.797 1 98.56 366 PRO A CA 1
ATOM 2703 C C . PRO A 1 366 ? 15.547 2.293 18.141 1 98.56 366 PRO A C 1
ATOM 2705 O O . PRO A 1 366 ? 15.805 1.172 18.594 1 98.56 366 PRO A O 1
ATOM 2708 N N . VAL A 1 367 ? 15.953 3.406 18.734 1 98.62 367 VAL A N 1
ATOM 2709 C CA . VAL A 1 367 ? 16.5 3.398 20.078 1 98.62 367 VAL A CA 1
ATOM 2710 C C . VAL A 1 367 ? 15.375 3.615 21.094 1 98.62 367 VAL A C 1
ATOM 2712 O O . VAL A 1 367 ? 14.641 4.605 21.016 1 98.62 367 VAL A O 1
ATOM 2715 N N . ALA A 1 368 ? 15.195 2.715 22.031 1 98.19 368 ALA A N 1
ATOM 2716 C CA . ALA A 1 368 ? 14.133 2.848 23.016 1 98.19 368 ALA A CA 1
ATOM 2717 C C . ALA A 1 368 ? 14.281 4.145 23.812 1 98.19 368 ALA A C 1
ATOM 2719 O O . ALA A 1 368 ? 15.383 4.477 24.266 1 98.19 368 ALA A O 1
ATOM 2720 N N . LEU A 1 369 ? 13.25 4.852 24.016 1 98.25 369 LEU A N 1
ATOM 2721 C CA . LEU A 1 369 ? 13.266 6.09 24.781 1 98.25 369 LEU A CA 1
ATOM 2722 C C . LEU A 1 369 ? 13.156 5.805 26.266 1 98.25 369 LEU A C 1
ATOM 2724 O O . LEU A 1 369 ? 12.266 5.062 26.703 1 98.25 369 LEU A O 1
ATOM 2728 N N . THR A 1 370 ? 14.07 6.262 27 1 98.19 370 THR A N 1
ATOM 2729 C CA . THR A 1 370 ? 14.039 6.324 28.453 1 98.19 370 THR A CA 1
ATOM 2730 C C . THR A 1 370 ? 13.992 7.773 28.938 1 98.19 370 THR A C 1
ATOM 2732 O O . THR A 1 370 ? 14.289 8.695 28.172 1 98.19 370 THR A O 1
ATOM 2735 N N . LEU A 1 371 ? 13.531 7.922 30.141 1 98.06 371 LEU A N 1
ATOM 2736 C CA . LEU A 1 371 ? 13.492 9.289 30.672 1 98.06 371 LEU A CA 1
ATOM 2737 C C . LEU A 1 371 ? 14.867 9.945 30.578 1 98.06 371 LEU A C 1
ATOM 2739 O O . LEU A 1 371 ? 14.984 11.102 30.188 1 98.06 371 LEU A O 1
ATOM 2743 N N . GLU A 1 372 ? 15.875 9.258 30.906 1 98.25 372 GLU A N 1
ATOM 2744 C CA . GLU A 1 372 ? 17.234 9.773 30.953 1 98.25 372 GLU A CA 1
ATOM 2745 C C . GLU A 1 372 ? 17.734 10.141 29.547 1 98.25 372 GLU A C 1
ATOM 2747 O O . GLU A 1 372 ? 18.203 11.258 29.328 1 98.25 372 GLU A O 1
ATOM 2752 N N . ASN A 1 373 ? 17.609 9.258 28.609 1 98.5 373 ASN A N 1
ATOM 2753 C CA . ASN A 1 373 ? 18.156 9.555 27.297 1 98.5 373 ASN A CA 1
ATOM 2754 C C . ASN A 1 373 ? 17.281 10.555 26.547 1 98.5 373 ASN A C 1
ATOM 2756 O O . ASN A 1 373 ? 17.766 11.273 25.656 1 98.5 373 ASN A O 1
ATOM 2760 N N . THR A 1 374 ? 15.992 10.641 26.875 1 98.69 374 THR A N 1
ATOM 2761 C CA . THR A 1 374 ? 15.102 11.602 26.25 1 98.69 374 THR A CA 1
ATOM 2762 C C . THR A 1 374 ? 15.391 13.016 26.75 1 98.69 374 THR A C 1
ATOM 2764 O O . THR A 1 374 ? 15.289 13.984 25.984 1 98.69 374 THR A O 1
ATOM 2767 N N . LYS A 1 375 ? 15.742 13.141 28.047 1 98.5 375 LYS A N 1
ATOM 2768 C CA . LYS A 1 375 ? 16.172 14.438 28.562 1 98.5 375 LYS A CA 1
ATOM 2769 C C . LYS A 1 375 ? 17.406 14.938 27.828 1 98.5 375 LYS A C 1
ATOM 2771 O O . LYS A 1 375 ? 17.469 16.109 27.438 1 98.5 375 LYS A O 1
ATOM 2776 N N . ALA A 1 376 ? 18.312 14.039 27.656 1 98.69 376 ALA A N 1
ATOM 2777 C CA . ALA A 1 376 ? 19.531 14.391 26.938 1 98.69 376 ALA A CA 1
ATOM 2778 C C . ALA A 1 376 ? 19.203 14.766 25.484 1 98.69 376 ALA A C 1
ATOM 2780 O O . ALA A 1 376 ? 19.781 15.711 24.938 1 98.69 376 ALA A O 1
ATOM 2781 N N . LEU A 1 377 ? 18.328 14.039 24.859 1 98.69 377 LEU A N 1
ATOM 2782 C CA . LEU A 1 377 ? 17.906 14.297 23.484 1 98.69 377 LEU A CA 1
ATOM 2783 C C . LEU A 1 377 ? 17.25 15.672 23.375 1 98.69 377 LEU A C 1
ATOM 2785 O O . LEU A 1 377 ? 17.531 16.422 22.438 1 98.69 377 LEU A O 1
ATOM 2789 N N . PHE A 1 378 ? 16.375 16.031 24.312 1 98.5 378 PHE A N 1
ATOM 2790 C CA . PHE A 1 378 ? 15.758 17.344 24.312 1 98.5 378 PHE A CA 1
ATOM 2791 C C . PHE A 1 378 ? 16.812 18.438 24.438 1 98.5 378 PHE A C 1
ATOM 2793 O O . PHE A 1 378 ? 16.734 19.469 23.766 1 98.5 378 PHE A O 1
ATOM 2800 N N . ARG A 1 379 ? 17.797 18.219 25.297 1 98.38 379 ARG A N 1
ATOM 2801 C CA . ARG A 1 379 ? 18.875 19.203 25.453 1 98.38 379 ARG A CA 1
ATOM 2802 C C . ARG A 1 379 ? 19.609 19.422 24.125 1 98.38 379 ARG A C 1
ATOM 2804 O O . ARG A 1 379 ? 20.016 20.531 23.812 1 98.38 379 ARG A O 1
ATOM 2811 N N . ASP A 1 380 ? 19.766 18.328 23.375 1 98.31 380 ASP A N 1
ATOM 2812 C CA . ASP A 1 380 ? 20.438 18.406 22.094 1 98.31 380 ASP A CA 1
ATOM 2813 C C . ASP A 1 380 ? 19.625 19.203 21.078 1 98.31 380 ASP A C 1
ATOM 2815 O O . ASP A 1 380 ? 20.141 19.625 20.047 1 98.31 380 ASP A O 1
ATOM 2819 N N . CYS A 1 381 ? 18.344 19.438 21.297 1 98.44 381 CYS A N 1
ATOM 2820 C CA . CYS A 1 381 ? 17.469 20.141 20.375 1 98.44 381 CYS A CA 1
ATOM 2821 C C . CYS A 1 381 ? 17.484 21.641 20.641 1 98.44 381 CYS A C 1
ATOM 2823 O O . CYS A 1 381 ? 16.875 22.422 19.891 1 98.44 381 CYS A O 1
ATOM 2825 N N . PHE A 1 382 ? 18.141 22.062 21.797 1 97.5 382 PHE A N 1
ATOM 2826 C CA . PHE A 1 382 ? 18.25 23.469 22.141 1 97.5 382 PHE A CA 1
ATOM 2827 C C . PHE A 1 382 ? 19.625 24.016 21.766 1 97.5 382 PHE A C 1
ATOM 2829 O O . PHE A 1 382 ? 20.594 23.25 21.672 1 97.5 382 PHE A O 1
ATOM 2836 N N . MET B 1 1 ? 16.859 -17.391 14.672 1 48.84 1 MET B N 1
ATOM 2837 C CA . MET B 1 1 ? 16.031 -17.172 13.484 1 48.84 1 MET B CA 1
ATOM 2838 C C . MET B 1 1 ? 14.914 -16.188 13.773 1 48.84 1 MET B C 1
ATOM 2840 O O . MET B 1 1 ? 14.219 -16.312 14.781 1 48.84 1 MET B O 1
ATOM 2844 N N . THR B 1 2 ? 14.922 -14.898 13.141 1 67.31 2 THR B N 1
ATOM 2845 C CA . THR B 1 2 ? 13.969 -13.859 13.516 1 67.31 2 THR B CA 1
ATOM 2846 C C . THR B 1 2 ? 12.539 -14.281 13.188 1 67.31 2 THR B C 1
ATOM 2848 O O . THR B 1 2 ? 12.266 -14.75 12.078 1 67.31 2 THR B O 1
ATOM 2851 N N . ASN B 1 3 ? 11.789 -14.602 14.258 1 84.75 3 ASN B N 1
ATOM 2852 C CA . ASN B 1 3 ? 10.375 -14.938 14.109 1 84.75 3 ASN B CA 1
ATOM 2853 C C . ASN B 1 3 ? 9.57 -13.742 13.602 1 84.75 3 ASN B C 1
ATOM 2855 O O . ASN B 1 3 ? 9.18 -12.875 14.391 1 84.75 3 ASN B O 1
ATOM 2859 N N . ILE B 1 4 ? 9.344 -13.789 12.32 1 93.31 4 ILE B N 1
ATOM 2860 C CA . ILE B 1 4 ? 8.609 -12.688 11.695 1 93.31 4 ILE B CA 1
ATOM 2861 C C . ILE B 1 4 ? 7.113 -12.859 11.938 1 93.31 4 ILE B C 1
ATOM 2863 O O . ILE B 1 4 ? 6.547 -13.922 11.664 1 93.31 4 ILE B O 1
ATOM 2867 N N . THR B 1 5 ? 6.516 -11.945 12.547 1 94.75 5 THR B N 1
ATOM 2868 C CA . THR B 1 5 ? 5.07 -11.836 12.703 1 94.75 5 THR B CA 1
ATOM 2869 C C . THR B 1 5 ? 4.605 -10.398 12.477 1 94.75 5 THR B C 1
ATOM 2871 O O . THR B 1 5 ? 5.227 -9.453 12.961 1 94.75 5 THR B O 1
ATOM 2874 N N . ALA B 1 6 ? 3.602 -10.281 11.664 1 95.44 6 ALA B N 1
ATOM 2875 C CA . ALA B 1 6 ? 3.148 -8.922 11.359 1 95.44 6 ALA B CA 1
ATOM 2876 C C . ALA B 1 6 ? 1.687 -8.922 10.93 1 95.44 6 ALA B C 1
ATOM 2878 O O . ALA B 1 6 ? 1.181 -9.922 10.414 1 95.44 6 ALA B O 1
ATOM 2879 N N . ASN B 1 7 ? 1 -7.828 11.203 1 94.25 7 ASN B N 1
ATOM 2880 C CA . ASN B 1 7 ? -0.327 -7.512 10.688 1 94.25 7 ASN B CA 1
ATOM 2881 C C . ASN B 1 7 ? -0.298 -6.281 9.781 1 94.25 7 ASN B C 1
ATOM 2883 O O . ASN B 1 7 ? 0.205 -5.227 10.18 1 94.25 7 ASN B O 1
ATOM 2887 N N . TRP B 1 8 ? -0.771 -6.438 8.57 1 94.62 8 TRP B N 1
ATOM 2888 C CA . TRP B 1 8 ? -0.875 -5.32 7.637 1 94.62 8 TRP B CA 1
ATOM 2889 C C . TRP B 1 8 ? -2.332 -5.012 7.312 1 94.62 8 TRP B C 1
ATOM 2891 O O . TRP B 1 8 ? -3.191 -5.895 7.391 1 94.62 8 TRP B O 1
ATOM 2901 N N . SER B 1 9 ? -2.605 -3.717 6.875 1 92.94 9 SER B N 1
ATOM 2902 C CA . SER B 1 9 ? -3.994 -3.316 6.676 1 92.94 9 SER B CA 1
ATOM 2903 C C . SER B 1 9 ? -4.238 -2.873 5.234 1 92.94 9 SER B C 1
ATOM 2905 O O . SER B 1 9 ? -5.328 -2.404 4.902 1 92.94 9 SER B O 1
ATOM 2907 N N . TYR B 1 10 ? -3.242 -2.877 4.422 1 93.44 10 TYR B N 1
ATOM 2908 C CA . TYR B 1 10 ? -3.391 -2.584 3 1 93.44 10 TYR B CA 1
ATOM 2909 C C . TYR B 1 10 ? -2.574 -3.555 2.154 1 93.44 10 TYR B C 1
ATOM 2911 O O . TYR B 1 10 ? -1.521 -4.027 2.584 1 93.44 10 TYR B O 1
ATOM 2919 N N . PRO B 1 11 ? -3.002 -4.016 1.004 1 94.44 11 PRO B N 1
ATOM 2920 C CA . PRO B 1 11 ? -4.281 -3.566 0.449 1 94.44 11 PRO B CA 1
ATOM 2921 C C . PRO B 1 11 ? -5.484 -4.176 1.171 1 94.44 11 PRO B C 1
ATOM 2923 O O . PRO B 1 11 ? -6.617 -3.721 0.982 1 94.44 11 PRO B O 1
ATOM 2926 N N . THR B 1 12 ? -5.262 -5.211 1.932 1 95.38 12 THR B N 1
ATOM 2927 C CA . THR B 1 12 ? -6.266 -5.852 2.775 1 95.38 12 THR B CA 1
ATOM 2928 C C . THR B 1 12 ? -5.664 -6.266 4.113 1 95.38 12 THR B C 1
ATOM 2930 O O . THR B 1 12 ? -4.5 -5.965 4.398 1 95.38 12 THR B O 1
ATOM 2933 N N . ALA B 1 13 ? -6.473 -6.887 4.957 1 95.19 13 ALA B N 1
ATOM 2934 C CA . ALA B 1 13 ? -5.93 -7.418 6.203 1 95.19 13 ALA B CA 1
ATOM 2935 C C . ALA B 1 13 ? -5.035 -8.625 5.941 1 95.19 13 ALA B C 1
ATOM 2937 O O . ALA B 1 13 ? -5.492 -9.641 5.395 1 95.19 13 ALA B O 1
ATOM 2938 N N . VAL B 1 14 ? -3.752 -8.562 6.273 1 97.69 14 VAL B N 1
ATOM 2939 C CA . VAL B 1 14 ? -2.787 -9.641 6.07 1 97.69 14 VAL B CA 1
ATOM 2940 C C . VAL B 1 14 ? -2.191 -10.062 7.41 1 97.69 14 VAL B C 1
ATOM 2942 O O . VAL B 1 14 ? -1.669 -9.227 8.156 1 97.69 14 VAL B O 1
ATOM 2945 N N . LYS B 1 15 ? -2.326 -11.273 7.738 1 98 15 LYS B N 1
ATOM 2946 C CA . LYS B 1 15 ? -1.677 -11.891 8.891 1 98 15 LYS B CA 1
ATOM 2947 C C . LYS B 1 15 ? -0.469 -12.719 8.461 1 98 15 LYS B C 1
ATOM 2949 O O . LYS B 1 15 ? -0.622 -13.844 7.969 1 98 15 LYS B O 1
ATOM 2954 N N . LEU B 1 16 ? 0.687 -12.203 8.711 1 98 16 LEU B N 1
ATOM 2955 C CA . LEU B 1 16 ? 1.921 -12.867 8.297 1 98 16 LEU B CA 1
ATOM 2956 C C . LEU B 1 16 ? 2.668 -13.43 9.5 1 98 16 LEU B C 1
ATOM 2958 O O . LEU B 1 16 ? 2.912 -12.719 10.477 1 98 16 LEU B O 1
ATOM 2962 N N . GLY B 1 17 ? 2.986 -14.727 9.445 1 97.94 17 GLY B N 1
ATOM 2963 C CA . GLY B 1 17 ? 3.803 -15.297 10.5 1 97.94 17 GLY B CA 1
ATOM 2964 C C . GLY B 1 17 ? 3.672 -16.797 10.609 1 97.94 17 GLY B C 1
ATOM 2965 O O . GLY B 1 17 ? 2.678 -17.375 10.164 1 97.94 17 GLY B O 1
ATOM 2966 N N . ARG B 1 18 ? 4.66 -17.438 11.25 1 96.94 18 ARG B N 1
ATOM 2967 C CA . ARG B 1 18 ? 4.688 -18.875 11.453 1 96.94 18 ARG B CA 1
ATOM 2968 C C . ARG B 1 18 ? 3.518 -19.328 12.32 1 96.94 18 ARG B C 1
ATOM 2970 O O . ARG B 1 18 ? 3.279 -18.766 13.391 1 96.94 18 ARG B O 1
ATOM 2977 N N . GLY B 1 19 ? 2.805 -20.25 11.789 1 97.5 19 GLY B N 1
ATOM 2978 C CA . GLY B 1 19 ? 1.769 -20.891 12.578 1 97.5 19 GLY B CA 1
ATOM 2979 C C . GLY B 1 19 ? 0.451 -20.141 12.562 1 97.5 19 GLY B C 1
ATOM 2980 O O . GLY B 1 19 ? -0.518 -20.547 13.195 1 97.5 19 GLY B O 1
ATOM 2981 N N . ARG B 1 20 ? 0.321 -19.125 11.797 1 98 20 ARG B N 1
ATOM 2982 C CA . ARG B 1 20 ? -0.861 -18.266 11.867 1 98 20 ARG B CA 1
ATOM 2983 C C . ARG B 1 20 ? -2.055 -18.938 11.188 1 98 20 ARG B C 1
ATOM 2985 O O . ARG B 1 20 ? -3.191 -18.484 11.344 1 98 20 ARG B O 1
ATOM 2992 N N . ILE B 1 21 ? -1.858 -20.047 10.547 1 98.62 21 ILE B N 1
ATOM 2993 C CA . ILE B 1 21 ? -2.961 -20.828 9.984 1 98.62 21 ILE B CA 1
ATOM 2994 C C . ILE B 1 21 ? -3.965 -21.172 11.078 1 98.62 21 ILE B C 1
ATOM 2996 O O . ILE B 1 21 ? -5.156 -21.328 10.812 1 98.62 21 ILE B O 1
ATOM 3000 N N . LYS B 1 22 ? -3.547 -21.203 12.305 1 98.5 22 LYS B N 1
ATOM 3001 C CA . LYS B 1 22 ? -4.414 -21.5 13.438 1 98.5 22 LYS B CA 1
ATOM 3002 C C . LYS B 1 22 ? -5.516 -20.453 13.578 1 98.5 22 LYS B C 1
ATOM 3004 O O . LYS B 1 22 ? -6.531 -20.688 14.234 1 98.5 22 LYS B O 1
ATOM 3009 N N . GLU B 1 23 ? -5.32 -19.266 12.961 1 98.5 23 GLU B N 1
ATOM 3010 C CA . GLU B 1 23 ? -6.281 -18.172 13.039 1 98.5 23 GLU B CA 1
ATOM 3011 C C . GLU B 1 23 ? -7.297 -18.234 11.906 1 98.5 23 GLU B C 1
ATOM 3013 O O . GLU B 1 23 ? -8.094 -17.312 11.719 1 98.5 23 GLU B O 1
ATOM 3018 N N . LEU B 1 24 ? -7.305 -19.328 11.148 1 98.81 24 LEU B N 1
ATOM 3019 C CA . LEU B 1 24 ? -8.133 -19.469 9.953 1 98.81 24 LEU B CA 1
ATOM 3020 C C . LEU B 1 24 ? -9.609 -19.328 10.297 1 98.81 24 LEU B C 1
ATOM 3022 O O . LEU B 1 24 ? -10.344 -18.594 9.625 1 98.81 24 LEU B O 1
ATOM 3026 N N . ALA B 1 25 ? -10.055 -20 11.344 1 98.75 25 ALA B N 1
ATOM 3027 C CA . ALA B 1 25 ? -11.461 -19.953 11.742 1 98.75 25 ALA B CA 1
ATOM 3028 C C . ALA B 1 25 ? -11.859 -18.531 12.148 1 98.75 25 ALA B C 1
ATOM 3030 O O . ALA B 1 25 ? -12.938 -18.062 11.781 1 98.75 25 ALA B O 1
ATOM 3031 N N . ASP B 1 26 ? -11.023 -17.891 12.906 1 98.12 26 ASP B N 1
ATOM 3032 C CA . ASP B 1 26 ? -11.289 -16.531 13.32 1 98.12 26 ASP B CA 1
ATOM 3033 C C . ASP B 1 26 ? -11.375 -15.594 12.117 1 98.12 26 ASP B C 1
ATOM 3035 O O . ASP B 1 26 ? -12.18 -14.656 12.102 1 98.12 26 ASP B O 1
ATOM 3039 N N . ALA B 1 27 ? -10.484 -15.773 11.117 1 98.31 27 ALA B N 1
ATOM 3040 C CA . ALA B 1 27 ? -10.539 -14.992 9.883 1 98.31 27 ALA B CA 1
ATOM 3041 C C . ALA B 1 27 ? -11.883 -15.148 9.188 1 98.31 27 ALA B C 1
ATOM 3043 O O . ALA B 1 27 ? -12.484 -14.156 8.758 1 98.31 27 ALA B O 1
ATOM 3044 N N . CYS B 1 28 ? -12.344 -16.375 9.125 1 98.62 28 CYS B N 1
ATOM 3045 C CA . CYS B 1 28 ? -13.656 -16.625 8.531 1 98.62 28 CYS B CA 1
ATOM 3046 C C . CYS B 1 28 ? -14.75 -15.906 9.305 1 98.62 28 CYS B C 1
ATOM 3048 O O . CYS B 1 28 ? -15.57 -15.188 8.719 1 98.62 28 CYS B O 1
ATOM 3050 N N . LYS B 1 29 ? -14.742 -16.016 10.594 1 97.56 29 LYS B N 1
ATOM 3051 C CA . LYS B 1 29 ? -15.766 -15.422 11.438 1 97.56 29 LYS B CA 1
ATOM 3052 C C . LYS B 1 29 ? -15.758 -13.906 11.328 1 97.56 29 LYS B C 1
ATOM 3054 O O . LYS B 1 29 ? -16.812 -13.266 11.359 1 97.56 29 LYS B O 1
ATOM 3059 N N . SER B 1 30 ? -14.586 -13.352 11.188 1 94.25 30 SER B N 1
ATOM 3060 C CA . SER B 1 30 ? -14.461 -11.898 11.102 1 94.25 30 SER B CA 1
ATOM 3061 C C . SER B 1 30 ? -15.125 -11.359 9.836 1 94.25 30 SER B C 1
ATOM 3063 O O . SER B 1 30 ? -15.492 -10.188 9.773 1 94.25 30 SER B O 1
ATOM 3065 N N . LEU B 1 31 ? -15.312 -12.211 8.852 1 96.12 31 LEU B N 1
ATOM 3066 C CA . LEU B 1 31 ? -15.945 -11.82 7.594 1 96.12 31 LEU B CA 1
ATOM 3067 C C . LEU B 1 31 ? -17.406 -12.258 7.551 1 96.12 31 LEU B C 1
ATOM 3069 O O . LEU B 1 31 ? -18.062 -12.141 6.516 1 96.12 31 LEU B O 1
ATOM 3073 N N . GLY B 1 32 ? -17.859 -12.914 8.617 1 96.5 32 GLY B N 1
ATOM 3074 C CA . GLY B 1 32 ? -19.234 -13.367 8.711 1 96.5 32 GLY B CA 1
ATOM 3075 C C . GLY B 1 32 ? -19.469 -14.727 8.07 1 96.5 32 GLY B C 1
ATOM 3076 O O . GLY B 1 32 ? -20.609 -15.125 7.855 1 96.5 32 GLY B O 1
ATOM 3077 N N . ILE B 1 33 ? -18.438 -15.43 7.738 1 98.44 33 ILE B N 1
ATOM 3078 C CA . ILE B 1 33 ? -18.562 -16.734 7.109 1 98.44 33 ILE B CA 1
ATOM 3079 C C . ILE B 1 33 ? -18.938 -17.781 8.164 1 98.44 33 ILE B C 1
ATOM 3081 O O . ILE B 1 33 ? -18.266 -17.906 9.188 1 98.44 33 ILE B O 1
ATOM 3085 N N . LYS B 1 34 ? -19.922 -18.562 7.922 1 98.44 34 LYS B N 1
ATOM 3086 C CA . LYS B 1 34 ? -20.375 -19.594 8.852 1 98.44 34 LYS B CA 1
ATOM 3087 C C . LYS B 1 34 ? -20.172 -21 8.273 1 98.44 34 LYS B C 1
ATOM 3089 O O . LYS B 1 34 ? -20.047 -21.969 9.016 1 98.44 34 LYS B O 1
ATOM 3094 N N . LYS B 1 35 ? -20.141 -21.078 6.984 1 98.69 35 LYS B N 1
ATOM 3095 C CA . LYS B 1 35 ? -20 -22.359 6.301 1 98.69 35 LYS B CA 1
ATOM 3096 C C . LYS B 1 35 ? -19.125 -22.234 5.066 1 98.69 35 LYS B C 1
ATOM 3098 O O . LYS B 1 35 ? -19.594 -22.359 3.938 1 98.69 35 LYS B O 1
ATOM 3103 N N . PRO B 1 36 ? -17.812 -22.172 5.262 1 98.88 36 PRO B N 1
ATOM 3104 C CA . PRO B 1 36 ? -16.891 -21.953 4.145 1 98.88 36 PRO B CA 1
ATOM 3105 C C . PRO B 1 36 ? -16.703 -23.188 3.273 1 98.88 36 PRO B C 1
ATOM 3107 O O . PRO B 1 36 ? -16.844 -24.312 3.758 1 98.88 36 PRO B O 1
ATOM 3110 N N . LEU B 1 37 ? -16.453 -22.953 2.021 1 98.94 37 LEU B N 1
ATOM 3111 C CA . LEU B 1 37 ? -15.914 -23.953 1.107 1 98.94 37 LEU B CA 1
ATOM 3112 C C . LEU B 1 37 ? -14.422 -23.734 0.892 1 98.94 37 LEU B C 1
ATOM 3114 O O . LEU B 1 37 ? -14 -22.672 0.423 1 98.94 37 LEU B O 1
ATOM 3118 N N . LEU B 1 38 ? -13.633 -24.719 1.293 1 98.88 38 LEU B N 1
ATOM 3119 C CA . LEU B 1 38 ? -12.203 -24.641 0.996 1 98.88 38 LEU B CA 1
ATOM 3120 C C . LEU B 1 38 ? -11.922 -25.094 -0.434 1 98.88 38 LEU B C 1
ATOM 3122 O O . LEU B 1 38 ? -12.297 -26.203 -0.826 1 98.88 38 LEU B O 1
ATOM 3126 N N . VAL B 1 39 ? -11.344 -24.219 -1.235 1 98.81 39 VAL B N 1
ATOM 3127 C CA . VAL B 1 39 ? -11.008 -24.5 -2.627 1 98.81 39 VAL B CA 1
ATOM 3128 C C . VAL B 1 39 ? -9.492 -24.641 -2.781 1 98.81 39 VAL B C 1
ATOM 3130 O O . VAL B 1 39 ? -8.75 -23.734 -2.393 1 98.81 39 VAL B O 1
ATOM 3133 N N . THR B 1 40 ? -9.039 -25.703 -3.324 1 97.88 40 THR B N 1
ATOM 3134 C CA . THR B 1 40 ? -7.613 -25.969 -3.5 1 97.88 40 THR B CA 1
ATOM 3135 C C . THR B 1 40 ? -7.367 -26.844 -4.715 1 97.88 40 THR B C 1
ATOM 3137 O O . THR B 1 40 ? -8.312 -27.281 -5.383 1 97.88 40 THR B O 1
ATOM 3140 N N . ASP B 1 41 ? -6.121 -26.984 -5.109 1 93 41 ASP B N 1
ATOM 3141 C CA . ASP B 1 41 ? -5.816 -27.859 -6.242 1 93 41 ASP B CA 1
ATOM 3142 C C . ASP B 1 41 ? -5.75 -29.328 -5.805 1 93 41 ASP B C 1
ATOM 3144 O O . ASP B 1 41 ? -5.617 -29.625 -4.617 1 93 41 ASP B O 1
ATOM 3148 N N . ARG B 1 42 ? -5.789 -30.25 -6.766 1 91.75 42 ARG B N 1
ATOM 3149 C CA . ARG B 1 42 ? -5.871 -31.688 -6.527 1 91.75 42 ARG B CA 1
ATOM 3150 C C . ARG B 1 42 ? -4.637 -32.188 -5.785 1 91.75 42 ARG B C 1
ATOM 3152 O O . ARG B 1 42 ? -4.727 -33.094 -4.957 1 91.75 42 ARG B O 1
ATOM 3159 N N . GLY B 1 43 ? -3.568 -31.625 -6.113 1 89.38 43 GLY B N 1
ATOM 3160 C CA . GLY B 1 43 ? -2.312 -32.062 -5.52 1 89.38 43 GLY B CA 1
ATOM 3161 C C . GLY B 1 43 ? -2.227 -31.781 -4.031 1 89.38 43 GLY B C 1
ATOM 3162 O O . GLY B 1 43 ? -1.579 -32.531 -3.291 1 89.38 43 GLY B O 1
ATOM 3163 N N . LEU B 1 44 ? -2.922 -30.734 -3.523 1 93.75 44 LEU B N 1
ATOM 3164 C CA . LEU B 1 44 ? -2.848 -30.328 -2.127 1 93.75 44 LEU B CA 1
ATOM 3165 C C . LEU B 1 44 ? -3.953 -30.984 -1.307 1 93.75 44 LEU B C 1
ATOM 3167 O O . LEU B 1 44 ? -3.9 -30.984 -0.075 1 93.75 44 LEU B O 1
ATOM 3171 N N . ALA B 1 45 ? -4.918 -31.531 -1.902 1 94.94 45 ALA B N 1
ATOM 3172 C CA . ALA B 1 45 ? -6.152 -31.969 -1.251 1 94.94 45 ALA B CA 1
ATOM 3173 C C . ALA B 1 45 ? -5.859 -32.938 -0.124 1 94.94 45 ALA B C 1
ATOM 3175 O O . ALA B 1 45 ? -6.48 -32.875 0.94 1 94.94 45 ALA B O 1
ATOM 3176 N N . SER B 1 46 ? -4.879 -33.812 -0.343 1 94.31 46 SER B N 1
ATOM 3177 C CA . SER B 1 46 ? -4.656 -34.875 0.626 1 94.31 46 SER B CA 1
ATOM 3178 C C . SER B 1 46 ? -3.467 -34.562 1.528 1 94.31 46 SER B C 1
ATOM 3180 O O . SER B 1 46 ? -3.121 -35.375 2.404 1 94.31 46 SER B O 1
ATOM 3182 N N . MET B 1 47 ? -2.854 -33.469 1.304 1 95.12 47 MET B N 1
ATOM 3183 C CA . MET B 1 47 ? -1.653 -33.156 2.064 1 95.12 47 MET B CA 1
ATOM 3184 C C . MET B 1 47 ? -2.012 -32.719 3.486 1 95.12 47 MET B C 1
ATOM 3186 O O . MET B 1 47 ? -3.133 -32.281 3.746 1 95.12 47 MET B O 1
ATOM 3190 N N . ALA B 1 48 ? -1.044 -32.781 4.367 1 96.31 48 ALA B N 1
ATOM 3191 C CA . ALA B 1 48 ? -1.223 -32.469 5.785 1 96.31 48 ALA B CA 1
ATOM 3192 C C . ALA B 1 48 ? -1.652 -31.031 5.984 1 96.31 48 ALA B C 1
ATOM 3194 O O . ALA B 1 48 ? -2.455 -30.719 6.871 1 96.31 48 ALA B O 1
ATOM 3195 N N . ILE B 1 49 ? -1.131 -30.109 5.199 1 96.5 49 ILE B N 1
ATOM 3196 C CA . ILE B 1 49 ? -1.437 -28.688 5.379 1 96.5 49 ILE B CA 1
ATOM 3197 C C . ILE B 1 49 ? -2.92 -28.453 5.109 1 96.5 49 ILE B C 1
ATOM 3199 O O . ILE B 1 49 ? -3.559 -27.641 5.797 1 96.5 49 ILE B O 1
ATOM 3203 N N . THR B 1 50 ? -3.488 -29.109 4.145 1 97.81 50 THR B N 1
ATOM 3204 C CA . THR B 1 50 ? -4.906 -28.969 3.83 1 97.81 50 THR B CA 1
ATOM 3205 C C . THR B 1 50 ? -5.766 -29.641 4.902 1 97.81 50 THR B C 1
ATOM 3207 O O . THR B 1 50 ? -6.754 -29.062 5.359 1 97.81 50 THR B O 1
ATOM 3210 N N . THR B 1 51 ? -5.359 -30.828 5.324 1 97.88 51 THR B N 1
ATOM 3211 C CA . THR B 1 51 ? -6.09 -31.531 6.367 1 97.88 51 THR B CA 1
ATOM 3212 C C . THR B 1 51 ? -6.113 -30.734 7.66 1 97.88 51 THR B C 1
ATOM 3214 O O . THR B 1 51 ? -7.148 -30.641 8.328 1 97.88 51 THR B O 1
ATOM 3217 N N . ASN B 1 52 ? -4.988 -30.172 7.969 1 98.12 52 ASN B N 1
ATOM 3218 C CA . ASN B 1 52 ? -4.902 -29.344 9.164 1 98.12 52 ASN B CA 1
ATOM 3219 C C . ASN B 1 52 ? -5.832 -28.141 9.078 1 98.12 52 ASN B C 1
ATOM 3221 O O . ASN B 1 52 ? -6.492 -27.797 10.062 1 98.12 52 ASN B O 1
ATOM 3225 N N . ALA B 1 53 ? -5.867 -27.469 7.938 1 98.56 53 ALA B N 1
ATOM 3226 C CA . ALA B 1 53 ? -6.762 -26.328 7.738 1 98.56 53 ALA B CA 1
ATOM 3227 C C . ALA B 1 53 ? -8.219 -26.734 7.922 1 98.56 53 ALA B C 1
ATOM 3229 O O . ALA B 1 53 ? -9 -26.031 8.562 1 98.56 53 ALA B O 1
ATOM 3230 N N . LEU B 1 54 ? -8.555 -27.875 7.383 1 98.62 54 LEU B N 1
ATOM 3231 C CA . LEU B 1 54 ? -9.914 -28.391 7.508 1 98.62 54 LEU B CA 1
ATOM 3232 C C . LEU B 1 54 ? -10.234 -28.734 8.961 1 98.62 54 LEU B C 1
ATOM 3234 O O . LEU B 1 54 ? -11.352 -28.5 9.422 1 98.62 54 LEU B O 1
ATOM 3238 N N . ASP B 1 55 ? -9.266 -29.297 9.688 1 98.62 55 ASP B N 1
ATOM 3239 C CA . ASP B 1 55 ? -9.453 -29.594 11.102 1 98.62 55 ASP B CA 1
ATOM 3240 C C . ASP B 1 55 ? -9.742 -28.312 11.898 1 98.62 55 ASP B C 1
ATOM 3242 O O . ASP B 1 55 ? -10.617 -28.312 12.766 1 98.62 55 ASP B O 1
ATOM 3246 N N . ILE B 1 56 ? -9 -27.281 11.609 1 98.69 56 ILE B N 1
ATOM 3247 C CA . ILE B 1 56 ? -9.164 -26 12.289 1 98.69 56 ILE B CA 1
ATOM 3248 C C . ILE B 1 56 ? -10.586 -25.484 12.07 1 98.69 56 ILE B C 1
ATOM 3250 O O . ILE B 1 56 ? -11.242 -25.031 13.008 1 98.69 56 ILE B O 1
ATOM 3254 N N . LEU B 1 57 ? -11.086 -25.562 10.82 1 98.75 57 LEU B N 1
ATOM 3255 C CA . LEU B 1 57 ? -12.43 -25.094 10.492 1 98.75 57 LEU B CA 1
ATOM 3256 C C . LEU B 1 57 ? -13.484 -25.953 11.188 1 98.75 57 LEU B C 1
ATOM 3258 O O . LEU B 1 57 ? -14.43 -25.422 11.781 1 98.75 57 LEU B O 1
ATOM 3262 N N . GLU B 1 58 ? -13.289 -27.203 11.172 1 98.62 58 GLU B N 1
ATOM 3263 C CA . GLU B 1 58 ? -14.234 -28.141 11.773 1 98.62 58 GLU B CA 1
ATOM 3264 C C . GLU B 1 58 ? -14.312 -27.938 13.281 1 98.62 58 GLU B C 1
ATOM 3266 O O . GLU B 1 58 ? -15.406 -27.906 13.859 1 98.62 58 GLU B O 1
ATOM 3271 N N . GLU B 1 59 ? -13.219 -27.844 13.922 1 98.5 59 GLU B N 1
ATOM 3272 C CA . GLU B 1 59 ? -13.141 -27.672 15.367 1 98.5 59 GLU B CA 1
ATOM 3273 C C . GLU B 1 59 ? -13.844 -26.391 15.805 1 98.5 59 GLU B C 1
ATOM 3275 O O . GLU B 1 59 ? -14.391 -26.312 16.906 1 98.5 59 GLU B O 1
ATOM 3280 N N . ALA B 1 60 ? -13.891 -25.438 14.898 1 98.5 60 ALA B N 1
ATOM 3281 C CA . ALA B 1 60 ? -14.508 -24.156 15.219 1 98.5 60 ALA B CA 1
ATOM 3282 C C . ALA B 1 60 ? -15.984 -24.156 14.844 1 98.5 60 ALA B C 1
ATOM 3284 O O . ALA B 1 60 ? -16.672 -23.125 14.969 1 98.5 60 ALA B O 1
ATOM 3285 N N . GLY B 1 61 ? -16.484 -25.203 14.297 1 98.56 61 GLY B N 1
ATOM 3286 C CA . GLY B 1 61 ? -17.891 -25.328 13.977 1 98.56 61 GLY B CA 1
ATOM 3287 C C . GLY B 1 61 ? -18.25 -24.812 12.594 1 98.56 61 GLY B C 1
ATOM 3288 O O . GLY B 1 61 ? -19.422 -24.547 12.312 1 98.56 61 GLY B O 1
ATOM 3289 N N . LEU B 1 62 ? -17.281 -24.719 11.664 1 98.69 62 LEU B N 1
ATOM 3290 C CA . LEU B 1 62 ? -17.516 -24.125 10.359 1 98.69 62 LEU B CA 1
ATOM 3291 C C . LEU B 1 62 ? -17.641 -25.203 9.281 1 98.69 62 LEU B C 1
ATOM 3293 O O . LEU B 1 62 ? -17.922 -24.891 8.125 1 98.69 62 LEU B O 1
ATOM 3297 N N . GLY B 1 63 ? -17.422 -26.469 9.727 1 98.25 63 GLY B N 1
ATOM 3298 C CA . GLY B 1 63 ? -17.5 -27.578 8.781 1 98.25 63 GLY B CA 1
ATOM 3299 C C . GLY B 1 63 ? -16.156 -27.938 8.172 1 98.25 63 GLY B C 1
ATOM 3300 O O . GLY B 1 63 ? -15.125 -27.438 8.609 1 98.25 63 GLY B O 1
ATOM 3301 N N . ARG B 1 64 ? -16.203 -28.859 7.148 1 97.75 64 ARG B N 1
ATOM 3302 C CA . ARG B 1 64 ? -14.984 -29.391 6.562 1 97.75 64 ARG B CA 1
ATOM 3303 C C . ARG B 1 64 ? -15.125 -29.562 5.051 1 97.75 64 ARG B C 1
ATOM 3305 O O . ARG B 1 64 ? -14.562 -30.484 4.469 1 97.75 64 ARG B O 1
ATOM 3312 N N . ALA B 1 65 ? -15.914 -28.734 4.422 1 98.5 65 ALA B N 1
ATOM 3313 C CA . ALA B 1 65 ? -16.188 -28.875 2.994 1 98.5 65 ALA B CA 1
ATOM 3314 C C . ALA B 1 65 ? -14.961 -28.484 2.166 1 98.5 65 ALA B C 1
ATOM 3316 O O . ALA B 1 65 ? -14.258 -27.516 2.498 1 98.5 65 ALA B O 1
ATOM 3317 N N . ILE B 1 66 ? -14.727 -29.281 1.099 1 98.62 66 ILE B N 1
ATOM 3318 C CA . ILE B 1 66 ? -13.57 -29.047 0.236 1 98.62 66 ILE B CA 1
ATOM 3319 C C . ILE B 1 66 ? -13.961 -29.281 -1.222 1 98.62 66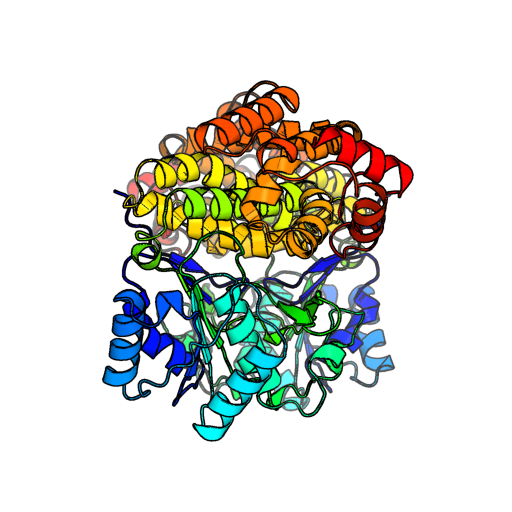 ILE B C 1
ATOM 3321 O O . ILE B 1 66 ? -14.766 -30.156 -1.523 1 98.62 66 ILE B O 1
ATOM 3325 N N . PHE B 1 67 ? -13.539 -28.406 -2.076 1 98.62 67 PHE B N 1
ATOM 3326 C CA . PHE B 1 67 ? -13.523 -28.594 -3.521 1 98.62 67 PHE B CA 1
ATOM 3327 C C . PHE B 1 67 ? -12.102 -28.562 -4.062 1 98.62 67 PHE B C 1
ATOM 3329 O O . PHE B 1 67 ? -11.406 -27.547 -3.955 1 98.62 67 PHE B O 1
ATOM 3336 N N . ALA B 1 68 ? -11.633 -29.609 -4.715 1 97.69 68 ALA B N 1
ATOM 3337 C CA . ALA B 1 68 ? -10.219 -29.719 -5.066 1 97.69 68 ALA B CA 1
ATOM 3338 C C . ALA B 1 68 ? -10.039 -30.031 -6.551 1 97.69 68 ALA B C 1
ATOM 3340 O O . ALA B 1 68 ? -8.938 -30.344 -7.004 1 97.69 68 ALA B O 1
ATOM 3341 N N . ASP B 1 69 ? -11.094 -29.938 -7.32 1 94.75 69 ASP B N 1
ATOM 3342 C CA . ASP B 1 69 ? -10.992 -30.203 -8.75 1 94.75 69 ASP B CA 1
ATOM 3343 C C . ASP B 1 69 ? -10.516 -28.953 -9.5 1 94.75 69 ASP B C 1
ATOM 3345 O O . ASP B 1 69 ? -11.227 -28.438 -10.359 1 94.75 69 ASP B O 1
ATOM 3349 N N . VAL B 1 70 ? -9.383 -28.516 -9.156 1 91.94 70 VAL B N 1
ATOM 3350 C CA . VAL B 1 70 ? -8.742 -27.328 -9.727 1 91.94 70 VAL B CA 1
ATOM 3351 C C . VAL B 1 70 ? -7.527 -27.75 -10.555 1 91.94 70 VAL B C 1
ATOM 3353 O O . VAL B 1 70 ? -6.605 -28.391 -10.039 1 91.94 70 VAL B O 1
ATOM 3356 N N . ASP B 1 71 ? -7.535 -27.422 -11.789 1 87.25 71 ASP B N 1
ATOM 3357 C CA . ASP B 1 71 ? -6.402 -27.672 -12.672 1 87.25 71 ASP B CA 1
ATOM 3358 C C . ASP B 1 71 ? -5.328 -26.609 -12.508 1 87.25 71 ASP B C 1
ATOM 3360 O O . ASP B 1 71 ? -5.605 -25.516 -12.023 1 87.25 71 ASP B O 1
ATOM 3364 N N . PRO B 1 72 ? -4.051 -26.906 -12.883 1 81.25 72 PRO B N 1
ATOM 3365 C CA . PRO B 1 72 ? -2.988 -25.891 -12.828 1 81.25 72 PRO B CA 1
ATOM 3366 C C . PRO B 1 72 ? -3.352 -24.609 -13.57 1 81.25 72 PRO B C 1
ATOM 3368 O O . PRO B 1 72 ? -2.992 -23.516 -13.133 1 81.25 72 PRO B O 1
ATOM 3371 N N . ASN B 1 73 ? -3.98 -24.781 -14.656 1 83.56 73 ASN B N 1
ATOM 3372 C CA . ASN B 1 73 ? -4.602 -23.672 -15.383 1 83.56 73 ASN B CA 1
ATOM 3373 C C . ASN B 1 73 ? -6.125 -23.766 -15.336 1 83.56 73 ASN B C 1
ATOM 3375 O O . ASN B 1 73 ? -6.746 -24.297 -16.25 1 83.56 73 ASN B O 1
ATOM 3379 N N . PRO B 1 74 ? -6.637 -23.109 -14.297 1 91.12 74 PRO B N 1
ATOM 3380 C CA . PRO B 1 74 ? -8.078 -23.281 -14.109 1 91.12 74 PRO B CA 1
ATOM 3381 C C . PRO B 1 74 ? -8.891 -22.734 -15.289 1 91.12 74 PRO B C 1
ATOM 3383 O O . PRO B 1 74 ? -8.516 -21.734 -15.891 1 91.12 74 PRO B O 1
ATOM 3386 N N . ASN B 1 75 ? -9.969 -23.391 -15.617 1 92.38 75 ASN B N 1
ATOM 3387 C CA . ASN B 1 75 ? -10.852 -23.016 -16.719 1 92.38 75 ASN B CA 1
ATOM 3388 C C . ASN B 1 75 ? -12.305 -22.906 -16.266 1 92.38 75 ASN B C 1
ATOM 3390 O O . ASN B 1 75 ? -12.602 -23.094 -15.078 1 92.38 75 ASN B O 1
ATOM 3394 N N . GLU B 1 76 ? -13.188 -22.625 -17.219 1 95.44 76 GLU B N 1
ATOM 3395 C CA . GLU B 1 76 ? -14.578 -22.344 -16.859 1 95.44 76 GLU B CA 1
ATOM 3396 C C . GLU B 1 76 ? -15.297 -23.609 -16.406 1 95.44 76 GLU B C 1
ATOM 3398 O O . GLU B 1 76 ? -16.297 -23.547 -15.688 1 95.44 76 GLU B O 1
ATOM 3403 N N . LYS B 1 77 ? -14.797 -24.797 -16.812 1 96.44 77 LYS B N 1
ATOM 3404 C CA . LYS B 1 77 ? -15.391 -26.047 -16.344 1 96.44 77 LYS B CA 1
ATOM 3405 C C . LYS B 1 77 ? -15.102 -26.281 -14.859 1 96.44 77 LYS B C 1
ATOM 3407 O O . LYS B 1 77 ? -15.984 -26.688 -14.102 1 96.44 77 LYS B O 1
ATOM 3412 N N . ASN B 1 78 ? -13.828 -26.031 -14.477 1 96.69 78 ASN B N 1
ATOM 3413 C CA . ASN B 1 78 ? -13.508 -26.047 -13.055 1 96.69 78 ASN B CA 1
ATOM 3414 C C . ASN B 1 78 ? -14.383 -25.094 -12.266 1 96.69 78 ASN B C 1
ATOM 3416 O O . ASN B 1 78 ? -14.875 -25.438 -11.188 1 96.69 78 ASN B O 1
ATOM 3420 N N . LEU B 1 79 ? -14.531 -23.906 -12.867 1 98.19 79 LEU B N 1
ATOM 3421 C CA . LEU B 1 79 ? -15.289 -22.859 -12.211 1 98.19 79 LEU B CA 1
ATOM 3422 C C . LEU B 1 79 ? -16.75 -23.266 -12.016 1 98.19 79 LEU B C 1
ATOM 3424 O O . LEU B 1 79 ? -17.312 -23.109 -10.93 1 98.19 79 LEU B O 1
ATOM 3428 N N . GLU B 1 80 ? -17.344 -23.781 -13.023 1 97.88 80 GLU B N 1
ATOM 3429 C CA . GLU B 1 80 ? -18.734 -24.219 -12.961 1 97.88 80 GLU B CA 1
ATOM 3430 C C . GLU B 1 80 ? -18.922 -25.297 -11.891 1 97.88 80 GLU B C 1
ATOM 3432 O O . GLU B 1 80 ? -19.875 -25.266 -11.125 1 97.88 80 GLU B O 1
ATOM 3437 N N . ALA B 1 81 ? -18.031 -26.25 -11.883 1 98.31 81 ALA B N 1
ATOM 3438 C CA . ALA B 1 81 ? -18.078 -27.312 -10.883 1 98.31 81 ALA B CA 1
ATOM 3439 C C . ALA B 1 81 ? -17.922 -26.75 -9.469 1 98.31 81 ALA B C 1
ATOM 3441 O O . ALA B 1 81 ? -18.594 -27.203 -8.539 1 98.31 81 ALA B O 1
ATOM 3442 N N . GLY B 1 82 ? -17.031 -25.812 -9.32 1 98.5 82 GLY B N 1
ATOM 3443 C CA . GLY B 1 82 ? -16.812 -25.172 -8.031 1 98.5 82 GLY B CA 1
ATOM 3444 C C . GLY B 1 82 ? -18.016 -24.391 -7.551 1 98.5 82 GLY B C 1
ATOM 3445 O O . GLY B 1 82 ? -18.391 -24.453 -6.375 1 98.5 82 GLY B O 1
ATOM 3446 N N . VAL B 1 83 ? -18.594 -23.625 -8.469 1 98.69 83 VAL B N 1
ATOM 3447 C CA . VAL B 1 83 ? -19.781 -22.844 -8.141 1 98.69 83 VAL B CA 1
ATOM 3448 C C . VAL B 1 83 ? -20.938 -23.766 -7.75 1 98.69 83 VAL B C 1
ATOM 3450 O O . VAL B 1 83 ? -21.672 -23.5 -6.805 1 98.69 83 VAL B O 1
ATOM 3453 N N . LYS B 1 84 ? -21.094 -24.844 -8.508 1 98.5 84 LYS B N 1
ATOM 3454 C CA . LYS B 1 84 ? -22.109 -25.828 -8.172 1 98.5 84 LYS B CA 1
ATOM 3455 C C . LYS B 1 84 ? -21.891 -26.391 -6.773 1 98.5 84 LYS B C 1
ATOM 3457 O O . LYS B 1 84 ? -22.828 -26.531 -5.996 1 98.5 84 LYS B O 1
ATOM 3462 N N . ALA B 1 85 ? -20.672 -26.781 -6.457 1 98.62 85 ALA B N 1
ATOM 3463 C CA . ALA B 1 85 ? -20.344 -27.297 -5.129 1 98.62 85 ALA B CA 1
ATOM 3464 C C . ALA B 1 85 ? -20.672 -26.266 -4.051 1 98.62 85 ALA B C 1
ATOM 3466 O O . ALA B 1 85 ? -21.188 -26.625 -2.986 1 98.62 85 ALA B O 1
ATOM 3467 N N . PHE B 1 86 ? -20.344 -25.031 -4.312 1 98.81 86 PHE B N 1
ATOM 3468 C CA . PHE B 1 86 ? -20.609 -23.938 -3.393 1 98.81 86 PHE B CA 1
ATOM 3469 C C . PHE B 1 86 ? -22.109 -23.828 -3.105 1 98.81 86 PHE B C 1
ATOM 3471 O O . PHE B 1 86 ? -22.516 -23.75 -1.945 1 98.81 86 PHE B O 1
ATOM 3478 N N . LYS B 1 87 ? -22.891 -23.844 -4.141 1 98.5 87 LYS B N 1
ATOM 3479 C CA . LYS B 1 87 ? -24.344 -23.672 -4.027 1 98.5 87 LYS B CA 1
ATOM 3480 C C . LYS B 1 87 ? -24.984 -24.906 -3.398 1 98.5 87 LYS B C 1
ATOM 3482 O O . LYS B 1 87 ? -25.828 -24.781 -2.498 1 98.5 87 LYS B O 1
ATOM 3487 N N . ASP B 1 88 ? -24.594 -26.062 -3.875 1 98.44 88 ASP B N 1
ATOM 3488 C CA . ASP B 1 88 ? -25.172 -27.297 -3.379 1 98.44 88 ASP B CA 1
ATOM 3489 C C . ASP B 1 88 ? -24.891 -27.469 -1.887 1 98.44 88 ASP B C 1
ATOM 3491 O O . ASP B 1 88 ? -25.719 -28.047 -1.166 1 98.44 88 ASP B O 1
ATOM 3495 N N . GLY B 1 89 ? -23.781 -27.016 -1.47 1 98.38 89 GLY B N 1
ATOM 3496 C CA . GLY B 1 89 ? -23.406 -27.172 -0.076 1 98.38 89 GLY B CA 1
ATOM 3497 C C . GLY B 1 89 ? -23.969 -26.094 0.824 1 98.38 89 GLY B C 1
ATOM 3498 O O . GLY B 1 89 ? -23.859 -26.172 2.049 1 98.38 89 GLY B O 1
ATOM 3499 N N . GLY B 1 90 ? -24.594 -25.078 0.238 1 98.38 90 GLY B N 1
ATOM 3500 C CA . GLY B 1 90 ? -25.109 -23.969 1.017 1 98.38 90 GLY B CA 1
ATOM 3501 C C . GLY B 1 90 ? -24.016 -23.125 1.663 1 98.38 90 GLY B C 1
ATOM 3502 O O . GLY B 1 90 ? -24.172 -22.688 2.801 1 98.38 90 GLY B O 1
ATOM 3503 N N . HIS B 1 91 ? -22.922 -23 1.012 1 98.75 91 HIS B N 1
ATOM 3504 C CA . HIS B 1 91 ? -21.781 -22.266 1.55 1 98.75 91 HIS B CA 1
ATOM 3505 C C . HIS B 1 91 ? -22 -20.766 1.419 1 98.75 91 HIS B C 1
ATOM 3507 O O . HIS B 1 91 ? -22.75 -20.312 0.555 1 98.75 91 HIS B O 1
ATOM 3513 N N . ASP B 1 92 ? -21.328 -19.953 2.314 1 98.75 92 ASP B N 1
ATOM 3514 C CA . ASP B 1 92 ? -21.547 -18.516 2.34 1 98.75 92 ASP B CA 1
ATOM 3515 C C . ASP B 1 92 ? -20.219 -17.766 2.264 1 98.75 92 ASP B C 1
ATOM 3517 O O . ASP B 1 92 ? -20.172 -16.547 2.471 1 98.75 92 ASP B O 1
ATOM 3521 N N . GLY B 1 93 ? -19.125 -18.438 2.016 1 98.81 93 GLY B N 1
ATOM 3522 C CA . GLY B 1 93 ? -17.781 -17.891 1.843 1 98.81 93 GLY B CA 1
ATOM 3523 C C . GLY B 1 93 ? -16.781 -18.906 1.322 1 98.81 93 GLY B C 1
ATOM 3524 O O . GLY B 1 93 ? -17.078 -20.094 1.253 1 98.81 93 GLY B O 1
ATOM 3525 N N . VAL B 1 94 ? -15.633 -18.438 0.928 1 98.94 94 VAL B N 1
ATOM 3526 C CA . VAL B 1 94 ? -14.617 -19.312 0.349 1 98.94 94 VAL B CA 1
ATOM 3527 C C . VAL B 1 94 ? -13.297 -19.125 1.088 1 98.94 94 VAL B C 1
ATOM 3529 O O . VAL B 1 94 ? -12.922 -18 1.423 1 98.94 94 VAL B O 1
ATOM 3532 N N . VAL B 1 95 ? -12.656 -20.203 1.435 1 98.94 95 VAL B N 1
ATOM 3533 C CA . VAL B 1 95 ? -11.242 -20.234 1.768 1 98.94 95 VAL B CA 1
ATOM 3534 C C . VAL B 1 95 ? -10.43 -20.656 0.548 1 98.94 95 VAL B C 1
ATOM 3536 O O . VAL B 1 95 ? -10.383 -21.844 0.21 1 98.94 95 VAL B O 1
ATOM 3539 N N . ALA B 1 96 ? -9.875 -19.688 -0.134 1 98.81 96 ALA B N 1
ATOM 3540 C CA . ALA B 1 96 ? -8.977 -20 -1.243 1 98.81 96 ALA B CA 1
ATOM 3541 C C . ALA B 1 96 ? -7.605 -20.422 -0.733 1 98.81 96 ALA B C 1
ATOM 3543 O O . ALA B 1 96 ? -6.902 -19.641 -0.097 1 98.81 96 ALA B O 1
ATOM 3544 N N . PHE B 1 97 ? -7.234 -21.656 -1.025 1 98.56 97 PHE B N 1
ATOM 3545 C CA . PHE B 1 97 ? -6.094 -22.297 -0.376 1 98.56 97 PHE B CA 1
ATOM 3546 C C . PHE B 1 97 ? -5.137 -22.875 -1.41 1 98.56 97 PHE B C 1
ATOM 3548 O O . PHE B 1 97 ? -5.531 -23.719 -2.227 1 98.56 97 PHE B O 1
ATOM 3555 N N . GLY B 1 98 ? -3.889 -22.406 -1.438 1 96.81 98 GLY B N 1
ATOM 3556 C CA . GLY B 1 98 ? -2.918 -23.031 -2.33 1 96.81 98 GLY B CA 1
ATOM 3557 C C . GLY B 1 98 ? -2.098 -22.016 -3.107 1 96.81 98 GLY B C 1
ATOM 3558 O O . GLY B 1 98 ? -1.765 -20.953 -2.588 1 96.81 98 GLY B O 1
ATOM 3559 N N . GLY B 1 99 ? -1.618 -22.469 -4.25 1 93.81 99 GLY B N 1
ATOM 3560 C CA . GLY B 1 99 ? -0.91 -21.562 -5.145 1 93.81 99 GLY B CA 1
ATOM 3561 C C . GLY B 1 99 ? -1.837 -20.719 -5.992 1 93.81 99 GLY B C 1
ATOM 3562 O O . GLY B 1 99 ? -3.002 -20.516 -5.641 1 93.81 99 GLY B O 1
ATOM 3563 N N . GLY B 1 100 ? -1.308 -20.203 -7.043 1 93.38 100 GLY B N 1
ATOM 3564 C CA . GLY B 1 100 ? -2.049 -19.297 -7.906 1 93.38 100 GLY B CA 1
ATOM 3565 C C . GLY B 1 100 ? -3.328 -19.906 -8.445 1 93.38 100 GLY B C 1
ATOM 3566 O O . GLY B 1 100 ? -4.367 -19.234 -8.492 1 93.38 100 GLY B O 1
ATOM 3567 N N . SER B 1 101 ? -3.258 -21.172 -8.859 1 92.56 101 SER B N 1
ATOM 3568 C CA . SER B 1 101 ? -4.418 -21.812 -9.453 1 92.56 101 SER B CA 1
ATOM 3569 C C . SER B 1 101 ? -5.551 -21.969 -8.445 1 92.56 101 SER B C 1
ATOM 3571 O O . SER B 1 101 ? -6.707 -21.672 -8.75 1 92.56 101 SER B O 1
ATOM 3573 N N . GLY B 1 102 ? -5.18 -22.422 -7.27 1 95.69 102 GLY B N 1
ATOM 3574 C CA . GLY B 1 102 ? -6.164 -22.562 -6.207 1 95.69 102 GLY B CA 1
ATOM 3575 C C . GLY B 1 102 ? -6.746 -21.234 -5.758 1 95.69 102 GLY B C 1
ATOM 3576 O O . GLY B 1 102 ? -7.957 -21.109 -5.559 1 95.69 102 GLY B O 1
ATOM 3577 N N . LEU B 1 103 ? -5.883 -20.234 -5.645 1 97.88 103 LEU B N 1
ATOM 3578 C CA . LEU B 1 103 ? -6.32 -18.906 -5.23 1 97.88 103 LEU B CA 1
ATOM 3579 C C . LEU B 1 103 ? -7.23 -18.281 -6.285 1 97.88 103 LEU B C 1
ATOM 3581 O O . LEU B 1 103 ? -8.312 -17.781 -5.961 1 97.88 103 LEU B O 1
ATOM 3585 N N . ASP B 1 104 ? -6.844 -18.375 -7.531 1 97 104 ASP B N 1
ATOM 3586 C CA . ASP B 1 104 ? -7.617 -17.75 -8.602 1 97 104 ASP B CA 1
ATOM 3587 C C . ASP B 1 104 ? -8.992 -18.406 -8.734 1 97 104 ASP B C 1
ATOM 3589 O O . ASP B 1 104 ? -10.008 -17.719 -8.828 1 97 104 ASP B O 1
ATOM 3593 N N . LEU B 1 105 ? -8.992 -19.719 -8.75 1 97.81 105 LEU B N 1
ATOM 3594 C CA . LEU B 1 105 ? -10.281 -20.391 -8.898 1 97.81 105 LEU B CA 1
ATOM 3595 C C . LEU B 1 105 ? -11.156 -20.156 -7.672 1 97.81 105 LEU B C 1
ATOM 3597 O O . LEU B 1 105 ? -12.359 -19.922 -7.797 1 97.81 105 LEU B O 1
ATOM 3601 N N . GLY B 1 106 ? -10.539 -20.281 -6.477 1 98.69 106 GLY B N 1
ATOM 3602 C CA . GLY B 1 106 ? -11.297 -20 -5.27 1 98.69 106 GLY B CA 1
ATOM 3603 C C . GLY B 1 106 ? -11.938 -18.625 -5.262 1 98.69 106 GLY B C 1
ATOM 3604 O O . GLY B 1 106 ? -13.125 -18.484 -4.957 1 98.69 106 GLY B O 1
ATOM 3605 N N . LYS B 1 107 ? -11.188 -17.609 -5.586 1 98.69 107 LYS B N 1
ATOM 3606 C CA . LYS B 1 107 ? -11.703 -16.234 -5.66 1 98.69 107 LYS B CA 1
ATOM 3607 C C . LYS B 1 107 ? -12.82 -16.125 -6.695 1 98.69 107 LYS B C 1
ATOM 3609 O O . LYS B 1 107 ? -13.82 -15.445 -6.469 1 98.69 107 LYS B O 1
ATOM 3614 N N . CYS B 1 108 ? -12.648 -16.781 -7.797 1 98.69 108 CYS B N 1
ATOM 3615 C CA . CYS B 1 108 ? -13.641 -16.703 -8.867 1 98.69 108 CYS B CA 1
ATOM 3616 C C . CYS B 1 108 ? -14.922 -17.438 -8.492 1 98.69 108 CYS B C 1
ATOM 3618 O O . CYS B 1 108 ? -16.016 -17 -8.859 1 98.69 108 CYS B O 1
ATOM 3620 N N . VAL B 1 109 ? -14.789 -18.562 -7.758 1 98.75 109 VAL B N 1
ATOM 3621 C CA . VAL B 1 109 ? -15.961 -19.266 -7.25 1 98.75 109 VAL B CA 1
ATOM 3622 C C . VAL B 1 109 ? -16.766 -18.344 -6.34 1 98.75 109 VAL B C 1
ATOM 3624 O O . VAL B 1 109 ? -17.984 -18.234 -6.48 1 98.75 109 VAL B O 1
ATOM 3627 N N . ALA B 1 110 ? -16.109 -17.656 -5.43 1 98.81 110 ALA B N 1
ATOM 3628 C CA . ALA B 1 110 ? -16.766 -16.719 -4.527 1 98.81 110 ALA B CA 1
ATOM 3629 C C . ALA B 1 110 ? -17.469 -15.617 -5.305 1 98.81 110 ALA B C 1
ATOM 3631 O O . ALA B 1 110 ? -18.594 -15.227 -4.961 1 98.81 110 ALA B O 1
ATOM 3632 N N . PHE B 1 111 ? -16.828 -15.109 -6.344 1 98.62 111 PHE B N 1
ATOM 3633 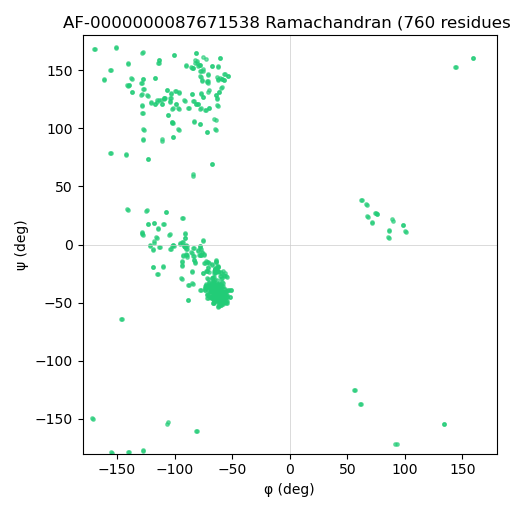C CA . PHE B 1 111 ? -17.359 -14.031 -7.168 1 98.62 111 PHE B CA 1
ATOM 3634 C C . PHE B 1 111 ? -18.578 -14.492 -7.945 1 98.62 111 PHE B C 1
ATOM 3636 O O . PHE B 1 111 ? -19.609 -13.805 -7.977 1 98.62 111 PHE B O 1
ATOM 3643 N N . MET B 1 112 ? -18.516 -15.633 -8.531 1 98.56 112 MET B N 1
ATOM 3644 C CA . MET B 1 112 ? -19.531 -16.109 -9.469 1 98.56 112 MET B CA 1
ATOM 3645 C C . MET B 1 112 ? -20.703 -16.734 -8.727 1 98.56 112 MET B C 1
ATOM 3647 O O . MET B 1 112 ? -21.766 -16.984 -9.32 1 98.56 112 MET B O 1
ATOM 3651 N N . ALA B 1 113 ? -20.578 -17.016 -7.449 1 97.75 113 ALA B N 1
ATOM 3652 C CA . ALA B 1 113 ? -21.562 -17.734 -6.652 1 97.75 113 ALA B CA 1
ATOM 3653 C C . ALA B 1 113 ? -22.953 -17.125 -6.805 1 97.75 113 ALA B C 1
ATOM 3655 O O . ALA B 1 113 ? -23.938 -17.844 -6.906 1 97.75 113 ALA B O 1
ATOM 3656 N N . GLY B 1 114 ? -22.969 -15.836 -6.859 1 97.25 114 GLY B N 1
ATOM 3657 C CA . GLY B 1 114 ? -24.266 -15.18 -6.902 1 97.25 114 GLY B CA 1
ATOM 3658 C C . GLY B 1 114 ? -24.516 -14.445 -8.203 1 97.25 114 GLY B C 1
ATOM 3659 O O . GLY B 1 114 ? -25.438 -13.633 -8.297 1 97.25 114 GLY B O 1
ATOM 3660 N N . GLN B 1 115 ? -23.719 -14.719 -9.188 1 97.81 115 GLN B N 1
ATOM 3661 C CA . GLN B 1 115 ? -23.891 -14.039 -10.469 1 97.81 115 GLN B CA 1
ATOM 3662 C C . GLN B 1 115 ? -24.844 -14.805 -11.391 1 97.81 115 GLN B C 1
ATOM 3664 O O . GLN B 1 115 ? -24.938 -16.031 -11.305 1 97.81 115 GLN B O 1
ATOM 3669 N N . THR B 1 116 ? -25.484 -14.086 -12.297 1 96.69 116 THR B N 1
ATOM 3670 C CA . THR B 1 116 ? -26.359 -14.711 -13.281 1 96.69 116 THR B CA 1
ATOM 3671 C C . THR B 1 116 ? -25.75 -14.648 -14.68 1 96.69 116 THR B C 1
ATOM 3673 O O . THR B 1 116 ? -26.094 -15.445 -15.555 1 96.69 116 THR B O 1
ATOM 3676 N N . ARG B 1 117 ? -24.766 -13.734 -14.883 1 97 117 ARG B N 1
ATOM 3677 C CA . ARG B 1 117 ? -24.094 -13.609 -16.172 1 97 117 ARG B CA 1
ATOM 3678 C C . ARG B 1 117 ? -22.938 -14.594 -16.266 1 97 117 ARG B C 1
ATOM 3680 O O . ARG B 1 117 ? -22.375 -15.016 -15.258 1 97 117 ARG B O 1
ATOM 3687 N N . PRO B 1 118 ? -22.641 -14.977 -17.484 1 96.81 118 PRO B N 1
ATOM 3688 C CA . PRO B 1 118 ? -21.453 -15.82 -17.656 1 96.81 118 PRO B CA 1
ATOM 3689 C C . PRO B 1 118 ? -20.172 -15.117 -17.219 1 96.81 118 PRO B C 1
ATOM 3691 O O . PRO B 1 118 ? -20.078 -13.891 -17.281 1 96.81 118 PRO B O 1
ATOM 3694 N N . VAL B 1 119 ? -19.188 -15.906 -16.812 1 97.75 119 VAL B N 1
ATOM 3695 C CA . VAL B 1 119 ? -17.938 -15.391 -16.266 1 97.75 119 VAL B CA 1
ATOM 3696 C C . VAL B 1 119 ? -17.25 -14.484 -17.281 1 97.75 119 VAL B C 1
ATOM 3698 O O . VAL B 1 119 ? -16.625 -13.492 -16.906 1 97.75 119 VAL B O 1
ATOM 3701 N N . TRP B 1 120 ? -17.422 -14.68 -18.547 1 96.12 120 TRP B N 1
ATOM 3702 C CA . TRP B 1 120 ? -16.719 -13.961 -19.609 1 96.12 120 TRP B CA 1
ATOM 3703 C C . TRP B 1 120 ? -17.234 -12.531 -19.734 1 96.12 120 TRP B C 1
ATOM 3705 O O . TRP B 1 120 ? -16.578 -11.68 -20.328 1 96.12 120 TRP B O 1
ATOM 3715 N N . ASP B 1 121 ? -18.359 -12.227 -19.141 1 97.12 121 ASP B N 1
ATOM 3716 C CA . ASP B 1 121 ? -18.922 -10.883 -19.141 1 97.12 121 ASP B CA 1
ATOM 3717 C C . ASP B 1 121 ? -18.203 -9.984 -18.141 1 97.12 121 ASP B C 1
ATOM 3719 O O . ASP B 1 121 ? -18.469 -8.789 -18.062 1 97.12 121 ASP B O 1
ATOM 3723 N N . PHE B 1 122 ? -17.297 -10.641 -17.453 1 97.25 122 PHE B N 1
ATOM 3724 C CA . PHE B 1 122 ? -16.594 -9.883 -16.422 1 97.25 122 PHE B CA 1
ATOM 3725 C C . PHE B 1 122 ? -15.109 -9.805 -16.719 1 97.25 122 PHE B C 1
ATOM 3727 O O . PHE B 1 122 ? -14.297 -9.594 -15.82 1 97.25 122 PHE B O 1
ATOM 3734 N N . GLU B 1 123 ? -14.742 -10.062 -17.953 1 93.69 123 GLU B N 1
ATOM 3735 C CA . GLU B 1 123 ? -13.359 -9.852 -18.375 1 93.69 123 GLU B CA 1
ATOM 3736 C C . GLU B 1 123 ? -12.898 -8.438 -18.047 1 93.69 123 GLU B C 1
ATOM 3738 O O . GLU B 1 123 ? -13.695 -7.5 -18.062 1 93.69 123 GLU B O 1
ATOM 3743 N N . ASP B 1 124 ? -11.656 -8.289 -17.703 1 90.81 124 ASP B N 1
ATOM 3744 C CA . ASP B 1 124 ? -11.094 -6.996 -17.328 1 90.81 124 ASP B CA 1
ATOM 3745 C C . ASP B 1 124 ? -11.047 -6.051 -18.531 1 90.81 124 ASP B C 1
ATOM 3747 O O . ASP B 1 124 ? -9.969 -5.73 -19.031 1 90.81 124 ASP B O 1
ATOM 3751 N N . ILE B 1 125 ? -12.188 -5.625 -18.969 1 87.25 125 ILE B N 1
ATOM 3752 C CA . ILE B 1 125 ? -12.359 -4.695 -20.078 1 87.25 125 ILE B CA 1
ATOM 3753 C C . ILE B 1 125 ? -13.242 -3.525 -19.641 1 87.25 125 ILE B C 1
ATOM 3755 O O . ILE B 1 125 ? -14.43 -3.705 -19.359 1 87.25 125 ILE B O 1
ATOM 3759 N N . GLY B 1 126 ? -12.602 -2.328 -19.594 1 87.56 126 GLY B N 1
ATOM 3760 C CA . GLY B 1 126 ? -13.352 -1.134 -19.234 1 87.56 126 GLY B CA 1
ATOM 3761 C C . GLY B 1 126 ? -14.055 -1.249 -17.891 1 87.56 126 GLY B C 1
ATOM 3762 O O . GLY B 1 126 ? -13.438 -1.582 -16.891 1 87.56 126 GLY B O 1
ATOM 3763 N N . ASP B 1 127 ? -15.359 -1.013 -17.906 1 90.31 127 ASP B N 1
ATOM 3764 C CA . ASP B 1 127 ? -16.141 -1.008 -16.688 1 90.31 127 ASP B CA 1
ATOM 3765 C C . ASP B 1 127 ? -17.031 -2.246 -16.594 1 90.31 127 ASP B C 1
ATOM 3767 O O . ASP B 1 127 ? -18.047 -2.232 -15.898 1 90.31 127 ASP B O 1
ATOM 3771 N N . TRP B 1 128 ? -16.594 -3.365 -17.234 1 95.19 128 TRP B N 1
ATOM 3772 C CA . TRP B 1 128 ? -17.406 -4.578 -17.266 1 95.19 128 TRP B CA 1
ATOM 3773 C C . TRP B 1 128 ? -17.625 -5.125 -15.867 1 95.19 128 TRP B C 1
ATOM 3775 O O . TRP B 1 128 ? -18.609 -5.812 -15.609 1 95.19 128 TRP B O 1
ATOM 3785 N N . TRP B 1 129 ? -16.719 -4.758 -14.992 1 94.38 129 TRP B N 1
ATOM 3786 C CA . TRP B 1 129 ? -16.844 -5.246 -13.625 1 94.38 129 TRP B CA 1
ATOM 3787 C C . TRP B 1 129 ? -18.125 -4.719 -12.969 1 94.38 129 TRP B C 1
ATOM 3789 O O . TRP B 1 129 ? -18.641 -5.336 -12.039 1 94.38 129 TRP B O 1
ATOM 3799 N N . THR B 1 130 ? -18.672 -3.623 -13.477 1 93.75 130 THR B N 1
ATOM 3800 C CA . THR B 1 130 ? -19.859 -3.002 -12.898 1 93.75 130 THR B CA 1
ATOM 3801 C C . THR B 1 130 ? -21.109 -3.809 -13.227 1 93.75 130 THR B C 1
ATOM 3803 O O . THR B 1 130 ? -22.172 -3.564 -12.664 1 93.75 130 THR B O 1
ATOM 3806 N N . ARG B 1 131 ? -21 -4.809 -14.078 1 96.62 131 ARG B N 1
ATOM 3807 C CA . ARG B 1 131 ? -22.109 -5.664 -14.461 1 96.62 131 ARG B CA 1
ATOM 3808 C C . ARG B 1 131 ? -22.422 -6.68 -13.375 1 96.62 131 ARG B C 1
ATOM 3810 O O . ARG B 1 131 ? -23.484 -7.324 -13.398 1 96.62 131 ARG B O 1
ATOM 3817 N N . ALA B 1 132 ? -21.578 -6.746 -12.414 1 97.62 132 ALA B N 1
ATOM 3818 C CA . ALA B 1 132 ? -21.703 -7.766 -11.375 1 97.62 132 ALA B CA 1
ATOM 3819 C C . ALA B 1 132 ? -22.797 -7.395 -10.375 1 97.62 132 ALA B C 1
ATOM 3821 O O . ALA B 1 132 ? -23.047 -6.215 -10.133 1 97.62 132 ALA B O 1
ATOM 3822 N N . SER B 1 133 ? -23.5 -8.438 -9.898 1 96.94 133 SER B N 1
ATOM 3823 C CA . SER B 1 133 ? -24.328 -8.289 -8.703 1 96.94 133 SER B CA 1
ATOM 3824 C C . SER B 1 133 ? -23.469 -8.32 -7.441 1 96.94 133 SER B C 1
ATOM 3826 O O . SER B 1 133 ? -23.141 -9.398 -6.934 1 96.94 133 SER B O 1
ATOM 3828 N N . VAL B 1 134 ? -23.219 -7.215 -6.832 1 94.25 134 VAL B N 1
ATOM 3829 C CA . VAL B 1 134 ? -22.266 -7.047 -5.742 1 94.25 134 VAL B CA 1
ATOM 3830 C C . VAL B 1 134 ? -22.703 -7.879 -4.539 1 94.25 134 VAL B C 1
ATOM 3832 O O . VAL B 1 134 ? -21.875 -8.492 -3.861 1 94.25 134 VAL B O 1
ATOM 3835 N N . GLU B 1 135 ? -23.984 -7.902 -4.238 1 92.94 135 GLU B N 1
ATOM 3836 C CA . GLU B 1 135 ? -24.531 -8.617 -3.084 1 92.94 135 GLU B CA 1
ATOM 3837 C C . GLU B 1 135 ? -24.328 -10.125 -3.229 1 92.94 135 GLU B C 1
ATOM 3839 O O . GLU B 1 135 ? -24.375 -10.859 -2.24 1 92.94 135 GLU B O 1
ATOM 3844 N N . GLY B 1 136 ? -24.125 -10.539 -4.441 1 95.81 136 GLY B N 1
ATOM 3845 C CA . GLY B 1 136 ? -23.984 -11.961 -4.699 1 95.81 136 GLY B CA 1
ATOM 3846 C C . GLY B 1 136 ? -22.547 -12.445 -4.602 1 95.81 136 GLY B C 1
ATOM 3847 O O . GLY B 1 136 ? -22.266 -13.633 -4.75 1 95.81 136 GLY B O 1
ATOM 3848 N N . ILE B 1 137 ? -21.594 -11.555 -4.309 1 97.94 137 ILE B N 1
ATOM 3849 C CA . ILE B 1 137 ? -20.188 -11.922 -4.203 1 97.94 137 ILE B CA 1
ATOM 3850 C C . ILE B 1 137 ? -19.875 -12.367 -2.777 1 97.94 137 ILE B C 1
ATOM 3852 O O . ILE B 1 137 ? -20.047 -11.602 -1.828 1 97.94 137 ILE B O 1
ATOM 3856 N N . ALA B 1 138 ? -19.469 -13.586 -2.559 1 98.62 138 ALA B N 1
ATOM 3857 C CA . ALA B 1 138 ? -19.188 -14.156 -1.243 1 98.62 138 ALA B CA 1
ATOM 3858 C C . ALA B 1 138 ? -17.828 -13.68 -0.72 1 98.62 138 ALA B C 1
ATOM 3860 O O . ALA B 1 138 ? -16.938 -13.367 -1.503 1 98.62 138 ALA B O 1
ATOM 3861 N N . PRO B 1 139 ? -17.672 -13.562 0.608 1 98.44 139 PRO B N 1
ATOM 3862 C CA . PRO B 1 139 ? -16.391 -13.172 1.182 1 98.44 139 PRO B CA 1
ATOM 3863 C C . PRO B 1 139 ? -15.312 -14.242 0.987 1 98.44 139 PRO B C 1
ATOM 3865 O O . PRO B 1 139 ? -15.633 -15.43 0.862 1 98.44 139 PRO B O 1
ATOM 3868 N N . ILE B 1 140 ? -14.055 -13.82 0.965 1 98.88 140 ILE B N 1
ATOM 3869 C CA . ILE B 1 140 ? -12.938 -14.703 0.647 1 98.88 140 ILE B CA 1
ATOM 3870 C C . ILE B 1 140 ? -11.859 -14.578 1.721 1 98.88 140 ILE B C 1
ATOM 3872 O O . ILE B 1 140 ? -11.477 -13.469 2.1 1 98.88 140 ILE B O 1
ATOM 3876 N N . VAL B 1 141 ? -11.398 -15.648 2.273 1 98.88 141 VAL B N 1
ATOM 3877 C CA . VAL B 1 141 ? -10.133 -15.758 3.004 1 98.88 141 VAL B CA 1
ATOM 3878 C C . VAL B 1 141 ? -9.094 -16.453 2.133 1 98.88 141 VAL B C 1
ATOM 3880 O O . VAL B 1 141 ? -9.344 -17.516 1.586 1 98.88 141 VAL B O 1
ATOM 3883 N N . ALA B 1 142 ? -7.953 -15.844 1.945 1 98.88 142 ALA B N 1
ATOM 3884 C CA . ALA B 1 142 ? -6.91 -16.422 1.11 1 98.88 142 ALA B CA 1
ATOM 3885 C C . ALA B 1 142 ? -5.762 -16.953 1.962 1 98.88 142 ALA B C 1
ATOM 3887 O O . ALA B 1 142 ? -5.332 -16.297 2.914 1 98.88 142 ALA B O 1
ATOM 3888 N N . VAL B 1 143 ? -5.32 -18.156 1.668 1 98.88 143 VAL B N 1
ATOM 3889 C CA . VAL B 1 143 ? -4.203 -18.812 2.334 1 98.88 143 VAL B CA 1
ATOM 3890 C C . VAL B 1 143 ? -3.197 -19.297 1.295 1 98.88 143 VAL B C 1
ATOM 3892 O O . VAL B 1 143 ? -3.234 -20.469 0.889 1 98.88 143 VAL B O 1
ATOM 3895 N N . PRO B 1 144 ? -2.244 -18.453 0.973 1 98.62 144 PRO B N 1
ATOM 3896 C CA . PRO B 1 144 ? -1.265 -18.859 -0.035 1 98.62 144 PRO B CA 1
ATOM 3897 C C . PRO B 1 144 ? -0.301 -19.922 0.479 1 98.62 144 PRO B C 1
ATOM 3899 O O . PRO B 1 144 ? 0.123 -19.875 1.637 1 98.62 144 PRO B O 1
ATOM 3902 N N . THR B 1 145 ? 0 -20.844 -0.405 1 97.81 145 THR B N 1
ATOM 3903 C CA . THR B 1 145 ? 0.964 -21.891 -0.061 1 97.81 145 THR B CA 1
ATOM 3904 C C . THR B 1 145 ? 2.182 -21.812 -0.979 1 97.81 145 THR B C 1
ATOM 3906 O O . THR B 1 145 ? 3.057 -22.688 -0.922 1 97.81 145 THR B O 1
ATOM 3909 N N . THR B 1 146 ? 2.201 -20.859 -1.858 1 96.19 146 THR B N 1
ATOM 3910 C CA . THR B 1 146 ? 3.369 -20.5 -2.654 1 96.19 146 THR B CA 1
ATOM 3911 C C . THR B 1 146 ? 3.654 -19 -2.543 1 96.19 146 THR B C 1
ATOM 3913 O O . THR B 1 146 ? 2.846 -18.25 -1.993 1 96.19 146 THR B O 1
ATOM 3916 N N . ALA B 1 147 ? 4.82 -18.641 -2.959 1 96.56 147 ALA B N 1
ATOM 3917 C CA . ALA B 1 147 ? 5.246 -17.25 -2.889 1 96.56 147 ALA B CA 1
ATOM 3918 C C . ALA B 1 147 ? 5.641 -16.719 -4.27 1 96.56 147 ALA B C 1
ATOM 3920 O O . ALA B 1 147 ? 6.82 -16.484 -4.535 1 96.56 147 ALA B O 1
ATOM 3921 N N . GLY B 1 148 ? 4.641 -16.484 -5.117 1 95.69 148 GLY B N 1
ATOM 3922 C CA . GLY B 1 148 ? 4.953 -16.047 -6.465 1 95.69 148 GLY B CA 1
ATOM 3923 C C . GLY B 1 148 ? 3.93 -15.078 -7.027 1 95.69 148 GLY B C 1
ATOM 3924 O O . GLY B 1 148 ? 4.184 -13.875 -7.113 1 95.69 148 GLY B O 1
ATOM 3925 N N . THR B 1 149 ? 2.752 -15.531 -7.195 1 93.5 149 THR B N 1
ATOM 3926 C CA . THR B 1 149 ? 1.727 -14.797 -7.926 1 93.5 149 THR B CA 1
ATOM 3927 C C . THR B 1 149 ? 1.229 -13.602 -7.109 1 93.5 149 THR B C 1
ATOM 3929 O O . THR B 1 149 ? 0.887 -12.562 -7.668 1 93.5 149 THR B O 1
ATOM 3932 N N . GLY B 1 150 ? 1.156 -13.812 -5.836 1 97.38 150 GLY B N 1
ATOM 3933 C CA . GLY B 1 150 ? 0.554 -12.781 -5.004 1 97.38 150 GLY B CA 1
ATOM 3934 C C . GLY B 1 150 ? -0.949 -12.68 -5.18 1 97.38 150 GLY B C 1
ATOM 3935 O O . GLY B 1 150 ? -1.554 -11.672 -4.797 1 97.38 150 GLY B O 1
ATOM 3936 N N . SER B 1 151 ? -1.579 -13.641 -5.691 1 97.19 151 SER B N 1
ATOM 3937 C CA . SER B 1 151 ? -3.006 -13.633 -5.992 1 97.19 151 SER B CA 1
ATOM 3938 C C . SER B 1 151 ? -3.832 -13.328 -4.746 1 97.19 151 SER B C 1
ATOM 3940 O O . SER B 1 151 ? -4.91 -12.734 -4.84 1 97.19 151 SER B O 1
ATOM 3942 N N . GLU B 1 152 ? -3.332 -13.641 -3.572 1 98.25 152 GLU B N 1
ATOM 3943 C CA . GLU B 1 152 ? -4.039 -13.469 -2.307 1 98.25 152 GLU B CA 1
ATOM 3944 C C . GLU B 1 152 ? -4.316 -11.992 -2.025 1 98.25 152 GLU B C 1
ATOM 3946 O O . GLU B 1 152 ? -5.148 -11.664 -1.18 1 98.25 152 GLU B O 1
ATOM 3951 N N . VAL B 1 153 ? -3.609 -11.07 -2.791 1 97.81 153 VAL B N 1
ATOM 3952 C CA . VAL B 1 153 ? -3.848 -9.648 -2.566 1 97.81 153 VAL B CA 1
ATOM 3953 C C . VAL B 1 153 ? -4.277 -8.984 -3.873 1 97.81 153 VAL B C 1
ATOM 3955 O O . VAL B 1 153 ? -4.148 -7.77 -4.027 1 97.81 153 VAL B O 1
ATOM 3958 N N . GLY B 1 154 ? -4.684 -9.758 -4.801 1 95.88 154 GLY B N 1
ATOM 3959 C CA . GLY B 1 154 ? -5.105 -9.227 -6.09 1 95.88 154 GLY B CA 1
ATOM 3960 C C . GLY B 1 154 ? -6.613 -9.141 -6.23 1 95.88 154 GLY B C 1
ATOM 3961 O O . GLY B 1 154 ? -7.352 -9.812 -5.504 1 95.88 154 GLY B O 1
ATOM 3962 N N . ARG B 1 155 ? -7.113 -8.344 -7.23 1 96.38 155 ARG B N 1
ATOM 3963 C CA . ARG B 1 155 ? -8.531 -8.109 -7.492 1 96.38 155 ARG B CA 1
ATOM 3964 C C . ARG B 1 155 ? -8.969 -8.789 -8.781 1 96.38 155 ARG B C 1
ATOM 3966 O O . ARG B 1 155 ? -9.969 -8.406 -9.391 1 96.38 155 ARG B O 1
ATOM 3973 N N . ALA B 1 156 ? -8.117 -9.75 -9.203 1 94.81 156 ALA B N 1
ATOM 3974 C CA . ALA B 1 156 ? -8.406 -10.43 -10.461 1 94.81 156 ALA B CA 1
ATOM 3975 C C . ALA B 1 156 ? -8.094 -11.922 -10.359 1 94.81 156 ALA B C 1
ATOM 3977 O O . ALA B 1 156 ? -7.352 -12.344 -9.469 1 94.81 156 ALA B O 1
ATOM 3978 N N . SER B 1 157 ? -8.727 -12.656 -11.172 1 95.5 157 SER B N 1
ATOM 3979 C CA . SER B 1 157 ? -8.438 -14.07 -11.367 1 95.5 157 SER B CA 1
ATOM 3980 C C . SER B 1 157 ? -8.219 -14.391 -12.844 1 95.5 157 SER B C 1
ATOM 3982 O O . SER B 1 157 ? -8.859 -13.805 -13.711 1 95.5 157 SER B O 1
ATOM 3984 N N . VAL B 1 158 ? -7.293 -15.273 -13.039 1 90.38 158 VAL B N 1
ATOM 3985 C CA . VAL B 1 158 ? -7.035 -15.734 -14.406 1 90.38 158 VAL B CA 1
ATOM 3986 C C . VAL B 1 158 ? -7.746 -17.062 -14.641 1 90.38 158 VAL B C 1
ATOM 3988 O O . VAL B 1 158 ? -7.516 -18.031 -13.922 1 90.38 158 VAL B O 1
ATOM 3991 N N . ILE B 1 159 ? -8.633 -17.094 -15.617 1 92.5 159 ILE B N 1
ATOM 3992 C CA . ILE B 1 159 ? -9.383 -18.281 -16 1 92.5 159 ILE B CA 1
ATOM 3993 C C . ILE B 1 159 ? -9.148 -18.578 -17.484 1 92.5 159 ILE B C 1
ATOM 3995 O O . ILE B 1 159 ? -9.234 -17.672 -18.328 1 92.5 159 ILE B O 1
ATOM 3999 N N . THR B 1 160 ? -8.773 -19.797 -17.766 1 87.75 160 THR B N 1
ATOM 4000 C CA . THR B 1 160 ? -8.547 -20.203 -19.156 1 87.75 160 THR B CA 1
ATOM 4001 C C . THR B 1 160 ? -9.852 -20.625 -19.812 1 87.75 160 THR B C 1
ATOM 4003 O O . THR B 1 160 ? -10.656 -21.344 -19.234 1 87.75 160 THR B O 1
ATOM 4006 N N . ASN B 1 161 ? -10.109 -20.031 -21.047 1 89.81 161 ASN B N 1
ATOM 4007 C CA . ASN B 1 161 ? -11.211 -20.516 -21.859 1 89.81 161 ASN B CA 1
ATOM 4008 C C . ASN B 1 161 ? -10.891 -21.875 -22.484 1 89.81 161 ASN B C 1
ATOM 4010 O O . ASN B 1 161 ? -9.977 -21.984 -23.297 1 89.81 161 ASN B O 1
ATOM 4014 N N . SER B 1 162 ? -11.594 -22.906 -22.141 1 88.19 162 SER B N 1
ATOM 4015 C CA . SER B 1 162 ? -11.25 -24.25 -22.547 1 88.19 162 SER B CA 1
ATOM 4016 C C . SER B 1 162 ? -11.5 -24.469 -24.047 1 88.19 162 SER B C 1
ATOM 4018 O O . SER B 1 162 ? -10.977 -25.406 -24.641 1 88.19 162 SER B O 1
ATOM 4020 N N . VAL B 1 163 ? -12.266 -23.547 -24.656 1 89.5 163 VAL B N 1
ATOM 4021 C CA . VAL B 1 163 ? -12.57 -23.656 -26.078 1 89.5 163 VAL B CA 1
ATOM 4022 C C . VAL B 1 163 ? -11.492 -22.953 -26.891 1 89.5 163 VAL B C 1
ATOM 4024 O O . VAL B 1 163 ? -10.883 -23.547 -27.781 1 89.5 163 VAL B O 1
ATOM 4027 N N . THR B 1 164 ? -11.156 -21.734 -26.484 1 83.19 164 THR B N 1
ATOM 4028 C CA . THR B 1 164 ? -10.219 -20.938 -27.266 1 83.19 164 THR B CA 1
ATOM 4029 C C . THR B 1 164 ? -8.797 -21.125 -26.75 1 83.19 164 THR B C 1
ATOM 4031 O O . THR B 1 164 ? -7.832 -20.734 -27.422 1 83.19 164 THR B O 1
ATOM 4034 N N . HIS B 1 165 ? -8.672 -21.625 -25.531 1 78.25 165 HIS B N 1
ATOM 4035 C CA . HIS B 1 165 ? -7.395 -21.844 -24.859 1 78.25 165 HIS B CA 1
ATOM 4036 C C . HIS B 1 165 ? -6.691 -20.531 -24.547 1 78.25 165 HIS B C 1
ATOM 4038 O O . HIS B 1 165 ? -5.461 -20.484 -24.453 1 78.25 165 HIS B O 1
ATOM 4044 N N . VAL B 1 166 ? -7.398 -19.484 -24.438 1 77.38 166 VAL B N 1
ATOM 4045 C CA . VAL B 1 166 ? -6.855 -18.172 -24.109 1 77.38 16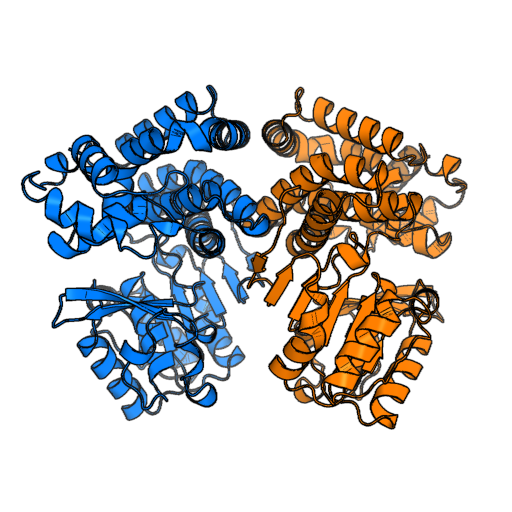6 VAL B CA 1
ATOM 4046 C C . VAL B 1 166 ? -7.074 -17.891 -22.625 1 77.38 166 VAL B C 1
ATOM 4048 O O . VAL B 1 166 ? -8.164 -18.109 -22.094 1 77.38 166 VAL B O 1
ATOM 4051 N N . LYS B 1 167 ? -6.027 -17.438 -21.938 1 82.31 167 LYS B N 1
ATOM 4052 C CA . LYS B 1 167 ? -6.148 -17 -20.547 1 82.31 167 LYS B CA 1
ATOM 4053 C C . LYS B 1 167 ? -6.82 -15.641 -20.469 1 82.31 167 LYS B C 1
ATOM 4055 O O . LYS B 1 167 ? -6.414 -14.695 -21.156 1 82.31 167 LYS B O 1
ATOM 4060 N N . LYS B 1 168 ? -7.836 -15.562 -19.703 1 86.81 168 LYS B N 1
ATOM 4061 C CA . LYS B 1 168 ? -8.586 -14.32 -19.531 1 86.81 168 LYS B CA 1
ATOM 4062 C C . LYS B 1 168 ? -8.508 -13.828 -18.078 1 86.81 168 LYS B C 1
ATOM 4064 O O . LYS B 1 168 ? -8.461 -14.633 -17.141 1 86.81 168 LYS B O 1
ATOM 4069 N N . ILE B 1 169 ? -8.438 -12.555 -17.969 1 90.31 169 ILE B N 1
ATOM 4070 C CA . ILE B 1 169 ? -8.414 -11.938 -16.656 1 90.31 169 ILE B CA 1
ATOM 4071 C C . ILE B 1 169 ? -9.82 -11.492 -16.266 1 90.31 169 ILE B C 1
ATOM 4073 O O . ILE B 1 169 ? -10.445 -10.703 -16.984 1 90.31 169 ILE B O 1
ATOM 4077 N N . ILE B 1 170 ? -10.375 -12.039 -15.227 1 95.56 170 ILE B N 1
ATOM 4078 C CA . ILE B 1 170 ? -11.648 -11.625 -14.656 1 95.56 170 ILE B CA 1
ATOM 4079 C C . ILE B 1 170 ? -11.414 -10.656 -13.5 1 95.56 170 ILE B C 1
ATOM 4081 O O . ILE B 1 170 ? -10.609 -10.938 -12.602 1 95.56 170 ILE B O 1
ATOM 4085 N N . PHE B 1 171 ? -12.156 -9.523 -13.586 1 95.5 171 PHE B N 1
ATOM 4086 C CA . PHE B 1 171 ? -11.812 -8.469 -12.641 1 95.5 171 PHE B CA 1
ATOM 4087 C C . PHE B 1 171 ? -13.055 -7.992 -11.891 1 95.5 171 PHE B C 1
ATOM 4089 O O . PHE B 1 171 ? -14.117 -7.828 -12.492 1 95.5 171 PHE B O 1
ATOM 4096 N N . HIS B 1 172 ? -12.93 -7.762 -10.688 1 96.56 172 HIS B N 1
ATOM 4097 C CA . HIS B 1 172 ? -13.828 -7.016 -9.82 1 96.56 172 HIS B CA 1
ATOM 4098 C C . HIS B 1 172 ? -13.125 -6.574 -8.539 1 96.56 172 HIS B C 1
ATOM 4100 O O . HIS B 1 172 ? -12.32 -7.324 -7.984 1 96.56 172 HIS B O 1
ATOM 4106 N N . PRO B 1 173 ? -13.375 -5.348 -7.996 1 93.75 173 PRO B N 1
ATOM 4107 C CA . PRO B 1 173 ? -12.727 -4.902 -6.766 1 93.75 173 PRO B CA 1
ATOM 4108 C C . PRO B 1 173 ? -12.914 -5.883 -5.609 1 93.75 173 PRO B C 1
ATOM 4110 O O . PRO B 1 173 ? -12.008 -6.055 -4.785 1 93.75 173 PRO B O 1
ATOM 4113 N N . LYS B 1 174 ? -14 -6.652 -5.594 1 95.5 174 LYS B N 1
ATOM 4114 C CA . LYS B 1 174 ? -14.336 -7.512 -4.465 1 95.5 174 LYS B CA 1
ATOM 4115 C C . LYS B 1 174 ? -13.734 -8.906 -4.637 1 95.5 174 LYS B C 1
ATOM 4117 O O . LYS B 1 174 ? -13.969 -9.797 -3.818 1 95.5 174 LYS B O 1
ATOM 4122 N N . PHE B 1 175 ? -12.906 -9.07 -5.719 1 97.25 175 PHE B N 1
ATOM 4123 C CA . PHE B 1 175 ? -12.047 -10.25 -5.777 1 97.25 175 PHE B CA 1
ATOM 4124 C C . PHE B 1 175 ? -11.016 -10.227 -4.652 1 97.25 175 PHE B C 1
ATOM 4126 O O . PHE B 1 175 ? -10.438 -11.258 -4.316 1 97.25 175 PHE B O 1
ATOM 4133 N N . LEU B 1 176 ? -10.766 -9.031 -4.133 1 97.5 176 LEU B N 1
ATOM 4134 C CA . LEU B 1 176 ? -9.781 -8.867 -3.066 1 97.5 176 LEU B CA 1
ATOM 4135 C C . LEU B 1 176 ? -10.211 -9.633 -1.817 1 97.5 176 LEU B C 1
ATOM 4137 O O . LEU B 1 176 ? -11.266 -9.344 -1.241 1 97.5 176 LEU B O 1
ATOM 4141 N N . PRO B 1 177 ? -9.375 -10.617 -1.362 1 98.5 177 PRO B N 1
ATOM 4142 C CA . PRO B 1 177 ? -9.727 -11.328 -0.131 1 98.5 177 PRO B CA 1
ATOM 4143 C C . PRO B 1 177 ? -9.859 -10.398 1.071 1 98.5 177 PRO B C 1
ATOM 4145 O O . PRO B 1 177 ? -9.117 -9.422 1.189 1 98.5 177 PRO B O 1
ATOM 4148 N N . GLY B 1 178 ? -10.82 -10.703 1.912 1 97.56 178 GLY B N 1
ATOM 4149 C CA . GLY B 1 178 ? -11.016 -9.914 3.117 1 97.56 178 GLY B CA 1
ATOM 4150 C C . GLY B 1 178 ? -9.898 -10.086 4.129 1 97.56 178 GLY B C 1
ATOM 4151 O O . GLY B 1 178 ? -9.578 -9.164 4.875 1 97.56 178 GLY B O 1
ATOM 4152 N N . VAL B 1 179 ? -9.336 -11.305 4.207 1 98.25 179 VAL B N 1
ATOM 4153 C CA . VAL B 1 179 ? -8.211 -11.617 5.07 1 98.25 179 VAL B CA 1
ATOM 4154 C C . VAL B 1 179 ? -7.234 -12.539 4.336 1 98.25 179 VAL B C 1
ATOM 4156 O O . VAL B 1 179 ? -7.656 -13.445 3.619 1 98.25 179 VAL B O 1
ATOM 4159 N N . VAL B 1 180 ? -6.008 -12.273 4.477 1 98.81 180 VAL B N 1
ATOM 4160 C CA . VAL B 1 180 ? -4.949 -13.164 4.004 1 98.81 180 VAL B CA 1
ATOM 4161 C C . VAL B 1 180 ? -4.188 -13.734 5.195 1 98.81 180 VAL B C 1
ATOM 4163 O O . VAL B 1 180 ? -3.758 -13 6.086 1 98.81 180 VAL B O 1
ATOM 4166 N N . ILE B 1 181 ? -4.117 -15.016 5.281 1 98.81 181 ILE B N 1
ATOM 4167 C CA . ILE B 1 181 ? -3.23 -15.68 6.23 1 98.81 181 ILE B CA 1
ATOM 4168 C C . ILE B 1 181 ? -1.987 -16.188 5.508 1 98.81 181 ILE B C 1
ATOM 4170 O O . ILE B 1 181 ? -2.053 -17.172 4.766 1 98.81 181 ILE B O 1
ATOM 4174 N N . ALA B 1 182 ? -0.922 -15.523 5.688 1 98.56 182 ALA B N 1
ATOM 4175 C CA . ALA B 1 182 ? 0.361 -15.891 5.094 1 98.56 182 ALA B CA 1
ATOM 4176 C C . ALA B 1 182 ? 1.257 -16.578 6.121 1 98.56 182 ALA B C 1
ATOM 4178 O O . ALA B 1 182 ? 2.023 -15.922 6.828 1 98.56 182 ALA B O 1
ATOM 4179 N N . ASP B 1 183 ? 1.189 -17.875 6.16 1 98.44 183 ASP B N 1
ATOM 4180 C CA . ASP B 1 183 ? 1.948 -18.719 7.082 1 98.44 183 ASP B CA 1
ATOM 4181 C C . ASP B 1 183 ? 3.09 -19.422 6.359 1 98.44 183 ASP B C 1
ATOM 4183 O O . ASP B 1 183 ? 2.857 -20.344 5.574 1 98.44 183 ASP B O 1
ATOM 4187 N N . PRO B 1 184 ? 4.371 -19.031 6.68 1 98.06 184 PRO B N 1
ATOM 4188 C CA . PRO B 1 184 ? 5.496 -19.609 5.949 1 98.06 184 PRO B CA 1
ATOM 4189 C C . PRO B 1 184 ? 5.609 -21.125 6.152 1 98.06 184 PRO B C 1
ATOM 4191 O O . PRO B 1 184 ? 6.223 -21.812 5.332 1 98.06 184 PRO B O 1
ATOM 4194 N N . GLU B 1 185 ? 5.031 -21.672 7.133 1 97.56 185 GLU B N 1
ATOM 4195 C CA . GLU B 1 185 ? 5.074 -23.125 7.352 1 97.56 185 GLU B CA 1
ATOM 4196 C C . GLU B 1 185 ? 4.355 -23.875 6.234 1 97.56 185 GLU B C 1
ATOM 4198 O O . GLU B 1 185 ? 4.672 -25.031 5.953 1 97.56 185 GLU B O 1
ATOM 4203 N N . LEU B 1 186 ? 3.457 -23.219 5.613 1 97.81 186 LEU B N 1
ATOM 4204 C CA . LEU B 1 186 ? 2.668 -23.844 4.562 1 97.81 186 LEU B CA 1
ATOM 4205 C C . LEU B 1 186 ? 3.451 -23.906 3.254 1 97.81 186 LEU B C 1
ATOM 4207 O O . LEU B 1 186 ? 3.004 -24.531 2.287 1 97.81 186 LEU B O 1
ATOM 4211 N N . THR B 1 187 ? 4.656 -23.297 3.205 1 97.06 187 THR B N 1
ATOM 4212 C CA . THR B 1 187 ? 5.395 -23.203 1.95 1 97.06 187 THR B CA 1
ATOM 4213 C C . THR B 1 187 ? 6.668 -24.047 2.006 1 97.06 187 THR B C 1
ATOM 4215 O O . THR B 1 187 ? 7.395 -24.156 1.016 1 97.06 187 THR B O 1
ATOM 4218 N N . VAL B 1 188 ? 6.988 -24.688 3.098 1 95.12 188 VAL B N 1
ATOM 4219 C CA . VAL B 1 188 ? 8.273 -25.359 3.295 1 95.12 188 VAL B CA 1
ATOM 4220 C C . VAL B 1 188 ? 8.344 -26.625 2.436 1 95.12 188 VAL B C 1
ATOM 4222 O O . VAL B 1 188 ? 9.43 -27.094 2.094 1 95.12 188 VAL B O 1
ATOM 4225 N N . GLY B 1 189 ? 7.238 -27.172 2.057 1 91 189 GLY B N 1
ATOM 4226 C CA . GLY B 1 189 ? 7.211 -28.391 1.264 1 91 189 GLY B CA 1
ATOM 4227 C C . GLY B 1 189 ? 7.371 -28.141 -0.223 1 91 189 GLY B C 1
ATOM 4228 O O . GLY B 1 189 ? 7.5 -29.078 -1.007 1 91 189 GLY B O 1
ATOM 4229 N N . MET B 1 190 ? 7.457 -26.922 -0.624 1 92.12 190 MET B N 1
ATOM 4230 C CA . MET B 1 190 ? 7.586 -26.594 -2.041 1 92.12 190 MET B CA 1
ATOM 4231 C C . MET B 1 190 ? 8.898 -27.125 -2.607 1 92.12 190 MET B C 1
ATOM 4233 O O . MET B 1 190 ? 9.969 -26.875 -2.039 1 92.12 190 MET B O 1
ATOM 4237 N N . PRO B 1 191 ? 8.82 -27.844 -3.713 1 93.88 191 PRO B N 1
ATOM 4238 C CA . PRO B 1 191 ? 10.055 -28.297 -4.371 1 93.88 191 PRO B CA 1
ATOM 4239 C C . PRO B 1 191 ? 10.938 -27.125 -4.805 1 93.88 191 PRO B C 1
ATOM 4241 O O . PRO B 1 191 ? 10.453 -26.016 -4.992 1 93.88 191 PRO B O 1
ATOM 4244 N N . LYS B 1 192 ? 12.195 -27.438 -5.016 1 96.19 192 LYS B N 1
ATOM 4245 C CA . LYS B 1 192 ? 13.203 -26.438 -5.375 1 96.19 192 LYS B CA 1
ATOM 4246 C C . LYS B 1 192 ? 12.82 -25.719 -6.664 1 96.19 192 LYS B C 1
ATOM 4248 O O . LYS B 1 192 ? 12.914 -24.484 -6.742 1 96.19 192 LYS B O 1
ATOM 4253 N N . ILE B 1 193 ? 12.414 -26.469 -7.609 1 95.19 193 ILE B N 1
ATOM 4254 C CA . ILE B 1 193 ? 12.125 -25.891 -8.922 1 95.19 193 ILE B CA 1
ATOM 4255 C C . ILE B 1 193 ? 10.938 -24.938 -8.82 1 95.19 193 ILE B C 1
ATOM 4257 O O . ILE B 1 193 ? 10.914 -23.906 -9.484 1 95.19 193 ILE B O 1
ATOM 4261 N N . ILE B 1 194 ? 9.984 -25.25 -7.996 1 94.25 194 ILE B N 1
ATOM 4262 C CA . ILE B 1 194 ? 8.812 -24.406 -7.801 1 94.25 194 ILE B CA 1
ATOM 4263 C C . ILE B 1 194 ? 9.203 -23.172 -6.984 1 94.25 194 ILE B C 1
ATOM 4265 O O . ILE B 1 194 ? 8.711 -22.078 -7.246 1 94.25 194 ILE B O 1
ATOM 4269 N N . THR B 1 195 ? 10.109 -23.406 -6 1 97.81 195 THR B N 1
ATOM 4270 C CA . THR B 1 195 ? 10.641 -22.281 -5.227 1 97.81 195 THR B CA 1
ATOM 4271 C C . THR B 1 195 ? 11.328 -21.266 -6.141 1 97.81 195 THR B C 1
ATOM 4273 O O . THR B 1 195 ? 11.086 -20.062 -6.027 1 97.81 195 THR B O 1
ATOM 4276 N N . ALA B 1 196 ? 12.102 -21.766 -7.094 1 98.19 196 ALA B N 1
ATOM 4277 C CA . ALA B 1 196 ? 12.797 -20.906 -8.047 1 98.19 196 ALA B CA 1
ATOM 4278 C C . ALA B 1 196 ? 11.812 -20.172 -8.953 1 98.19 196 ALA B C 1
ATOM 4280 O O . ALA B 1 196 ? 11.891 -18.953 -9.102 1 98.19 196 ALA B O 1
ATOM 4281 N N . GLY B 1 197 ? 10.906 -20.938 -9.508 1 97.19 197 GLY B N 1
ATOM 4282 C CA . GLY B 1 197 ? 9.953 -20.359 -10.438 1 97.19 197 GLY B CA 1
ATOM 4283 C C . GLY B 1 197 ? 9.062 -19.312 -9.797 1 97.19 197 GLY B C 1
ATOM 4284 O O . GLY B 1 197 ? 8.906 -18.203 -10.336 1 97.19 197 GLY B O 1
ATOM 4285 N N . THR B 1 198 ? 8.445 -19.609 -8.648 1 97.44 198 THR B N 1
ATOM 4286 C CA . THR B 1 198 ? 7.555 -18.672 -7.973 1 97.44 198 THR B CA 1
ATOM 4287 C C . THR B 1 198 ? 8.328 -17.469 -7.457 1 97.44 198 THR B C 1
ATOM 4289 O O . THR B 1 198 ? 7.852 -16.328 -7.547 1 97.44 198 THR B O 1
ATOM 4292 N N . GLY B 1 199 ? 9.539 -17.719 -6.914 1 98.62 199 GLY B N 1
ATOM 4293 C CA . GLY B 1 199 ? 10.367 -16.609 -6.473 1 98.62 199 GLY B CA 1
ATOM 4294 C C . GLY B 1 199 ? 10.727 -15.656 -7.59 1 98.62 199 GLY B C 1
ATOM 4295 O O . GLY B 1 199 ? 10.703 -14.438 -7.402 1 98.62 199 GLY B O 1
ATOM 4296 N N . MET B 1 200 ? 11.039 -16.188 -8.75 1 98.75 200 MET B N 1
ATOM 4297 C CA . MET B 1 200 ? 11.391 -15.359 -9.898 1 98.75 200 MET B CA 1
ATOM 4298 C C . MET B 1 200 ? 10.164 -14.641 -10.445 1 98.75 200 MET B C 1
ATOM 4300 O O . MET B 1 200 ? 10.281 -13.539 -10.984 1 98.75 200 MET B O 1
ATOM 4304 N N . ASP B 1 201 ? 9 -15.242 -10.281 1 98.31 201 ASP B N 1
ATOM 4305 C CA . ASP B 1 201 ? 7.758 -14.555 -10.617 1 98.31 201 ASP B CA 1
ATOM 4306 C C . ASP B 1 201 ? 7.57 -13.305 -9.758 1 98.31 201 ASP B C 1
ATOM 4308 O O . ASP B 1 201 ? 7.242 -12.234 -10.273 1 98.31 201 ASP B O 1
ATOM 4312 N N . ALA B 1 202 ? 7.77 -13.477 -8.461 1 98.69 202 ALA B N 1
ATOM 4313 C CA . ALA B 1 202 ? 7.695 -12.336 -7.551 1 98.69 202 ALA B CA 1
ATOM 4314 C C . ALA B 1 202 ? 8.688 -11.25 -7.949 1 98.69 202 ALA B C 1
ATOM 4316 O O . ALA B 1 202 ? 8.352 -10.062 -7.945 1 98.69 202 ALA B O 1
ATOM 4317 N N . PHE B 1 203 ? 9.906 -11.688 -8.344 1 98.88 203 PHE B N 1
ATOM 4318 C CA . PHE B 1 203 ? 10.938 -10.75 -8.781 1 98.88 203 PHE B CA 1
ATOM 4319 C C . PHE B 1 203 ? 10.5 -10.016 -10.039 1 98.88 203 PHE B C 1
ATOM 4321 O O . PHE B 1 203 ? 10.656 -8.797 -10.133 1 98.88 203 PHE B O 1
ATOM 4328 N N . ALA B 1 204 ? 9.953 -10.727 -10.969 1 98.88 204 ALA B N 1
ATOM 4329 C CA . ALA B 1 204 ? 9.5 -10.148 -12.234 1 98.88 204 ALA B CA 1
ATOM 4330 C C . ALA B 1 204 ? 8.398 -9.117 -11.992 1 98.88 204 ALA B C 1
ATOM 4332 O O . ALA B 1 204 ? 8.391 -8.047 -12.609 1 98.88 204 ALA B O 1
ATOM 4333 N N . HIS B 1 205 ? 7.43 -9.469 -11.133 1 98.81 205 HIS B N 1
ATOM 4334 C CA . HIS B 1 205 ? 6.375 -8.523 -10.781 1 98.81 205 HIS B CA 1
ATOM 4335 C C . HIS B 1 205 ? 6.957 -7.219 -10.258 1 98.81 205 HIS B C 1
ATOM 4337 O O . HIS B 1 205 ? 6.586 -6.137 -10.727 1 98.81 205 HIS B O 1
ATOM 4343 N N . CYS B 1 206 ? 7.852 -7.312 -9.312 1 98.88 206 CYS B N 1
ATOM 4344 C CA . CYS B 1 206 ? 8.461 -6.133 -8.703 1 98.88 206 CYS B CA 1
ATOM 4345 C C . CYS B 1 206 ? 9.258 -5.34 -9.727 1 98.88 206 CYS B C 1
ATOM 4347 O O . CYS B 1 206 ? 9.133 -4.117 -9.812 1 98.88 206 CYS B O 1
ATOM 4349 N N . LEU B 1 207 ? 10.055 -6.023 -10.539 1 98.88 207 LEU B N 1
ATOM 4350 C CA . LEU B 1 207 ? 10.93 -5.387 -11.516 1 98.88 207 LEU B CA 1
ATOM 4351 C C . LEU B 1 207 ? 10.117 -4.633 -12.562 1 98.88 207 LEU B C 1
ATOM 4353 O O . LEU B 1 207 ? 10.43 -3.488 -12.898 1 98.88 207 LEU B O 1
ATOM 4357 N N . GLU B 1 208 ? 9.094 -5.277 -13.086 1 98.81 208 GLU B N 1
ATOM 4358 C CA . GLU B 1 208 ? 8.281 -4.637 -14.109 1 98.81 208 GLU B CA 1
ATOM 4359 C C . GLU B 1 208 ? 7.48 -3.475 -13.539 1 98.81 208 GLU B C 1
ATOM 4361 O O . GLU B 1 208 ? 7.34 -2.43 -14.172 1 98.81 208 GLU B O 1
ATOM 4366 N N . ALA B 1 209 ? 6.934 -3.656 -12.336 1 98.69 209 ALA B N 1
ATOM 4367 C CA . ALA B 1 209 ? 6.207 -2.561 -11.703 1 98.69 209 ALA B CA 1
ATOM 4368 C C . ALA B 1 209 ? 7.109 -1.351 -11.492 1 98.69 209 ALA B C 1
ATOM 4370 O O . ALA B 1 209 ? 6.73 -0.22 -11.805 1 98.69 209 ALA B O 1
ATOM 4371 N N . TYR B 1 210 ? 8.305 -1.597 -10.977 1 98.75 210 TYR B N 1
ATOM 4372 C CA . TYR B 1 210 ? 9.266 -0.523 -10.734 1 98.75 210 TYR B CA 1
ATOM 4373 C C . TYR B 1 210 ? 9.625 0.18 -12.039 1 98.75 210 TYR B C 1
ATOM 4375 O O . TYR B 1 210 ? 9.812 1.398 -12.062 1 98.75 210 TYR B O 1
ATOM 4383 N N . SER B 1 211 ? 9.68 -0.565 -13.133 1 98.75 211 SER B N 1
ATOM 4384 C CA . SER B 1 211 ? 10.148 -0.066 -14.422 1 98.75 211 SER B CA 1
ATOM 4385 C C . SER B 1 211 ? 9.023 0.626 -15.18 1 98.75 211 SER B C 1
ATOM 4387 O O . SER B 1 211 ? 9.273 1.412 -16.094 1 98.75 211 SER B O 1
ATOM 4389 N N . SER B 1 212 ? 7.773 0.294 -14.875 1 98.06 212 SER B N 1
ATOM 4390 C CA . SER B 1 212 ? 6.617 0.807 -15.602 1 98.06 212 SER B CA 1
ATOM 4391 C C . SER B 1 212 ? 6.586 2.332 -15.586 1 98.06 212 SER B C 1
ATOM 4393 O O . SER B 1 212 ? 6.922 2.955 -14.578 1 98.06 212 SER B O 1
ATOM 4395 N N . PRO B 1 213 ? 6.203 2.939 -16.672 1 96.69 213 PRO B N 1
ATOM 4396 C CA . PRO B 1 213 ? 6.207 4.402 -16.766 1 96.69 213 PRO B CA 1
ATOM 4397 C C . PRO B 1 213 ? 5.008 5.039 -16.062 1 96.69 213 PRO B C 1
ATOM 4399 O O . PRO B 1 213 ? 4.953 6.266 -15.922 1 96.69 213 PRO B O 1
ATOM 4402 N N . PHE B 1 214 ? 4.051 4.324 -15.625 1 96.25 214 PHE B N 1
ATOM 4403 C CA . PHE B 1 214 ? 2.838 4.875 -15.023 1 96.25 214 PHE B CA 1
ATOM 4404 C C . PHE B 1 214 ? 3.139 5.477 -13.656 1 96.25 214 PHE B C 1
ATOM 4406 O O . PHE B 1 214 ? 3.996 4.977 -12.922 1 96.25 214 PHE B O 1
ATOM 4413 N N . TYR B 1 215 ? 2.426 6.562 -13.312 1 97.19 215 TYR B N 1
ATOM 4414 C CA . TYR B 1 215 ? 2.686 7.281 -12.07 1 97.19 215 TYR B CA 1
ATOM 4415 C C . TYR B 1 215 ? 1.982 6.613 -10.898 1 97.19 215 TYR B C 1
ATOM 4417 O O . TYR B 1 215 ? 0.763 6.727 -10.75 1 97.19 215 TYR B O 1
ATOM 4425 N N . HIS B 1 216 ? 2.662 5.965 -10.109 1 97.75 216 HIS B N 1
ATOM 4426 C CA . HIS B 1 216 ? 2.236 5.305 -8.883 1 97.75 216 HIS B CA 1
ATOM 4427 C C . HIS B 1 216 ? 3.402 5.141 -7.914 1 97.75 216 HIS B C 1
ATOM 4429 O O . HIS B 1 216 ? 3.9 4.031 -7.715 1 97.75 216 HIS B O 1
ATOM 4435 N N . PRO B 1 217 ? 3.744 6.195 -7.23 1 97.94 217 PRO B N 1
ATOM 4436 C CA . PRO B 1 217 ? 4.961 6.164 -6.414 1 97.94 217 PRO B CA 1
ATOM 4437 C C . PRO B 1 217 ? 4.863 5.191 -5.242 1 97.94 217 PRO B C 1
ATOM 4439 O O . PRO B 1 217 ? 5.875 4.621 -4.82 1 97.94 217 PRO B O 1
ATOM 4442 N N . MET B 1 218 ? 3.723 4.949 -4.652 1 98.06 218 MET B N 1
ATOM 4443 C CA . MET B 1 218 ? 3.582 3.943 -3.604 1 98.06 218 MET B CA 1
ATOM 4444 C C . MET B 1 218 ? 4.008 2.568 -4.109 1 98.06 218 MET B C 1
ATOM 4446 O O . MET B 1 218 ? 4.809 1.887 -3.467 1 98.06 218 MET B O 1
ATOM 4450 N N . SER B 1 219 ? 3.498 2.232 -5.266 1 98.44 219 SER B N 1
ATOM 4451 C CA . SER B 1 219 ? 3.82 0.939 -5.863 1 98.44 219 SER B CA 1
ATOM 4452 C C . SER B 1 219 ? 5.289 0.864 -6.258 1 98.44 219 SER B C 1
ATOM 4454 O O . SER B 1 219 ? 5.906 -0.201 -6.184 1 98.44 219 SER B O 1
ATOM 4456 N N . ALA B 1 220 ? 5.82 1.997 -6.746 1 98.5 220 ALA B N 1
ATOM 4457 C CA . ALA B 1 220 ? 7.242 2.025 -7.078 1 98.5 220 ALA B CA 1
ATOM 4458 C C . ALA B 1 220 ? 8.102 1.671 -5.867 1 98.5 220 ALA B C 1
ATOM 4460 O O . ALA B 1 220 ? 9.039 0.882 -5.973 1 98.5 220 ALA B O 1
ATOM 4461 N N . GLY B 1 221 ? 7.773 2.26 -4.723 1 98.75 221 GLY B N 1
ATOM 4462 C CA . GLY B 1 221 ? 8.492 1.966 -3.496 1 98.75 221 GLY B CA 1
ATOM 4463 C C . GLY B 1 221 ? 8.352 0.523 -3.049 1 98.75 221 GLY B C 1
ATOM 4464 O O . GLY B 1 221 ? 9.336 -0.12 -2.68 1 98.75 221 GLY B O 1
ATOM 4465 N N . ILE B 1 222 ? 7.129 0.01 -3.131 1 98.81 222 ILE B N 1
ATOM 4466 C CA . ILE B 1 222 ? 6.852 -1.364 -2.729 1 98.81 222 ILE B CA 1
ATOM 4467 C C . ILE B 1 222 ? 7.641 -2.328 -3.609 1 98.81 222 ILE B C 1
ATOM 4469 O O . ILE B 1 222 ? 8.258 -3.275 -3.111 1 98.81 222 ILE B O 1
ATOM 4473 N N . ALA B 1 223 ? 7.641 -2.072 -4.902 1 98.88 223 ALA B N 1
ATOM 4474 C CA . ALA B 1 223 ? 8.359 -2.912 -5.855 1 98.88 223 ALA B CA 1
ATOM 4475 C C . ALA B 1 223 ? 9.852 -2.939 -5.547 1 98.88 223 ALA B C 1
ATOM 4477 O O . ALA B 1 223 ? 10.484 -3.998 -5.582 1 98.88 223 ALA B O 1
ATOM 4478 N N . LEU B 1 224 ? 10.391 -1.781 -5.266 1 98.88 224 LEU B N 1
ATOM 4479 C CA . LEU B 1 224 ? 11.82 -1.669 -4.973 1 98.88 224 LEU B CA 1
ATOM 4480 C C . LEU B 1 224 ? 12.195 -2.51 -3.756 1 98.88 224 LEU B C 1
ATOM 4482 O O . LEU B 1 224 ? 13.148 -3.281 -3.801 1 98.88 224 LEU B O 1
ATOM 4486 N N . GLU B 1 225 ? 11.461 -2.324 -2.646 1 98.81 225 GLU B N 1
ATOM 4487 C CA . GLU B 1 225 ? 11.742 -3.104 -1.444 1 98.81 225 GLU B CA 1
ATOM 4488 C C . GLU B 1 225 ? 11.484 -4.59 -1.68 1 98.81 225 GLU B C 1
ATOM 4490 O O . GLU B 1 225 ? 12.18 -5.441 -1.121 1 98.81 225 GLU B O 1
ATOM 4495 N N . GLY B 1 226 ? 10.469 -4.926 -2.5 1 98.81 226 GLY B N 1
ATOM 4496 C CA . GLY B 1 226 ? 10.227 -6.309 -2.873 1 98.81 226 GLY B CA 1
ATOM 4497 C C . GLY B 1 226 ? 11.414 -6.949 -3.574 1 98.81 226 GLY B C 1
ATOM 4498 O O . GLY B 1 226 ? 11.773 -8.094 -3.283 1 98.81 226 GLY B O 1
ATOM 4499 N N . MET B 1 227 ? 12.047 -6.234 -4.508 1 98.88 227 MET B N 1
ATOM 4500 C CA . MET B 1 227 ? 13.234 -6.742 -5.18 1 98.88 227 MET B CA 1
ATOM 4501 C C . MET B 1 227 ? 14.352 -7.012 -4.18 1 98.88 227 MET B C 1
ATOM 4503 O O . MET B 1 227 ? 15.094 -7.988 -4.316 1 98.88 227 MET B O 1
ATOM 4507 N N . ARG B 1 228 ? 14.484 -6.141 -3.191 1 98.75 228 ARG B N 1
ATOM 4508 C CA . ARG B 1 228 ? 15.523 -6.328 -2.176 1 98.75 228 ARG B CA 1
ATOM 4509 C C . ARG B 1 228 ? 15.289 -7.621 -1.4 1 98.75 228 ARG B C 1
ATOM 4511 O O . ARG B 1 228 ? 16.234 -8.375 -1.142 1 98.75 228 ARG B O 1
ATOM 4518 N N . LEU B 1 229 ? 14.031 -7.883 -0.983 1 98.75 229 LEU B N 1
ATOM 4519 C CA . LEU B 1 229 ? 13.711 -9.109 -0.256 1 98.75 229 LEU B CA 1
ATOM 4520 C C . LEU B 1 229 ? 14.039 -10.336 -1.095 1 98.75 229 LEU B C 1
ATOM 4522 O O . LEU B 1 229 ? 14.617 -11.305 -0.59 1 98.75 229 LEU B O 1
ATOM 4526 N N . VAL B 1 230 ? 13.68 -10.305 -2.389 1 98.88 230 VAL B N 1
ATOM 4527 C CA . VAL B 1 230 ? 13.961 -11.445 -3.26 1 98.88 230 VAL B CA 1
ATOM 4528 C C . VAL B 1 230 ? 15.469 -11.68 -3.344 1 98.88 230 VAL B C 1
ATOM 4530 O O . VAL B 1 230 ? 15.938 -12.812 -3.24 1 98.88 230 VAL B O 1
ATOM 4533 N N . LYS B 1 231 ? 16.188 -10.594 -3.553 1 98.81 231 LYS B N 1
ATOM 4534 C CA . LYS B 1 231 ? 17.641 -10.703 -3.652 1 98.81 231 LYS B CA 1
ATOM 4535 C C . LYS B 1 231 ? 18.234 -11.398 -2.426 1 98.81 231 LYS B C 1
ATOM 4537 O O . LYS B 1 231 ? 19.125 -12.234 -2.547 1 98.81 231 LYS B O 1
ATOM 4542 N N . GLU B 1 232 ? 17.719 -11.078 -1.298 1 98.31 232 GLU B N 1
ATOM 4543 C CA . GLU B 1 232 ? 18.312 -11.547 -0.046 1 98.31 232 GLU B CA 1
ATOM 4544 C C . GLU B 1 232 ? 17.812 -12.945 0.309 1 98.31 232 GLU B C 1
ATOM 4546 O O . GLU B 1 232 ? 18.578 -13.766 0.827 1 98.31 232 GLU B O 1
ATOM 4551 N N . TYR B 1 233 ? 16.578 -13.266 -0.038 1 98.62 233 TYR B N 1
ATOM 4552 C CA . TYR B 1 233 ? 15.992 -14.406 0.659 1 98.62 233 TYR B CA 1
ATOM 4553 C C . TYR B 1 233 ? 15.633 -15.516 -0.318 1 98.62 233 TYR B C 1
ATOM 4555 O O . TYR B 1 233 ? 15.445 -16.672 0.083 1 98.62 233 TYR B O 1
ATOM 4563 N N . LEU B 1 234 ? 15.5 -15.25 -1.623 1 98.81 234 LEU B N 1
ATOM 4564 C CA . LEU B 1 234 ? 15.148 -16.312 -2.562 1 98.81 234 LEU B CA 1
ATOM 4565 C C . LEU B 1 234 ? 16.266 -17.344 -2.645 1 98.81 234 LEU B C 1
ATOM 4567 O O . LEU B 1 234 ? 16 -18.547 -2.574 1 98.81 234 LEU B O 1
ATOM 4571 N N . PRO B 1 235 ? 17.562 -16.938 -2.789 1 98.75 235 PRO B N 1
ATOM 4572 C CA . PRO B 1 235 ? 18.625 -17.953 -2.805 1 98.75 235 PRO B CA 1
ATOM 4573 C C . PRO B 1 235 ? 18.641 -18.797 -1.534 1 98.75 235 PRO B C 1
ATOM 4575 O O . PRO B 1 235 ? 18.906 -20 -1.595 1 98.75 235 PRO B O 1
ATOM 4578 N N . ARG B 1 236 ? 18.328 -18.188 -0.385 1 98.31 236 ARG B N 1
ATOM 4579 C CA . ARG B 1 236 ? 18.297 -18.906 0.881 1 98.31 236 ARG B CA 1
ATOM 4580 C C . ARG B 1 236 ? 17.172 -19.938 0.897 1 98.31 236 ARG B C 1
ATOM 4582 O O . ARG B 1 236 ? 17.375 -21.094 1.304 1 98.31 236 ARG B O 1
ATOM 4589 N N . ALA B 1 237 ? 15.969 -19.5 0.469 1 98.31 237 ALA B N 1
ATOM 4590 C CA . ALA B 1 237 ? 14.82 -20.406 0.425 1 98.31 237 ALA B CA 1
ATOM 4591 C C . ALA B 1 237 ? 15.062 -21.547 -0.558 1 98.31 237 ALA B C 1
ATOM 4593 O O . ALA B 1 237 ? 14.602 -22.672 -0.335 1 98.31 237 ALA B O 1
ATOM 4594 N N . TYR B 1 238 ? 15.734 -21.25 -1.617 1 98.44 238 TYR B N 1
ATOM 4595 C CA . TYR B 1 238 ? 16.062 -22.25 -2.633 1 98.44 238 TYR B CA 1
ATOM 4596 C C . TYR B 1 238 ? 17.062 -23.266 -2.096 1 98.44 238 TYR B C 1
ATOM 4598 O O . TYR B 1 238 ? 16.906 -24.469 -2.307 1 98.44 238 TYR B O 1
ATOM 4606 N N . LYS B 1 239 ? 18.062 -22.797 -1.442 1 97.94 239 LYS B N 1
ATOM 4607 C CA . LYS B 1 239 ? 19.109 -23.656 -0.902 1 97.94 239 LYS B CA 1
ATOM 4608 C C . LYS B 1 239 ? 18.594 -24.516 0.245 1 97.94 239 LYS B C 1
ATOM 4610 O O . LYS B 1 239 ? 18.891 -25.703 0.324 1 97.94 239 LYS B O 1
ATOM 4615 N N . GLU B 1 240 ? 17.859 -23.906 1.137 1 97.56 240 GLU B N 1
ATOM 4616 C CA . GLU B 1 240 ? 17.266 -24.578 2.291 1 97.56 240 GLU B CA 1
ATOM 4617 C C . GLU B 1 240 ? 15.766 -24.328 2.373 1 97.56 240 GLU B C 1
ATOM 4619 O O . GLU B 1 240 ? 15.328 -23.344 2.982 1 97.56 240 GLU B O 1
ATOM 4624 N N . GLY B 1 241 ? 15.062 -25.281 1.907 1 96.44 241 GLY B N 1
ATOM 4625 C CA . GLY B 1 241 ? 13.617 -25.141 1.775 1 96.44 241 GLY B CA 1
ATOM 4626 C C . GLY B 1 241 ? 12.914 -24.969 3.107 1 96.44 241 GLY B C 1
ATOM 4627 O O . GLY B 1 241 ? 11.781 -24.484 3.158 1 96.44 241 GLY B O 1
ATOM 4628 N N . THR B 1 242 ? 13.555 -25.234 4.238 1 96.56 242 THR B N 1
ATOM 4629 C CA . THR B 1 242 ? 12.891 -25.188 5.539 1 96.56 242 THR B CA 1
ATOM 4630 C C . THR B 1 242 ? 13.281 -23.922 6.297 1 96.56 242 THR B C 1
ATOM 4632 O O . THR B 1 242 ? 12.953 -23.781 7.477 1 96.56 242 THR B O 1
ATOM 4635 N N . ASP B 1 243 ? 13.984 -23 5.613 1 97.31 243 ASP B N 1
ATOM 4636 C CA . ASP B 1 243 ? 14.336 -21.703 6.195 1 97.31 243 ASP B CA 1
ATOM 4637 C C . ASP B 1 243 ? 13.109 -20.812 6.312 1 97.31 243 ASP B C 1
ATOM 4639 O O . ASP B 1 243 ? 12.789 -20.062 5.387 1 97.31 243 ASP B O 1
ATOM 4643 N N . LEU B 1 244 ? 12.5 -20.781 7.492 1 97.62 244 LEU B N 1
ATOM 4644 C CA . LEU B 1 244 ? 11.219 -20.125 7.695 1 97.62 244 LEU B CA 1
ATOM 4645 C C . LEU B 1 244 ? 11.352 -18.609 7.535 1 97.62 244 LEU B C 1
ATOM 4647 O O . LEU B 1 244 ? 10.422 -17.953 7.07 1 97.62 244 LEU B O 1
ATOM 4651 N N . GLU B 1 245 ? 12.445 -18.078 7.93 1 97.69 245 GLU B N 1
ATOM 4652 C CA . GLU B 1 245 ? 12.664 -16.641 7.715 1 97.69 245 GLU B CA 1
ATOM 4653 C C . GLU B 1 245 ? 12.656 -16.312 6.227 1 97.69 245 GLU B C 1
ATOM 4655 O O . GLU B 1 245 ? 12.031 -15.336 5.809 1 97.69 245 GLU B O 1
ATOM 4660 N N . ALA B 1 246 ? 13.398 -17.109 5.469 1 98.12 246 ALA B N 1
ATOM 4661 C CA . ALA B 1 246 ? 13.445 -16.891 4.027 1 98.12 246 ALA B CA 1
ATOM 4662 C C . ALA B 1 246 ? 12.062 -17.078 3.4 1 98.12 246 ALA B C 1
ATOM 4664 O O . ALA B 1 246 ? 11.656 -16.281 2.539 1 98.12 246 ALA B O 1
ATOM 4665 N N . ARG B 1 247 ? 11.367 -18.109 3.879 1 98.25 247 ARG B N 1
ATOM 4666 C CA . ARG B 1 247 ? 10.031 -18.375 3.359 1 98.25 247 ARG B CA 1
ATOM 4667 C C . ARG B 1 247 ? 9.07 -17.234 3.668 1 98.25 247 ARG B C 1
ATOM 4669 O O . ARG B 1 247 ? 8.289 -16.828 2.811 1 98.25 247 ARG B O 1
ATOM 4676 N N . ALA B 1 248 ? 9.133 -16.688 4.867 1 98.38 248 ALA B N 1
ATOM 4677 C CA . ALA B 1 248 ? 8.266 -15.578 5.254 1 98.38 248 ALA B CA 1
ATOM 4678 C C . ALA B 1 248 ? 8.547 -14.344 4.402 1 98.38 248 ALA B C 1
ATOM 4680 O O . ALA B 1 248 ? 7.621 -13.672 3.943 1 98.38 248 ALA B O 1
ATOM 4681 N N . ASN B 1 249 ? 9.797 -14.047 4.234 1 98.5 249 ASN B N 1
ATOM 4682 C CA . ASN B 1 249 ? 10.172 -12.883 3.441 1 98.5 249 ASN B CA 1
ATOM 4683 C C . ASN B 1 249 ? 9.781 -13.062 1.975 1 98.5 249 ASN B C 1
ATOM 4685 O O . ASN B 1 249 ? 9.414 -12.094 1.306 1 98.5 249 ASN B O 1
ATOM 4689 N N . MET B 1 250 ? 9.859 -14.281 1.459 1 98.69 250 MET B N 1
ATOM 4690 C CA . MET B 1 250 ? 9.445 -14.523 0.079 1 98.69 250 MET B CA 1
ATOM 4691 C C . MET B 1 250 ? 7.934 -14.391 -0.069 1 98.69 250 MET B C 1
ATOM 4693 O O . MET B 1 250 ? 7.445 -13.93 -1.104 1 98.69 250 MET B O 1
ATOM 4697 N N . MET B 1 251 ? 7.168 -14.82 0.954 1 98.56 251 MET B N 1
ATOM 4698 C CA . MET B 1 251 ? 5.727 -14.594 0.922 1 98.56 251 MET B CA 1
ATOM 4699 C C . MET B 1 251 ? 5.418 -13.102 0.888 1 98.56 251 MET B C 1
ATOM 4701 O O . MET B 1 251 ? 4.547 -12.656 0.136 1 98.56 251 MET B O 1
ATOM 4705 N N . ALA B 1 252 ? 6.156 -12.344 1.673 1 98.62 252 ALA B N 1
ATOM 4706 C CA . ALA B 1 252 ? 6.004 -10.891 1.656 1 98.62 252 ALA B CA 1
ATOM 4707 C C . ALA B 1 252 ? 6.336 -10.32 0.279 1 98.62 252 ALA B C 1
ATOM 4709 O O . ALA B 1 252 ? 5.586 -9.508 -0.259 1 98.62 252 ALA B O 1
ATOM 4710 N N . ALA B 1 253 ? 7.414 -10.766 -0.296 1 98.75 253 ALA B N 1
ATOM 4711 C CA . ALA B 1 253 ? 7.852 -10.273 -1.6 1 98.75 253 ALA B CA 1
ATOM 4712 C C . ALA B 1 253 ? 6.812 -10.578 -2.676 1 98.75 253 ALA B C 1
ATOM 4714 O O . ALA B 1 253 ? 6.57 -9.75 -3.562 1 98.75 253 ALA B O 1
ATOM 4715 N N . ALA B 1 254 ? 6.242 -11.773 -2.607 1 98.56 254 ALA B N 1
ATOM 4716 C CA . ALA B 1 254 ? 5.215 -12.156 -3.57 1 98.56 254 ALA B CA 1
ATOM 4717 C C . ALA B 1 254 ? 3.998 -11.242 -3.463 1 98.56 254 ALA B C 1
ATOM 4719 O O . ALA B 1 254 ? 3.498 -10.734 -4.473 1 98.56 254 ALA B O 1
ATOM 4720 N N . ALA B 1 255 ? 3.541 -11.023 -2.268 1 98.44 255 ALA B N 1
ATOM 4721 C CA . ALA B 1 255 ? 2.422 -10.117 -2.047 1 98.44 255 ALA B CA 1
ATOM 4722 C C . ALA B 1 255 ? 2.762 -8.703 -2.518 1 98.44 255 ALA B C 1
ATOM 4724 O O . ALA B 1 255 ? 1.929 -8.023 -3.125 1 98.44 255 ALA B O 1
ATOM 4725 N N . MET B 1 256 ? 3.953 -8.273 -2.223 1 98.62 256 MET B N 1
ATOM 4726 C CA . MET B 1 256 ? 4.422 -6.949 -2.615 1 98.62 256 MET B CA 1
ATOM 4727 C C . MET B 1 256 ? 4.426 -6.801 -4.133 1 98.62 256 MET B C 1
ATOM 4729 O O . MET B 1 256 ? 4.027 -5.762 -4.66 1 98.62 256 MET B O 1
ATOM 4733 N N . GLY B 1 257 ? 4.891 -7.809 -4.82 1 98.5 257 GLY B N 1
ATOM 4734 C CA . GLY B 1 257 ? 4.84 -7.789 -6.273 1 98.5 257 GLY B CA 1
ATOM 4735 C C . GLY B 1 257 ? 3.438 -7.582 -6.816 1 98.5 257 GLY B C 1
ATOM 4736 O O . GLY B 1 257 ? 3.227 -6.758 -7.711 1 98.5 257 GLY B O 1
ATOM 4737 N N . ALA B 1 258 ? 2.559 -8.297 -6.262 1 97.69 258 ALA B N 1
ATOM 4738 C CA . ALA B 1 258 ? 1.169 -8.227 -6.707 1 97.69 258 ALA B CA 1
ATOM 4739 C C . ALA B 1 258 ? 0.566 -6.859 -6.402 1 97.69 258 ALA B C 1
ATOM 4741 O O . ALA B 1 258 ? -0.173 -6.305 -7.219 1 97.69 258 ALA B O 1
ATOM 4742 N N . VAL B 1 259 ? 0.84 -6.301 -5.285 1 97.62 259 VAL B N 1
ATOM 4743 C CA . VAL B 1 259 ? 0.361 -4.965 -4.941 1 97.62 259 VAL B CA 1
ATOM 4744 C C . VAL B 1 259 ? 0.993 -3.934 -5.875 1 97.62 259 VAL B C 1
ATOM 4746 O O . VAL B 1 259 ? 0.307 -3.045 -6.387 1 97.62 259 VAL B O 1
ATOM 4749 N N . ALA B 1 260 ? 2.227 -4.098 -6.113 1 98.12 260 ALA B N 1
ATOM 4750 C CA . ALA B 1 260 ? 3.008 -3.117 -6.867 1 98.12 260 ALA B CA 1
ATOM 4751 C C . ALA B 1 260 ? 2.604 -3.107 -8.336 1 98.12 260 ALA B C 1
ATOM 4753 O O . ALA B 1 260 ? 2.617 -2.057 -8.984 1 98.12 260 ALA B O 1
ATOM 4754 N N . PHE B 1 261 ? 2.266 -4.234 -8.906 1 95.38 261 PHE B N 1
ATOM 4755 C CA . PHE B 1 261 ? 2.08 -4.281 -10.352 1 95.38 261 PHE B CA 1
ATOM 4756 C C . PHE B 1 261 ? 0.761 -3.629 -10.742 1 95.38 261 PHE B C 1
ATOM 4758 O O . PHE B 1 261 ? 0.449 -3.52 -11.93 1 95.38 261 PHE B O 1
ATOM 4765 N N . GLN B 1 262 ? 0.076 -3.086 -9.75 1 91 262 GLN B N 1
ATOM 4766 C CA . GLN B 1 262 ? -0.99 -2.145 -10.07 1 91 262 GLN B CA 1
ATOM 4767 C C . GLN B 1 262 ? -0.448 -0.941 -10.836 1 91 262 GLN B C 1
ATOM 4769 O O . GLN B 1 262 ? -1.199 -0.245 -11.523 1 91 262 GLN B O 1
ATOM 4774 N N . LYS B 1 263 ? 0.812 -0.689 -10.656 1 95.5 263 LYS B N 1
ATOM 4775 C CA . LYS B 1 263 ? 1.496 0.351 -11.414 1 95.5 263 LYS B CA 1
ATOM 4776 C C . LYS B 1 263 ? 1.65 -0.053 -12.883 1 95.5 263 LYS B C 1
ATOM 4778 O O . LYS B 1 263 ? 1.655 0.801 -13.766 1 95.5 263 LYS B O 1
ATOM 4783 N N . GLY B 1 264 ? 1.812 -1.354 -13.023 1 94.88 264 GLY B N 1
ATOM 4784 C CA . GLY B 1 264 ? 1.979 -1.886 -14.367 1 94.88 264 GLY B CA 1
ATOM 4785 C C . GLY B 1 264 ? 2.943 -3.055 -14.438 1 94.88 264 GLY B C 1
ATOM 4786 O O . GLY B 1 264 ? 3.807 -3.201 -13.562 1 94.88 264 GLY B O 1
ATOM 4787 N N . LEU B 1 265 ? 2.713 -3.871 -15.422 1 96.75 265 LEU B N 1
ATOM 4788 C CA . LEU B 1 265 ? 3.676 -4.895 -15.805 1 96.75 265 LEU B CA 1
ATOM 4789 C C . LEU B 1 265 ? 4.387 -4.516 -17.094 1 96.75 265 LEU B C 1
ATOM 4791 O O . LEU B 1 265 ? 4.684 -3.34 -17.328 1 96.75 265 LEU B O 1
ATOM 4795 N N . GLY B 1 266 ? 4.867 -5.535 -17.875 1 97.88 266 GLY B N 1
ATOM 4796 C CA . GLY B 1 266 ? 5.578 -5.195 -19.094 1 97.88 266 GLY B CA 1
ATOM 4797 C C . GLY B 1 266 ? 5.887 -6.402 -19.953 1 97.88 266 GLY B C 1
ATOM 4798 O O . GLY B 1 266 ? 5.082 -7.332 -20.047 1 97.88 266 GLY B O 1
ATOM 4799 N N . ALA B 1 267 ? 6.957 -6.309 -20.656 1 98.75 267 ALA B N 1
ATOM 4800 C CA . ALA B 1 267 ? 7.312 -7.246 -21.719 1 98.75 267 ALA B CA 1
ATOM 4801 C C . ALA B 1 267 ? 7.637 -8.625 -21.141 1 98.75 267 ALA B C 1
ATOM 4803 O O . ALA B 1 267 ? 7.449 -9.641 -21.812 1 98.75 267 ALA B O 1
ATOM 4804 N N . ILE B 1 268 ? 8.141 -8.727 -19.891 1 98.69 268 ILE B N 1
ATOM 4805 C CA . ILE B 1 268 ? 8.406 -10.047 -19.328 1 98.69 268 ILE B CA 1
ATOM 4806 C C . ILE B 1 268 ? 7.121 -10.875 -19.312 1 98.69 268 ILE B C 1
ATOM 4808 O O . ILE B 1 268 ? 7.082 -11.977 -19.875 1 98.69 268 ILE B O 1
ATOM 4812 N N . HIS B 1 269 ? 6.062 -10.312 -18.797 1 96.75 269 HIS B N 1
ATOM 4813 C CA . HIS B 1 269 ? 4.789 -11.031 -18.734 1 96.75 269 HIS B CA 1
ATOM 4814 C C . HIS B 1 269 ? 4.148 -11.125 -20.109 1 96.75 269 HIS B C 1
ATOM 4816 O O . HIS B 1 269 ? 3.578 -12.164 -20.469 1 96.75 269 HIS B O 1
ATOM 4822 N N . ALA B 1 270 ? 4.262 -10.031 -20.859 1 96.38 270 ALA B N 1
ATOM 4823 C CA . ALA B 1 270 ? 3.646 -10.023 -22.188 1 96.38 270 ALA B CA 1
ATOM 4824 C C . ALA B 1 270 ? 4.223 -11.125 -23.078 1 96.38 270 ALA B C 1
ATOM 4826 O O . ALA B 1 270 ? 3.518 -11.688 -23.922 1 96.38 270 ALA B O 1
ATOM 4827 N N . LEU B 1 271 ? 5.516 -11.461 -22.953 1 97.75 271 LEU B N 1
ATOM 4828 C CA . LEU B 1 271 ? 6.145 -12.547 -23.688 1 97.75 271 LEU B CA 1
ATOM 4829 C C . LEU B 1 271 ? 5.793 -13.898 -23.078 1 97.75 271 LEU B C 1
ATOM 4831 O O . LEU B 1 271 ? 5.547 -14.875 -23.797 1 97.75 271 LEU B O 1
ATOM 4835 N N . SER B 1 272 ? 5.75 -13.961 -21.75 1 95.88 272 SER B N 1
ATOM 4836 C CA . SER B 1 272 ? 5.625 -15.219 -21.031 1 95.88 272 SER B CA 1
ATOM 4837 C C . SER B 1 272 ? 4.215 -15.789 -21.156 1 95.88 272 SER B C 1
ATOM 4839 O O . SER B 1 272 ? 4.035 -17 -21.188 1 95.88 272 SER B O 1
ATOM 4841 N N . HIS B 1 273 ? 3.221 -14.891 -21.203 1 90.19 273 HIS B N 1
ATOM 4842 C CA . HIS B 1 273 ? 1.841 -15.359 -21.25 1 90.19 273 HIS B CA 1
ATOM 4843 C C . HIS B 1 273 ? 1.592 -16.188 -22.5 1 90.19 273 HIS B C 1
ATOM 4845 O O . HIS B 1 273 ? 1.149 -17.344 -22.406 1 90.19 273 HIS B O 1
ATOM 4851 N N . PRO B 1 274 ? 1.911 -15.703 -23.688 1 91.19 274 PRO B N 1
ATOM 4852 C CA . PRO B 1 274 ? 1.712 -16.531 -24.891 1 91.19 274 PRO B CA 1
ATOM 4853 C C . PRO B 1 274 ? 2.551 -17.797 -24.875 1 91.19 274 PRO B C 1
ATOM 4855 O O . PRO B 1 274 ? 2.088 -18.859 -25.312 1 91.19 274 PRO B O 1
ATOM 4858 N N . ILE B 1 275 ? 3.797 -17.781 -24.375 1 93.44 275 ILE B N 1
ATOM 4859 C CA . ILE B 1 275 ? 4.648 -18.953 -24.297 1 93.44 275 ILE B CA 1
ATOM 4860 C C . ILE B 1 275 ? 3.988 -20.016 -23.422 1 93.44 275 ILE B C 1
ATOM 4862 O O . ILE B 1 275 ? 3.922 -21.188 -23.797 1 93.44 275 ILE B O 1
ATOM 4866 N N . GLY B 1 276 ? 3.547 -19.578 -22.219 1 88.69 276 GLY B N 1
ATOM 4867 C CA . GLY B 1 276 ? 2.85 -20.5 -21.344 1 88.69 276 GLY B CA 1
ATOM 4868 C C . GLY B 1 276 ? 1.595 -21.078 -21.953 1 88.69 276 GLY B C 1
ATOM 4869 O O . GLY B 1 276 ? 1.309 -22.266 -21.781 1 88.69 276 GLY B O 1
ATOM 4870 N N . ALA B 1 277 ? 0.857 -20.281 -22.656 1 83.12 277 ALA B N 1
ATOM 4871 C CA . ALA B 1 277 ? -0.395 -20.703 -23.281 1 83.12 277 ALA B CA 1
ATOM 4872 C C . ALA B 1 277 ? -0.14 -21.75 -24.359 1 83.12 277 ALA B C 1
ATOM 4874 O O . ALA B 1 277 ? -0.902 -22.719 -24.5 1 83.12 277 ALA B O 1
ATOM 4875 N N . VAL B 1 278 ? 0.917 -21.625 -25.125 1 87.12 278 VAL B N 1
ATOM 4876 C CA . VAL B 1 278 ? 1.186 -22.453 -26.297 1 87.12 278 VAL B CA 1
ATOM 4877 C C . VAL B 1 278 ? 1.965 -23.703 -25.875 1 87.12 278 VAL B C 1
ATOM 4879 O O . VAL B 1 278 ? 1.713 -24.797 -26.375 1 87.12 278 VAL B O 1
ATOM 4882 N N . TYR B 1 279 ? 2.836 -23.578 -24.906 1 90.44 279 TYR B N 1
ATOM 4883 C CA . TYR B 1 279 ? 3.766 -24.672 -24.641 1 90.44 279 TYR B CA 1
ATOM 4884 C C . TYR B 1 279 ? 3.576 -25.219 -23.234 1 90.44 279 TYR B C 1
ATOM 4886 O O . TYR B 1 279 ? 4.27 -26.156 -22.812 1 90.44 279 TYR B O 1
ATOM 4894 N N . ASN B 1 280 ? 2.691 -24.609 -22.422 1 85.06 280 ASN B N 1
ATOM 4895 C CA . ASN B 1 280 ? 2.346 -25.047 -21.062 1 85.06 280 ASN B CA 1
ATOM 4896 C C . ASN B 1 280 ? 3.557 -25.016 -20.141 1 85.06 280 ASN B C 1
ATOM 4898 O O . ASN B 1 280 ? 3.789 -25.969 -19.391 1 85.06 280 ASN B O 1
ATOM 4902 N N . THR B 1 281 ? 4.371 -24.031 -20.312 1 89.88 281 THR B N 1
ATOM 4903 C CA . THR B 1 281 ? 5.531 -23.859 -19.453 1 89.88 281 THR B CA 1
ATOM 4904 C C . THR B 1 281 ? 5.129 -23.234 -18.109 1 89.88 281 THR B C 1
ATOM 4906 O O . THR B 1 281 ? 4.062 -22.609 -18.016 1 89.88 281 THR B O 1
ATOM 4909 N N . HIS B 1 282 ? 5.902 -23.484 -17.062 1 89 282 HIS B N 1
ATOM 4910 C CA . HIS B 1 282 ? 5.688 -22.844 -15.781 1 89 282 HIS B CA 1
ATOM 4911 C C . HIS B 1 282 ? 5.848 -21.328 -15.898 1 89 282 HIS B C 1
ATOM 4913 O O . HIS B 1 282 ? 6.875 -20.844 -16.375 1 89 282 HIS B O 1
ATOM 4919 N N . HIS B 1 283 ? 4.93 -20.578 -15.398 1 89.94 283 HIS B N 1
ATOM 4920 C CA . HIS B 1 283 ? 4.82 -19.141 -15.617 1 89.94 283 HIS B CA 1
ATOM 4921 C C . HIS B 1 283 ? 6.043 -18.406 -15.07 1 89.94 283 HIS B C 1
ATOM 4923 O O . HIS B 1 283 ? 6.719 -17.688 -15.805 1 89.94 283 HIS B O 1
ATOM 4929 N N . GLY B 1 284 ? 6.406 -18.625 -13.812 1 94.94 284 GLY B N 1
ATOM 4930 C CA . GLY B 1 284 ? 7.516 -17.938 -13.172 1 94.94 284 GLY B CA 1
ATOM 4931 C C . GLY B 1 284 ? 8.859 -18.266 -13.789 1 94.94 284 GLY B C 1
ATOM 4932 O O . GLY B 1 284 ? 9.727 -17.391 -13.898 1 94.94 284 GLY B O 1
ATOM 4933 N N . MET B 1 285 ? 8.969 -19.531 -14.18 1 96.12 285 MET B N 1
ATOM 4934 C CA . MET B 1 285 ? 10.203 -19.953 -14.836 1 96.12 285 MET B CA 1
ATOM 4935 C C . MET B 1 285 ? 10.336 -19.297 -16.203 1 96.12 285 MET B C 1
ATOM 4937 O O . MET B 1 285 ? 11.43 -18.875 -16.594 1 96.12 285 MET B O 1
ATOM 4941 N N . THR B 1 286 ? 9.258 -19.203 -16.906 1 97 286 THR B N 1
ATOM 4942 C CA . THR B 1 286 ? 9.266 -18.531 -18.203 1 97 286 THR B CA 1
ATOM 4943 C C . THR B 1 286 ? 9.625 -17.062 -18.062 1 97 286 THR B C 1
ATOM 4945 O O . THR B 1 286 ? 10.414 -16.531 -18.844 1 97 286 THR B O 1
ATOM 4948 N N . ASN B 1 287 ? 9.039 -16.375 -17.062 1 98.19 287 ASN B N 1
ATOM 4949 C CA . ASN B 1 287 ? 9.414 -15 -16.75 1 98.19 287 ASN B CA 1
ATOM 4950 C C . ASN B 1 287 ? 10.922 -14.852 -16.562 1 98.19 287 ASN B C 1
ATOM 4952 O O . ASN B 1 287 ? 11.531 -13.914 -17.094 1 98.19 287 ASN B O 1
ATOM 4956 N N . ALA B 1 288 ? 11.453 -15.805 -15.82 1 98.56 288 ALA B N 1
ATOM 4957 C CA . ALA B 1 288 ? 12.875 -15.766 -15.5 1 98.56 288 ALA B CA 1
ATOM 4958 C C . ALA B 1 288 ? 13.727 -15.898 -16.766 1 98.56 288 ALA B C 1
ATOM 4960 O O . ALA B 1 288 ? 14.766 -15.25 -16.891 1 98.56 288 ALA B O 1
ATOM 4961 N N . VAL B 1 289 ? 13.312 -16.719 -17.672 1 98.69 289 VAL B N 1
ATOM 4962 C CA . VAL B 1 289 ? 14.086 -17.031 -18.875 1 98.69 289 VAL B CA 1
ATOM 4963 C C . VAL B 1 289 ? 14.133 -15.82 -19.797 1 98.69 289 VAL B C 1
ATOM 4965 O O . VAL B 1 289 ? 15.18 -15.508 -20.375 1 98.69 289 VAL B O 1
ATOM 4968 N N . VAL B 1 290 ? 13.062 -15.086 -19.922 1 98.75 290 VAL B N 1
ATOM 4969 C CA . VAL B 1 290 ? 13 -14.016 -20.922 1 98.75 290 VAL B CA 1
ATOM 4970 C C . VAL B 1 290 ? 13.5 -12.711 -20.312 1 98.75 290 VAL B C 1
ATOM 4972 O O . VAL B 1 290 ? 13.758 -11.742 -21.016 1 98.75 290 VAL B O 1
ATOM 4975 N N . MET B 1 291 ? 13.75 -12.656 -19.016 1 98.81 291 MET B N 1
ATOM 4976 C CA . MET B 1 291 ? 14 -11.453 -18.219 1 98.81 291 MET B CA 1
ATOM 4977 C C . MET B 1 291 ? 15.234 -10.719 -18.734 1 98.81 291 MET B C 1
ATOM 4979 O O . MET B 1 291 ? 15.203 -9.5 -18.922 1 98.81 291 MET B O 1
ATOM 4983 N N . PRO B 1 292 ? 16.391 -11.391 -19.031 1 98.75 292 PRO B N 1
ATOM 4984 C CA . PRO B 1 292 ? 17.578 -10.664 -19.469 1 98.75 292 PRO B CA 1
ATOM 4985 C C . PRO B 1 292 ? 17.375 -9.93 -20.797 1 98.75 292 PRO B C 1
ATOM 4987 O O . PRO B 1 292 ? 17.812 -8.781 -20.938 1 98.75 292 PRO B O 1
ATOM 4990 N N . ALA B 1 293 ? 16.703 -10.586 -21.703 1 98.81 293 ALA B N 1
ATOM 4991 C CA . ALA B 1 293 ? 16.453 -9.961 -23 1 98.81 293 ALA B CA 1
ATOM 4992 C C . ALA B 1 293 ? 15.57 -8.719 -22.844 1 98.81 293 ALA B C 1
ATOM 4994 O O . ALA B 1 293 ? 15.797 -7.703 -23.5 1 98.81 293 ALA B O 1
ATOM 4995 N N . VAL B 1 294 ? 14.578 -8.773 -21.984 1 98.88 294 VAL B N 1
ATOM 4996 C CA . VAL B 1 294 ? 13.664 -7.652 -21.781 1 98.88 294 VAL B CA 1
ATOM 4997 C C . VAL B 1 294 ? 14.406 -6.496 -21.109 1 98.88 294 VAL B C 1
ATOM 4999 O O . VAL B 1 294 ? 14.18 -5.328 -21.438 1 98.88 294 VAL B O 1
ATOM 5002 N N . LEU B 1 295 ? 15.281 -6.801 -20.141 1 98.88 295 LEU B N 1
ATOM 5003 C CA . LEU B 1 295 ? 16.078 -5.762 -19.516 1 98.88 295 LEU B CA 1
ATOM 5004 C C . LEU B 1 295 ? 16.891 -4.996 -20.547 1 98.88 295 LEU B C 1
ATOM 5006 O O . LEU B 1 295 ? 16.906 -3.762 -20.547 1 98.88 295 LEU B O 1
ATOM 5010 N N . ARG B 1 296 ? 17.531 -5.711 -21.453 1 98.69 296 ARG B N 1
ATOM 5011 C CA . ARG B 1 296 ? 18.312 -5.07 -22.5 1 98.69 296 ARG B CA 1
ATOM 5012 C C . ARG B 1 296 ? 17.422 -4.262 -23.438 1 98.69 296 ARG B C 1
ATOM 5014 O O . ARG B 1 296 ? 17.766 -3.152 -23.844 1 98.69 296 ARG B O 1
ATOM 5021 N N . PHE B 1 297 ? 16.312 -4.836 -23.734 1 98.75 297 PHE B N 1
ATOM 5022 C CA . PHE B 1 297 ? 15.336 -4.207 -24.625 1 98.75 297 PHE B CA 1
ATOM 5023 C C . PHE B 1 297 ? 14.898 -2.855 -24.062 1 98.75 297 PHE B C 1
ATOM 5025 O O . PHE B 1 297 ? 14.742 -1.893 -24.828 1 98.75 297 PHE B O 1
ATOM 5032 N N . ASN B 1 298 ? 14.695 -2.738 -22.719 1 98.81 298 ASN B N 1
ATOM 5033 C CA . ASN B 1 298 ? 14.164 -1.549 -22.062 1 98.81 298 ASN B CA 1
ATOM 5034 C C . ASN B 1 298 ? 15.273 -0.6 -21.625 1 98.81 298 ASN B C 1
ATOM 5036 O O . ASN B 1 298 ? 15.008 0.498 -21.141 1 98.81 298 ASN B O 1
ATOM 5040 N N . ARG B 1 299 ? 16.578 -0.953 -21.844 1 98.62 299 ARG B N 1
ATOM 5041 C CA . ARG B 1 299 ? 17.703 -0.288 -21.219 1 98.62 299 ARG B CA 1
ATOM 5042 C C . ARG B 1 299 ? 17.672 1.216 -21.469 1 98.62 299 ARG B C 1
ATOM 5044 O O . ARG B 1 299 ? 17.859 2.012 -20.547 1 98.62 299 ARG B O 1
ATOM 5051 N N . LYS B 1 300 ? 17.422 1.635 -22.656 1 98.19 300 LYS B N 1
ATOM 5052 C CA . LYS B 1 300 ? 17.516 3.041 -23.031 1 98.19 300 LYS B CA 1
ATOM 5053 C C . LYS B 1 300 ? 16.609 3.906 -22.172 1 98.19 300 LYS B C 1
ATOM 5055 O O . LYS B 1 300 ? 16.922 5.062 -21.875 1 98.19 300 LYS B O 1
ATOM 5060 N N . VAL B 1 301 ? 15.477 3.34 -21.781 1 98.38 301 VAL B N 1
ATOM 5061 C CA . VAL B 1 301 ? 14.469 4.117 -21.078 1 98.38 301 VAL B CA 1
ATOM 5062 C C . VAL B 1 301 ? 14.664 3.979 -19.562 1 98.38 301 VAL B C 1
ATOM 5064 O O . VAL B 1 301 ? 14.383 4.91 -18.812 1 98.38 301 VAL B O 1
ATOM 5067 N N . ILE B 1 302 ? 15.203 2.838 -19.062 1 98.56 302 ILE B N 1
ATOM 5068 C CA . ILE B 1 302 ? 15.109 2.561 -17.641 1 98.56 302 ILE B CA 1
ATOM 5069 C C . ILE B 1 302 ? 16.516 2.553 -17.016 1 98.56 302 ILE B C 1
ATOM 5071 O O . ILE B 1 302 ? 16.672 2.234 -15.844 1 98.56 302 ILE B O 1
ATOM 5075 N N . GLU B 1 303 ? 17.516 2.885 -17.734 1 98.56 303 GLU B N 1
ATOM 5076 C CA . GLU B 1 303 ? 18.906 2.748 -17.266 1 98.56 303 GLU B CA 1
ATOM 5077 C C . GLU B 1 303 ? 19.109 3.49 -15.961 1 98.56 303 GLU B C 1
ATOM 5079 O O . GLU B 1 303 ? 19.672 2.932 -15.008 1 98.56 303 GLU B O 1
ATOM 5084 N N . GLU B 1 304 ? 18.703 4.719 -15.875 1 97.69 304 GLU B N 1
ATOM 5085 C CA . GLU B 1 304 ? 18.906 5.527 -14.68 1 97.69 304 GLU B CA 1
ATOM 5086 C C . GLU B 1 304 ? 18.094 4.988 -13.508 1 97.69 304 GLU B C 1
ATOM 5088 O O . GLU B 1 304 ? 18.578 4.957 -12.375 1 97.69 304 GLU B O 1
ATOM 5093 N N . LYS B 1 305 ? 16.844 4.672 -13.789 1 97.62 305 LYS B N 1
ATOM 5094 C CA . LYS B 1 305 ? 15.984 4.109 -12.758 1 97.62 305 LYS B CA 1
ATOM 5095 C C . LYS B 1 305 ? 16.578 2.83 -12.18 1 97.62 305 LYS B C 1
ATOM 5097 O O . LYS B 1 305 ? 16.547 2.627 -10.961 1 97.62 305 LYS B O 1
ATOM 5102 N N . ILE B 1 306 ? 17.062 1.95 -13.031 1 98.69 306 ILE B N 1
ATOM 5103 C CA . ILE B 1 306 ? 17.641 0.686 -12.594 1 98.69 306 ILE B CA 1
ATOM 5104 C C . ILE B 1 306 ? 18.938 0.949 -11.836 1 98.69 306 ILE B C 1
ATOM 5106 O O . ILE B 1 306 ? 19.266 0.245 -10.875 1 98.69 306 ILE B O 1
ATOM 5110 N N . ALA B 1 307 ? 19.688 1.957 -12.25 1 98.5 307 ALA B N 1
ATOM 5111 C CA . ALA B 1 307 ? 20.906 2.312 -11.523 1 98.5 307 ALA B CA 1
ATOM 5112 C C . ALA B 1 307 ? 20.594 2.717 -10.086 1 98.5 307 ALA B C 1
ATOM 5114 O O . ALA B 1 307 ? 21.312 2.361 -9.156 1 98.5 307 ALA B O 1
ATOM 5115 N N . ARG B 1 308 ? 19.547 3.482 -9.859 1 97.94 308 ARG B N 1
ATOM 5116 C CA . ARG B 1 308 ? 19.109 3.857 -8.523 1 97.94 308 ARG B CA 1
ATOM 5117 C C . ARG B 1 308 ? 18.703 2.629 -7.715 1 97.94 308 ARG B C 1
ATOM 5119 O O . ARG B 1 308 ? 19.047 2.514 -6.535 1 97.94 308 ARG B O 1
ATOM 5126 N N . ALA B 1 309 ? 17.938 1.723 -8.359 1 98.62 309 ALA B N 1
ATOM 5127 C CA . ALA B 1 309 ? 17.531 0.485 -7.695 1 98.62 309 ALA B CA 1
ATOM 5128 C C . ALA B 1 309 ? 18.75 -0.334 -7.285 1 98.62 309 ALA B C 1
ATOM 5130 O O . ALA B 1 309 ? 18.812 -0.869 -6.176 1 98.62 309 ALA B O 1
ATOM 5131 N N . ALA B 1 310 ? 19.719 -0.43 -8.25 1 98.69 310 ALA B N 1
ATOM 5132 C CA . ALA B 1 310 ? 20.953 -1.173 -7.973 1 98.69 310 ALA B CA 1
ATOM 5133 C C . ALA B 1 310 ? 21.672 -0.608 -6.75 1 98.69 310 ALA B C 1
ATOM 5135 O O . ALA B 1 310 ? 22.141 -1.362 -5.902 1 98.69 310 ALA B O 1
ATOM 5136 N N . ALA B 1 311 ? 21.75 0.682 -6.625 1 98 311 ALA B N 1
ATOM 5137 C CA . ALA B 1 311 ? 22.406 1.337 -5.492 1 98 311 ALA B CA 1
ATOM 5138 C C . ALA B 1 311 ? 21.734 0.958 -4.176 1 98 311 ALA B C 1
ATOM 5140 O O . ALA B 1 311 ? 22.406 0.622 -3.199 1 98 311 ALA B O 1
ATOM 5141 N N . TYR B 1 312 ? 20.453 0.966 -4.129 1 98.38 312 TYR B N 1
ATOM 5142 C CA . TYR B 1 312 ? 19.703 0.607 -2.93 1 98.38 312 TYR B CA 1
ATOM 5143 C C . TYR B 1 312 ? 19.922 -0.857 -2.568 1 98.38 312 TYR B C 1
ATOM 5145 O O . TYR B 1 312 ? 19.984 -1.21 -1.389 1 98.38 312 TYR B O 1
ATOM 5153 N N . LEU B 1 313 ? 19.969 -1.705 -3.604 1 98.38 313 LEU B N 1
ATOM 5154 C CA . LEU B 1 313 ? 20.094 -3.145 -3.402 1 98.38 313 LEU B CA 1
ATOM 5155 C C . LEU B 1 313 ? 21.547 -3.521 -3.068 1 98.38 313 LEU B C 1
ATOM 5157 O O . LEU B 1 313 ? 21.844 -4.691 -2.818 1 98.38 313 LEU B O 1
ATOM 5161 N N . GLY B 1 314 ? 22.406 -2.553 -3.037 1 97.31 314 GLY B N 1
ATOM 5162 C CA . GLY B 1 314 ? 23.812 -2.83 -2.75 1 97.31 314 GLY B CA 1
ATOM 5163 C C . GLY B 1 314 ? 24.531 -3.471 -3.914 1 97.31 314 GLY B C 1
ATOM 5164 O O . GLY B 1 314 ? 25.469 -4.25 -3.715 1 97.31 314 GLY B O 1
ATOM 5165 N N . ILE B 1 315 ? 24.078 -3.219 -5.109 1 98.19 315 ILE B N 1
ATOM 5166 C CA . ILE B 1 315 ? 24.688 -3.752 -6.324 1 98.19 315 ILE B CA 1
ATOM 5167 C C . ILE B 1 315 ? 25.5 -2.66 -7.02 1 98.19 315 ILE B C 1
ATOM 5169 O O . ILE B 1 315 ? 24.953 -1.613 -7.383 1 98.19 315 ILE B O 1
ATOM 5173 N N . SER B 1 316 ? 26.734 -2.871 -7.254 1 97.25 316 SER B N 1
ATOM 5174 C CA . SER B 1 316 ? 27.609 -1.898 -7.914 1 97.25 316 SER B CA 1
ATOM 5175 C C . SER B 1 316 ? 27.5 -2.004 -9.43 1 97.25 316 SER B C 1
ATOM 5177 O O . SER B 1 316 ? 27.109 -3.047 -9.961 1 97.25 316 SER B O 1
ATOM 5179 N N . GLY B 1 317 ? 27.75 -0.854 -10.133 1 97.62 317 GLY B N 1
ATOM 5180 C CA . GLY B 1 317 ? 27.875 -0.897 -11.578 1 97.62 317 GLY B CA 1
ATOM 5181 C C . GLY B 1 317 ? 26.625 -0.448 -12.305 1 97.62 317 GLY B C 1
ATOM 5182 O O . GLY B 1 317 ? 26.484 -0.656 -13.508 1 97.62 317 GLY B O 1
ATOM 5183 N N . GLY B 1 318 ? 25.703 0.119 -11.617 1 97.94 318 GLY B N 1
ATOM 5184 C CA . GLY B 1 318 ? 24.5 0.661 -12.258 1 97.94 318 GLY B CA 1
ATOM 5185 C C . GLY B 1 318 ? 23.688 -0.392 -12.977 1 97.94 318 GLY B C 1
ATOM 5186 O O . GLY B 1 318 ? 23.438 -1.47 -12.43 1 97.94 318 GLY B O 1
ATOM 5187 N N . PHE B 1 319 ? 23.203 -0.074 -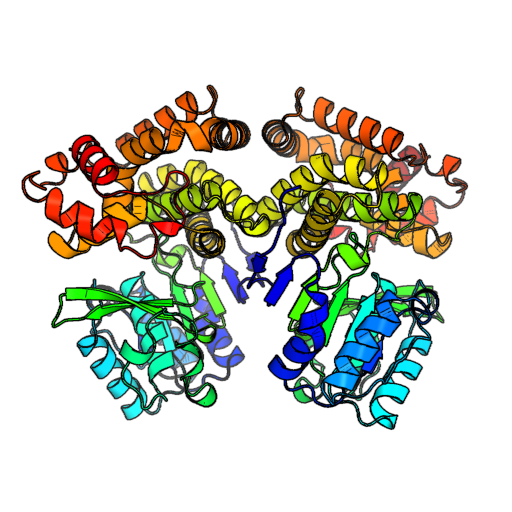14.164 1 98.62 319 PHE B N 1
ATOM 5188 C CA . PHE B 1 319 ? 22.391 -0.98 -14.961 1 98.62 319 PHE B CA 1
ATOM 5189 C C . PHE B 1 319 ? 23.141 -2.277 -15.242 1 98.62 319 PHE B C 1
ATOM 5191 O O . PHE B 1 319 ? 22.578 -3.365 -15.102 1 98.62 319 PHE B O 1
ATOM 5198 N N . ASP B 1 320 ? 24.438 -2.166 -15.641 1 98.75 320 ASP B N 1
ATOM 5199 C CA . ASP B 1 320 ? 25.219 -3.346 -15.992 1 98.75 320 ASP B CA 1
ATOM 5200 C C . ASP B 1 320 ? 25.406 -4.262 -14.789 1 98.75 320 ASP B C 1
ATOM 5202 O O . ASP B 1 320 ? 25.359 -5.488 -14.914 1 98.75 320 ASP B O 1
ATOM 5206 N N . GLY B 1 321 ? 25.672 -3.607 -13.672 1 98.81 321 GLY B N 1
ATOM 5207 C CA . GLY B 1 321 ? 25.766 -4.398 -12.453 1 98.81 321 GLY B CA 1
ATOM 5208 C C . GLY B 1 321 ? 24.469 -5.133 -12.133 1 98.81 321 GLY B C 1
ATOM 5209 O O . GLY B 1 321 ? 24.5 -6.297 -11.727 1 98.81 321 GLY B O 1
ATOM 5210 N N . PHE B 1 322 ? 23.344 -4.477 -12.242 1 98.81 322 PHE B N 1
ATOM 5211 C CA . PHE B 1 322 ? 22.031 -5.074 -12 1 98.81 322 PHE B CA 1
ATOM 5212 C C . PHE B 1 322 ? 21.766 -6.207 -12.984 1 98.81 322 PHE B C 1
ATOM 5214 O O . PHE B 1 322 ? 21.266 -7.266 -12.602 1 98.81 322 PHE B O 1
ATOM 5221 N N . TYR B 1 323 ? 22.062 -5.984 -14.219 1 98.81 323 TYR B N 1
ATOM 5222 C CA . TYR B 1 323 ? 21.922 -7 -15.258 1 98.81 323 TYR B CA 1
ATOM 5223 C C . TYR B 1 323 ? 22.734 -8.242 -14.922 1 98.81 323 TYR B C 1
ATOM 5225 O O . TYR B 1 323 ? 22.234 -9.367 -15.016 1 98.81 323 TYR B O 1
ATOM 5233 N N . ASP B 1 324 ? 23.969 -8.086 -14.531 1 98.81 324 ASP B N 1
ATOM 5234 C CA . ASP B 1 324 ? 24.844 -9.195 -14.156 1 98.81 324 ASP B CA 1
ATOM 5235 C C . ASP B 1 324 ? 24.297 -9.938 -12.938 1 98.81 324 ASP B C 1
ATOM 5237 O O . ASP B 1 324 ? 24.391 -11.164 -12.859 1 98.81 324 ASP B O 1
ATOM 5241 N N . TYR B 1 325 ? 23.812 -9.172 -12.031 1 98.81 325 TYR B N 1
ATOM 5242 C CA . TYR B 1 325 ? 23.172 -9.781 -10.867 1 98.81 325 TYR B CA 1
ATOM 5243 C C . TYR B 1 325 ? 22.031 -10.695 -11.289 1 98.81 325 TYR B C 1
ATOM 5245 O O . TYR B 1 325 ? 21.906 -11.812 -10.781 1 98.81 325 TYR B O 1
ATOM 5253 N N . VAL B 1 326 ? 21.172 -10.258 -12.211 1 98.81 326 VAL B N 1
ATOM 5254 C CA . VAL B 1 326 ? 20.031 -11.047 -12.68 1 98.81 326 VAL B CA 1
ATOM 5255 C C . VAL B 1 326 ? 20.516 -12.344 -13.32 1 98.81 326 VAL B C 1
ATOM 5257 O O . VAL B 1 326 ? 19.984 -13.414 -13.055 1 98.81 326 VAL B O 1
ATOM 5260 N N . LEU B 1 327 ? 21.594 -12.258 -14.102 1 98.69 327 LEU B N 1
ATOM 5261 C CA . LEU B 1 327 ? 22.156 -13.445 -14.734 1 98.69 327 LEU B CA 1
ATOM 5262 C C . LEU B 1 327 ? 22.688 -14.422 -13.688 1 98.69 327 LEU B C 1
ATOM 5264 O O . LEU B 1 327 ? 22.469 -15.625 -13.805 1 98.69 327 LEU B O 1
ATOM 5268 N N . ALA B 1 328 ? 23.344 -13.914 -12.734 1 98.69 328 ALA B N 1
ATOM 5269 C CA . ALA B 1 328 ? 23.906 -14.75 -11.68 1 98.69 328 ALA B CA 1
ATOM 5270 C C . ALA B 1 328 ? 22.812 -15.422 -10.867 1 98.69 328 ALA B C 1
ATOM 5272 O O . ALA B 1 328 ? 22.922 -16.594 -10.5 1 98.69 328 ALA B O 1
ATOM 5273 N N . LEU B 1 329 ? 21.812 -14.648 -10.555 1 98.75 329 LEU B N 1
ATOM 5274 C CA . LEU B 1 329 ? 20.672 -15.188 -9.805 1 98.75 329 LEU B CA 1
ATOM 5275 C C . LEU B 1 329 ? 20.016 -16.328 -10.57 1 98.75 329 LEU B C 1
ATOM 5277 O O . LEU B 1 329 ? 19.703 -17.375 -10 1 98.75 329 LEU B O 1
ATOM 5281 N N . ARG B 1 330 ? 19.781 -16.141 -11.844 1 98.62 330 ARG B N 1
ATOM 5282 C CA . ARG B 1 330 ? 19.203 -17.172 -12.695 1 98.62 330 ARG B CA 1
ATOM 5283 C C . ARG B 1 330 ? 20.047 -18.438 -12.664 1 98.62 330 ARG B C 1
ATOM 5285 O O . ARG B 1 330 ? 19.5 -19.547 -12.508 1 98.62 330 ARG B O 1
ATOM 5292 N N . SER B 1 331 ? 21.281 -18.297 -12.797 1 98.25 331 SER B N 1
ATOM 5293 C CA . SER B 1 331 ? 22.188 -19.438 -12.797 1 98.25 331 SER B CA 1
ATOM 5294 C C . SER B 1 331 ? 22.141 -20.188 -11.469 1 98.25 331 SER B C 1
ATOM 5296 O O . SER B 1 331 ? 22.062 -21.406 -11.438 1 98.25 331 SER B O 1
ATOM 5298 N N . GLU B 1 332 ? 22.141 -19.453 -10.438 1 98.19 332 GLU B N 1
ATOM 5299 C CA . GLU B 1 332 ? 22.109 -20.031 -9.102 1 98.19 332 GLU B CA 1
ATOM 5300 C C . GLU B 1 332 ? 20.828 -20.812 -8.859 1 98.19 332 GLU B C 1
ATOM 5302 O O . GLU B 1 332 ? 20.828 -21.828 -8.156 1 98.19 332 GLU B O 1
ATOM 5307 N N . LEU B 1 333 ? 19.766 -20.406 -9.469 1 98.44 333 LEU B N 1
ATOM 5308 C CA . LEU B 1 333 ? 18.438 -21 -9.227 1 98.44 333 LEU B CA 1
ATOM 5309 C C . LEU B 1 333 ? 18.125 -22.078 -10.25 1 98.44 333 LEU B C 1
ATOM 5311 O O . LEU B 1 333 ? 17.031 -22.625 -10.25 1 98.44 333 LEU B O 1
ATOM 5315 N N . GLY B 1 334 ? 19.031 -22.328 -11.156 1 97.75 334 GLY B N 1
ATOM 5316 C CA . GLY B 1 334 ? 18.828 -23.375 -12.148 1 97.75 334 GLY B CA 1
ATOM 5317 C C . GLY B 1 334 ? 17.859 -22.969 -13.242 1 97.75 334 GLY B C 1
ATOM 5318 O O . GLY B 1 334 ? 17.203 -23.828 -13.844 1 97.75 334 GLY B O 1
ATOM 5319 N N . VAL B 1 335 ? 17.75 -21.734 -13.492 1 98.31 335 VAL B N 1
ATOM 5320 C CA . VAL B 1 335 ? 16.906 -21.25 -14.578 1 98.31 335 VAL B CA 1
ATOM 5321 C C . VAL B 1 335 ? 17.531 -21.594 -15.922 1 98.31 335 VAL B C 1
ATOM 5323 O O . VAL B 1 335 ? 18.719 -21.344 -16.141 1 98.31 335 VAL B O 1
ATOM 5326 N N . PRO B 1 336 ? 16.766 -22.156 -16.844 1 98.12 336 PRO B N 1
ATOM 5327 C CA . PRO B 1 336 ? 17.312 -22.406 -18.172 1 98.12 336 PRO B CA 1
ATOM 5328 C C . PRO B 1 336 ? 17.875 -21.141 -18.844 1 98.12 336 PRO B C 1
ATOM 5330 O O . PRO B 1 336 ? 17.297 -20.062 -18.688 1 98.12 336 PRO B O 1
ATOM 5333 N N . GLU B 1 337 ? 18.859 -21.25 -19.594 1 97.56 337 GLU B N 1
ATOM 5334 C CA . GLU B 1 337 ? 19.594 -20.125 -20.156 1 97.56 337 GLU B CA 1
ATOM 5335 C C . GLU B 1 337 ? 18.75 -19.344 -21.141 1 97.56 337 GLU B C 1
ATOM 5337 O O . GLU B 1 337 ? 18.891 -18.125 -21.266 1 97.56 337 GLU B O 1
ATOM 5342 N N . ASN B 1 338 ? 17.984 -20.031 -21.906 1 98 338 ASN B N 1
ATOM 5343 C CA . ASN B 1 338 ? 17.125 -19.422 -22.922 1 98 338 ASN B CA 1
ATOM 5344 C C . ASN B 1 338 ? 15.938 -20.312 -23.25 1 98 338 ASN B C 1
ATOM 5346 O O . ASN B 1 338 ? 15.727 -21.344 -22.609 1 98 338 ASN B O 1
ATOM 5350 N N . LEU B 1 339 ? 15.109 -19.891 -24.172 1 98.25 339 LEU B N 1
ATOM 5351 C CA . LEU B 1 339 ? 13.891 -20.625 -24.516 1 98.25 339 LEU B CA 1
ATOM 5352 C C . LEU B 1 339 ? 14.234 -21.969 -25.156 1 98.25 339 LEU B C 1
ATOM 5354 O O . LEU B 1 339 ? 13.523 -22.953 -24.953 1 98.25 339 LEU B O 1
ATOM 5358 N N . THR B 1 340 ? 15.352 -22.047 -25.891 1 98 340 THR B N 1
ATOM 5359 C CA . THR B 1 340 ? 15.805 -23.312 -26.469 1 98 340 THR B CA 1
ATOM 5360 C C . THR B 1 340 ? 16.109 -24.328 -25.375 1 98 340 THR B C 1
ATOM 5362 O O . THR B 1 340 ? 15.703 -25.484 -25.453 1 98 340 THR B O 1
ATOM 5365 N N . ALA B 1 341 ? 16.797 -23.875 -24.406 1 97.38 341 ALA B N 1
ATOM 5366 C CA . ALA B 1 341 ? 17.156 -24.734 -23.281 1 97.38 341 ALA B CA 1
ATOM 5367 C C . ALA B 1 341 ? 15.914 -25.172 -22.516 1 97.38 341 ALA B C 1
ATOM 5369 O O . ALA B 1 341 ? 15.93 -26.219 -21.844 1 97.38 341 A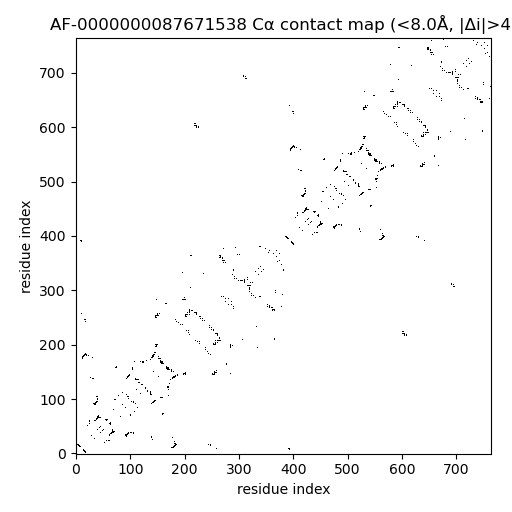LA B O 1
ATOM 5370 N N . MET B 1 342 ? 14.836 -24.469 -22.625 1 95.75 342 MET B N 1
ATOM 5371 C CA . MET B 1 342 ? 13.57 -24.812 -21.984 1 95.75 342 MET B CA 1
ATOM 5372 C C . MET B 1 342 ? 12.797 -25.812 -22.844 1 95.75 342 MET B C 1
ATOM 5374 O O . MET B 1 342 ? 11.75 -26.312 -22.422 1 95.75 342 MET B O 1
ATOM 5378 N N . GLY B 1 343 ? 13.289 -26.031 -24.078 1 95.75 343 GLY B N 1
ATOM 5379 C CA . GLY B 1 343 ? 12.672 -27.016 -24.953 1 95.75 343 GLY B CA 1
ATOM 5380 C C . GLY B 1 343 ? 11.719 -26.391 -25.969 1 95.75 343 GLY B C 1
ATOM 5381 O O . GLY B 1 343 ? 10.891 -27.094 -26.547 1 95.75 343 GLY B O 1
ATOM 5382 N N . ILE B 1 344 ? 11.805 -25.141 -26.172 1 96.62 344 ILE B N 1
ATOM 5383 C CA . ILE B 1 344 ? 10.914 -24.453 -27.094 1 96.62 344 ILE B CA 1
ATOM 5384 C C . ILE B 1 344 ? 11.648 -24.156 -28.406 1 96.62 344 ILE B C 1
ATOM 5386 O O . ILE B 1 344 ? 12.773 -23.641 -28.391 1 96.62 344 ILE B O 1
ATOM 5390 N N . ALA B 1 345 ? 11.062 -24.484 -29.547 1 95.25 345 ALA B N 1
ATOM 5391 C CA . ALA B 1 345 ? 11.625 -24.188 -30.875 1 95.25 345 ALA B CA 1
ATOM 5392 C C . ALA B 1 345 ? 11.312 -22.766 -31.297 1 95.25 345 ALA B C 1
ATOM 5394 O O . ALA B 1 345 ? 10.336 -22.172 -30.828 1 95.25 345 ALA B O 1
ATOM 5395 N N . SER B 1 346 ? 12.07 -22.203 -32.156 1 95.69 346 SER B N 1
ATOM 5396 C CA . SER B 1 346 ? 11.93 -20.812 -32.594 1 95.69 346 SER B CA 1
ATOM 5397 C C . SER B 1 346 ? 11.062 -20.688 -33.844 1 95.69 346 SER B C 1
ATOM 5399 O O . SER B 1 346 ? 11.172 -19.719 -34.594 1 95.69 346 SER B O 1
ATOM 5401 N N . ASP B 1 347 ? 10.273 -21.578 -34.094 1 96.56 347 ASP B N 1
ATOM 5402 C CA . ASP B 1 347 ? 9.539 -21.656 -35.344 1 96.56 347 ASP B CA 1
ATOM 5403 C C . ASP B 1 347 ? 8.203 -20.906 -35.25 1 96.56 347 ASP B C 1
ATOM 5405 O O . ASP B 1 347 ? 7.504 -20.75 -36.25 1 96.56 347 ASP B O 1
ATOM 5409 N N . ARG B 1 348 ? 7.816 -20.359 -34.094 1 96.81 348 ARG B N 1
ATOM 5410 C CA . ARG B 1 348 ? 6.512 -19.719 -33.938 1 96.81 348 ARG B CA 1
ATOM 5411 C C . ARG B 1 348 ? 6.652 -18.281 -33.438 1 96.81 348 ARG B C 1
ATOM 5413 O O . ARG B 1 348 ? 5.766 -17.766 -32.781 1 96.81 348 ARG B O 1
ATOM 5420 N N . ILE B 1 349 ? 7.691 -17.672 -33.75 1 97.75 349 ILE B N 1
ATOM 5421 C CA . ILE B 1 349 ? 8 -16.328 -33.25 1 97.75 349 ILE B CA 1
ATOM 5422 C C . ILE B 1 349 ? 6.941 -15.344 -33.75 1 97.75 349 ILE B C 1
ATOM 5424 O O . ILE B 1 349 ? 6.512 -14.461 -33 1 97.75 349 ILE B O 1
ATOM 5428 N N . ASP B 1 350 ? 6.523 -15.477 -35 1 97.56 350 ASP B N 1
ATOM 5429 C CA . ASP B 1 350 ? 5.52 -14.57 -35.562 1 97.56 350 ASP B CA 1
ATOM 5430 C C . ASP B 1 350 ? 4.215 -14.641 -34.781 1 97.56 350 ASP B C 1
ATOM 5432 O O . ASP B 1 350 ? 3.654 -13.609 -34.406 1 97.56 350 ASP B O 1
ATOM 5436 N N . GLU B 1 351 ? 3.793 -15.828 -34.531 1 96 351 GLU B N 1
ATOM 5437 C CA . GLU B 1 351 ? 2.559 -16.047 -33.781 1 96 351 GLU B CA 1
ATOM 5438 C C . GLU B 1 351 ? 2.684 -15.547 -32.344 1 96 351 GLU B C 1
ATOM 5440 O O . GLU B 1 351 ? 1.802 -14.844 -31.859 1 96 351 GLU B O 1
ATOM 5445 N N . LEU B 1 352 ? 3.754 -15.867 -31.719 1 96.31 352 LEU B N 1
ATOM 5446 C CA . LEU B 1 352 ? 3.982 -15.469 -30.328 1 96.31 352 LEU B CA 1
ATOM 5447 C C . LEU B 1 352 ? 4.062 -13.953 -30.203 1 96.31 352 LEU B C 1
ATOM 5449 O O . LEU B 1 352 ? 3.561 -13.375 -29.234 1 96.31 352 LEU B O 1
ATOM 5453 N N . SER B 1 353 ? 4.703 -13.328 -31.156 1 98.06 353 SER B N 1
ATOM 5454 C CA . SER B 1 353 ? 4.844 -11.875 -31.141 1 98.06 353 SER B CA 1
ATOM 5455 C C . SER B 1 353 ? 3.486 -11.188 -31.266 1 98.06 353 SER B C 1
ATOM 5457 O O . SER B 1 353 ? 3.221 -10.188 -30.594 1 98.06 353 SER B O 1
ATOM 5459 N N . ALA B 1 354 ? 2.639 -11.711 -32.125 1 96.69 354 ALA B N 1
ATOM 5460 C CA . ALA B 1 354 ? 1.297 -11.164 -32.312 1 96.69 354 ALA B CA 1
ATOM 5461 C C . ALA B 1 354 ? 0.49 -11.273 -31.016 1 96.69 354 ALA B C 1
ATOM 5463 O O . ALA B 1 354 ? -0.233 -10.344 -30.656 1 96.69 354 ALA B O 1
ATOM 5464 N N . MET B 1 355 ? 0.609 -12.32 -30.328 1 93.06 355 MET B N 1
ATOM 5465 C CA . MET B 1 355 ? -0.082 -12.523 -29.047 1 93.06 355 MET B CA 1
ATOM 5466 C C . MET B 1 355 ? 0.466 -11.594 -27.984 1 93.06 355 MET B C 1
ATOM 5468 O O . MET B 1 355 ? -0.295 -11.039 -27.188 1 93.06 355 MET B O 1
ATOM 5472 N N . ALA B 1 356 ? 1.76 -11.398 -27.984 1 95.88 356 ALA B N 1
ATOM 5473 C CA . ALA B 1 356 ? 2.432 -10.617 -26.938 1 95.88 356 ALA B CA 1
ATOM 5474 C C . ALA B 1 356 ? 2.008 -9.156 -27 1 95.88 356 ALA B C 1
ATOM 5476 O O . ALA B 1 356 ? 1.796 -8.523 -25.953 1 95.88 356 ALA B O 1
ATOM 5477 N N . ILE B 1 357 ? 1.904 -8.57 -28.172 1 96.5 357 ILE B N 1
ATOM 5478 C CA . ILE B 1 357 ? 1.609 -7.145 -28.297 1 96.5 357 ILE B CA 1
ATOM 5479 C C . ILE B 1 357 ? 0.16 -6.883 -27.891 1 96.5 357 ILE B C 1
ATOM 5481 O O . ILE B 1 357 ? -0.201 -5.754 -27.547 1 96.5 357 ILE B O 1
ATOM 5485 N N . GLU B 1 358 ? -0.704 -7.941 -27.906 1 91 358 GLU B N 1
ATOM 5486 C CA . GLU B 1 358 ? -2.105 -7.812 -27.516 1 91 358 GLU B CA 1
ATOM 5487 C C . GLU B 1 358 ? -2.303 -8.125 -26.031 1 91 358 GLU B C 1
ATOM 5489 O O . GLU B 1 358 ? -3.391 -7.922 -25.5 1 91 358 GLU B O 1
ATOM 5494 N N . ASP B 1 359 ? -1.268 -8.633 -25.438 1 90.25 359 ASP B N 1
ATOM 5495 C CA . ASP B 1 359 ? -1.34 -8.992 -24.031 1 90.25 359 ASP B CA 1
ATOM 5496 C C . ASP B 1 359 ? -1.613 -7.766 -23.156 1 90.25 359 ASP B C 1
ATOM 5498 O O . ASP B 1 359 ? -1.051 -6.695 -23.406 1 90.25 359 ASP B O 1
ATOM 5502 N N . PRO B 1 360 ? -2.418 -7.887 -22.125 1 86.25 360 PRO B N 1
ATOM 5503 C CA . PRO B 1 360 ? -2.771 -6.742 -21.281 1 86.25 360 PRO B CA 1
ATOM 5504 C C . PRO B 1 360 ? -1.562 -6.129 -20.578 1 86.25 360 PRO B C 1
ATOM 5506 O O . PRO B 1 360 ? -1.6 -4.961 -20.172 1 86.25 360 PRO B O 1
ATOM 5509 N N . SER B 1 361 ? -0.503 -6.879 -20.406 1 92.75 361 SER B N 1
ATOM 5510 C CA . SER B 1 361 ? 0.676 -6.391 -19.688 1 92.75 361 SER B CA 1
ATOM 5511 C C . SER B 1 361 ? 1.562 -5.551 -20.609 1 92.75 361 SER B C 1
ATOM 5513 O O . SER B 1 361 ? 2.443 -4.828 -20.141 1 92.75 361 SER B O 1
ATOM 5515 N N . ALA B 1 362 ? 1.366 -5.613 -21.906 1 95.56 362 ALA B N 1
ATOM 5516 C CA . ALA B 1 362 ? 2.246 -4.973 -22.875 1 95.56 362 ALA B CA 1
ATOM 5517 C C . ALA B 1 362 ? 2.248 -3.455 -22.703 1 95.56 362 ALA B C 1
ATOM 5519 O O . ALA B 1 362 ? 3.279 -2.803 -22.891 1 95.56 362 ALA B O 1
ATOM 5520 N N . GLY B 1 363 ? 1.113 -2.922 -22.328 1 93.94 363 GLY B N 1
ATOM 5521 C CA . GLY B 1 363 ? 0.929 -1.48 -22.281 1 93.94 363 GLY B CA 1
ATOM 5522 C C . GLY B 1 363 ? 1.788 -0.805 -21.234 1 93.94 363 GLY B C 1
ATOM 5523 O O . GLY B 1 363 ? 2.096 0.383 -21.344 1 93.94 363 GLY B O 1
ATOM 5524 N N . GLY B 1 364 ? 2.219 -1.556 -20.219 1 96.75 364 GLY B N 1
ATOM 5525 C CA . GLY B 1 364 ? 2.979 -0.978 -19.109 1 96.75 364 GLY B CA 1
ATOM 5526 C C . GLY B 1 364 ? 4.48 -1.064 -19.312 1 96.75 364 GLY B C 1
ATOM 5527 O O . GLY B 1 364 ? 5.254 -0.65 -18.453 1 96.75 364 GLY B O 1
ATOM 5528 N N . ASN B 1 365 ? 4.914 -1.591 -20.453 1 98.56 365 ASN B N 1
ATOM 5529 C CA . ASN B 1 365 ? 6.348 -1.719 -20.688 1 98.56 365 ASN B CA 1
ATOM 5530 C C . ASN B 1 365 ? 6.98 -0.377 -21.047 1 98.56 365 ASN B C 1
ATOM 5532 O O . ASN B 1 365 ? 6.395 0.41 -21.781 1 98.56 365 ASN B O 1
ATOM 5536 N N . PRO B 1 366 ? 8.141 -0.048 -20.594 1 98.56 366 PRO B N 1
ATOM 5537 C CA . PRO B 1 366 ? 8.797 1.236 -20.844 1 98.56 366 PRO B CA 1
ATOM 5538 C C . PRO B 1 366 ? 8.969 1.526 -22.344 1 98.56 366 PRO B C 1
ATOM 5540 O O . PRO B 1 366 ? 8.727 2.65 -22.781 1 98.56 366 PRO B O 1
ATOM 5543 N N . VAL B 1 367 ? 9.461 0.556 -23.078 1 98.69 367 VAL B N 1
ATOM 5544 C CA . VAL B 1 367 ? 9.523 0.661 -24.531 1 98.69 367 VAL B CA 1
ATOM 5545 C C . VAL B 1 367 ? 8.258 0.067 -25.141 1 98.69 367 VAL B C 1
ATOM 5547 O O . VAL B 1 367 ? 7.922 -1.094 -24.891 1 98.69 367 VAL B O 1
ATOM 5550 N N . ALA B 1 368 ? 7.539 0.824 -25.938 1 98.19 368 ALA B N 1
ATOM 5551 C CA . ALA B 1 368 ? 6.309 0.332 -26.547 1 98.19 368 ALA B CA 1
ATOM 5552 C C . ALA B 1 368 ? 6.582 -0.895 -27.406 1 98.19 368 ALA B C 1
ATOM 5554 O O . ALA B 1 368 ? 7.527 -0.907 -28.203 1 98.19 368 ALA B O 1
ATOM 5555 N N . LEU B 1 369 ? 5.801 -1.888 -27.297 1 98.25 369 LEU B N 1
ATOM 5556 C CA . LEU B 1 369 ? 5.941 -3.102 -28.094 1 98.25 369 LEU B CA 1
ATOM 5557 C C . LEU B 1 369 ? 5.285 -2.938 -29.453 1 98.25 369 LEU B C 1
ATOM 5559 O O . LEU B 1 369 ? 4.133 -2.512 -29.547 1 98.25 369 LEU B O 1
ATOM 5563 N N . THR B 1 370 ? 6.023 -3.143 -30.453 1 98.19 370 THR B N 1
ATOM 5564 C CA . THR B 1 370 ? 5.551 -3.281 -31.828 1 98.19 370 THR B CA 1
ATOM 5565 C C . THR B 1 370 ? 5.797 -4.695 -32.344 1 98.19 370 THR B C 1
ATOM 5567 O O . THR B 1 370 ? 6.582 -5.449 -31.766 1 98.19 370 THR B O 1
ATOM 5570 N N . LEU B 1 371 ? 5.039 -5.043 -33.375 1 98.06 371 LEU B N 1
ATOM 5571 C CA . LEU B 1 371 ? 5.25 -6.379 -33.906 1 98.06 371 LEU B CA 1
ATOM 5572 C C . LEU B 1 371 ? 6.711 -6.586 -34.312 1 98.06 371 LEU B C 1
ATOM 5574 O O . LEU B 1 371 ? 7.289 -7.637 -34 1 98.06 371 LEU B O 1
ATOM 5578 N N . GLU B 1 372 ? 7.316 -5.641 -34.906 1 98.25 372 GLU B N 1
ATOM 5579 C CA . GLU B 1 372 ? 8.688 -5.727 -35.406 1 98.25 372 GLU B CA 1
ATOM 5580 C C . GLU B 1 372 ? 9.68 -5.863 -34.25 1 98.25 372 GLU B C 1
ATOM 5582 O O . GLU B 1 372 ? 10.516 -6.773 -34.219 1 98.25 372 GLU B O 1
ATOM 5587 N N . ASN B 1 373 ? 9.594 -5.012 -33.25 1 98.5 373 ASN B N 1
ATOM 5588 C CA . ASN B 1 373 ? 10.586 -5.07 -32.188 1 98.5 373 ASN B CA 1
ATOM 5589 C C . ASN B 1 373 ? 10.328 -6.25 -31.266 1 98.5 373 ASN B C 1
ATOM 5591 O O . ASN B 1 373 ? 11.258 -6.738 -30.609 1 98.5 373 ASN B O 1
ATOM 5595 N N . THR B 1 374 ? 9.102 -6.723 -31.188 1 98.69 374 THR B N 1
ATOM 5596 C CA . THR B 1 374 ? 8.789 -7.879 -30.344 1 98.69 374 THR B CA 1
ATOM 5597 C C . THR B 1 374 ? 9.312 -9.164 -30.984 1 98.69 374 THR B C 1
ATOM 5599 O O . THR B 1 374 ? 9.75 -10.078 -30.281 1 98.69 374 THR B O 1
ATOM 5602 N N . LYS B 1 375 ? 9.25 -9.242 -32.344 1 98.5 375 LYS B N 1
ATOM 5603 C CA . LYS B 1 375 ? 9.867 -10.375 -33.031 1 98.5 375 LYS B CA 1
ATOM 5604 C C . LYS B 1 375 ? 11.367 -10.445 -32.75 1 98.5 375 LYS B C 1
ATOM 5606 O O . LYS B 1 375 ? 11.898 -11.523 -32.469 1 98.5 375 LYS B O 1
ATOM 5611 N N . ALA B 1 376 ? 11.969 -9.305 -32.844 1 98.69 376 ALA B N 1
ATOM 5612 C CA . ALA B 1 376 ? 13.398 -9.242 -32.531 1 98.69 376 ALA B CA 1
ATOM 5613 C C . ALA B 1 376 ? 13.672 -9.625 -31.094 1 98.69 376 ALA B C 1
ATOM 5615 O O . ALA B 1 376 ? 14.648 -10.32 -30.797 1 98.69 376 ALA B O 1
ATOM 5616 N N . LEU B 1 377 ? 12.859 -9.156 -30.188 1 98.69 377 LEU B N 1
ATOM 5617 C CA . LEU B 1 377 ? 12.992 -9.461 -28.766 1 98.69 377 LEU B CA 1
ATOM 5618 C C . LEU B 1 377 ? 12.852 -10.961 -28.516 1 98.69 377 LEU B C 1
ATOM 5620 O O . LEU B 1 377 ? 13.625 -11.539 -27.75 1 98.69 377 LEU B O 1
ATOM 5624 N N . PHE B 1 378 ? 11.867 -11.609 -29.156 1 98.5 378 PHE B N 1
ATOM 5625 C CA . PHE B 1 378 ? 11.703 -13.055 -29.016 1 98.5 378 PHE B CA 1
ATOM 5626 C C . PHE B 1 378 ? 12.945 -13.789 -29.531 1 98.5 378 PHE B C 1
ATOM 5628 O O . PHE B 1 378 ? 13.391 -14.766 -28.922 1 98.5 378 PHE B O 1
ATOM 5635 N N . ARG B 1 379 ? 13.492 -13.32 -30.641 1 98.38 379 ARG B N 1
ATOM 5636 C CA . ARG B 1 379 ? 14.703 -13.945 -31.172 1 98.38 379 ARG B CA 1
ATOM 5637 C C . ARG B 1 379 ? 15.844 -13.867 -30.172 1 98.38 379 ARG B C 1
ATOM 5639 O O . ARG B 1 379 ? 16.656 -14.789 -30.062 1 98.38 379 ARG B O 1
ATOM 5646 N N . ASP B 1 380 ? 15.898 -12.75 -29.453 1 98.31 380 ASP B N 1
ATOM 5647 C CA . ASP B 1 380 ? 16.938 -12.547 -28.453 1 98.31 380 ASP B CA 1
ATOM 5648 C C . ASP B 1 380 ? 16.766 -13.508 -27.281 1 98.31 380 ASP B C 1
ATOM 5650 O O . ASP B 1 380 ? 17.688 -13.695 -26.484 1 98.31 380 ASP B O 1
ATOM 5654 N N . CYS B 1 381 ? 15.617 -14.125 -27.094 1 98.5 381 CYS B N 1
ATOM 5655 C CA . CYS B 1 381 ? 15.328 -15.016 -25.969 1 98.5 381 CYS B CA 1
ATOM 5656 C C . CYS B 1 381 ? 15.719 -16.453 -26.297 1 98.5 381 CYS B C 1
ATOM 5658 O O . CYS B 1 381 ? 15.633 -17.328 -25.453 1 98.5 381 CYS B O 1
ATOM 5660 N N . PHE B 1 382 ? 16.047 -16.703 -27.625 1 97.5 382 PHE B N 1
ATOM 5661 C CA . PHE B 1 382 ? 16.453 -18.031 -28.062 1 97.5 382 PHE B CA 1
ATOM 5662 C C . PHE B 1 382 ? 17.969 -18.125 -28.156 1 97.5 382 PHE B C 1
ATOM 5664 O O . PHE B 1 382 ? 18.578 -19.125 -27.766 1 97.5 382 PHE B O 1
#

Foldseek 3Di:
DPFDWDFDPPPATETFTAPCLLCVQVLCVVQPWQAEEEFEAPVCCPPPVLVVSQVSCVVSNRHRHYDHPWDPAAAVVSLVVLLCSCVVRVGQEYEQEEAQRSLQSRLSSQQCNQFPDRQVQQFPDDVSLVVGDPVSRGAYEYEYLAQAQLSQQAQWHWHAHPVVLAITIGGDNRSHHNYYYYHLVSHLPPALLRLLLRLLNLLQLLVQLLQFPADDVVLVVLSLVLNLLSLPQSLVCNVHSNPSVSSSSSNSSSNSSNVSCVSAHALLQLLQRLVCSVVVDRRSLSSLLLVLLLLVVLCVQCQQVQQVSCVVSVFPDGSVSSSVSSVVSCVSSVRQNAVVSVVDDLPCLQVSLVSSLVDPRHVRRNDRRDSVVSSVSNVVRD/DPFDWDFDPPPATETFTAPCLLCVQVLCVVQPWQAEEEFEAPVCCPPPVLVVSQVSCVVSNRHRHYDHPWDPAAAVVSLVVLLCSCVVRVGQEYEQEEAQRSLQSRLSSQQCNQFDDRQVQQFPDDVSLVVGDPVSRGAYEYEYLAQAQLSQQAQWHWHAHPVVLAITIGGDNRSHHNYYYYHLVSHLPPALLRLLLRLLNLLQLLVQLLQFPADDVVLVVLSLVLNLLSLPQSLVCNVHSNPSVSSSSSNSSSNSSNVSCVSAHALLQLLQRLVCSVPVDRRSLSSLLLVLLLLVVLCVQCQQVQQVSCVVSVFPDGSVSSSVSSVVSCVSSVRQNAVVSVVDDLPCLLVSLVSSLVDPRHNRRNDRRDSVVSSVSNVVRD

Radius of gyration: 25.99 Å; Cα contacts (8 Å, |Δi|>4): 1743; chains: 2; bounding box: 59×67×68 Å

Sequence (764 aa):
MTNITANWSYPTAVKLGRGRIKELADACKSLGIKKPLLVTDRGLASMAITTNALDILEEAGLGRAIFADVDPNPNEKNLEAGVKAFKDGGHDGVVAFGGGSGLDLGKCVAFMAGQTRPVWDFEDIGDWWTRASVEGIAPIVAVPTTAGTGSEVGRASVITNSVTHVKKIIFHPKFLPGVVIADPELTVGMPKIITAGTGMDAFAHCLEAYSSPFYHPMSAGIALEGMRLVKEYLPRAYKEGTDLEARANMMAAAAMGAVAFQKGLGAIHALSHPIGAVYNTHHGMTNAVVMPAVLRFNRKVIEEKIARAAAYLGISGGFDGFYDYVLALRSELGVPENLTAMGIASDRIDELSAMAIEDPSAGGNPVALTLENTKALFRDCFMTNITANWSYPTAVKLGRGRIKELADACKSLGIKKPLLVTDRGLASMAITTNALDILEEAGLGRAIFADVDPNPNEKNLEAGVKAFKDGGHDGVVAFGGGSGLDLGKCVAFMAGQTRPVWDFEDIGDWWTRASVEGIAPIVAVPTTAGTGSEVGRASVITNSVTHVKKIIFHPKFLPGVVIADPELTVGMPKIITAGTGMDAFAHCLEAYSSPFYHPMSAGIALEGMRLVKEYLPRAYKEGTDLEARANMMAAAAMGAVAFQKGLGAIHALSHPIGAVYNTHHGMTNAVVMPAVLRFNRKVIEEKIARAAAYLGISGGFDGFYDYVLALRSELGVPENLTAMGIASDRIDELSAMAIEDPSAGGNPVALTLENTKALFRDCF

Secondary structure (DSSP, 8-state):
----EEEE-SSSEEEEETTGGGGHHHHHHHTT-SSEEEE--TTTTTSHHHHHHHHHHHHTTS---EE----SS-BHHHHHHHHHHHHHTT--EEEEEESHHHHHHHHHHHHHTT--S-GGGGBSSTTGGGGS-GGGPPPEEEEESSSSS-GGG-SEEEEE-TTT--EEEEE-GGGS-SEEEE-GGGGTT--HHHHHHHHHHHHHHHHHHHH--S--HHHHHHHHHHHHHHHHHHHHHHH-TT-HHHHHHHHHHHHHHHHHGGG---HHHHHHHHHHHHH---HHHHHHHHHHHHHHHHHHHHHHHHHHHHHHTT-SSHHHHHHHHHHHHHHHTT--SSTTTTT--GGGHHHHHHHHHHSTTGGGSSSPP-HHHHHHHHHHT-/----EEEE-SSSEEEEETTGGGGHHHHHHHTT-SSEEEE--TTTTTSHHHHHHHHHHHHTTS---EE----SS-BHHHHHHHHHHHHHTT--EEEEEESHHHHHHHHHHHHHTT--S-GGGGBSSTTGGGGS-GGGPPPEEEEESSSSS-GGG-SEEEEE-TTT--EEEEE-GGGS-SEE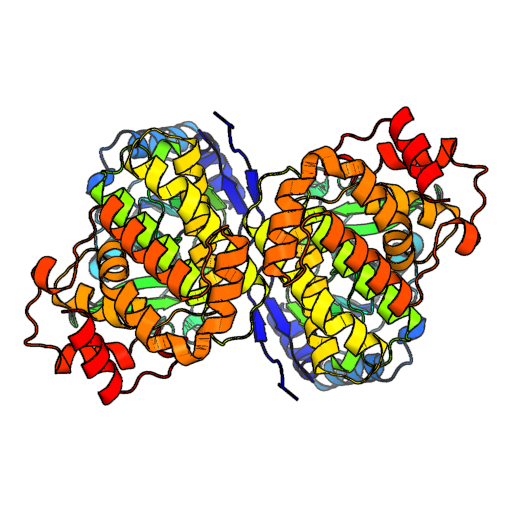EE-GGGGTT--HHHHHHHHHHHHHHHHHHHH--S--HHHHHHHHHHHHHHHHHHHHHHH-TT-HHHHHHHHHHHHHHHHHGGG---HHHHHHHHHHHHH---HHHHHHHHHHHHHHHHHHHHHHHHHHHHHHTT-SSHHHHHHHHHHHHHHHTT--SSTTTTT--GGGHHHHHHHHHHSTTGGGSSSPP-HHHHHHHHHHT-